Protein 4N01 (pdb70)

Secondary structure (DSSP, 8-state):
-PPEEEEEEETTEEEEEEESS--SSEE--HHHH--TTS-TT--BEE---SPPPGGGHHHHTTS-EEESSPPPTTT-----SEEE--GGGGSTTS--TT--TT--EEE------TT--HHHHHH--HHHHHTT-HHHHHHHHHHHHHHHHHHHHHHTTSPPEEEEEE-EEESEEEEE-SSHHHHHHHTTTEEE---SS---SEEE--HHHHHHH--SEEEEE---S-TT--HHHHHHHHHHHT-GGGTTSHHHHHT-EEEE-HHHHSSSS-HHHHHHHHHHHHH----/-PPEEEEEEETTEEEEEEESS--SSEE--HHHH--TTSGGG--BEE---SPPPGGGHHHHTTS-EEESSPPPTTT-----SEEE--GGGGSTTS--TT--TT--EEE------TT--HHHHHH--HHHHHTT-HHHHHHHHHHHHHHHHHHHHHHTTSPPEEEEEE-EEESEEEEE-SSHHHHHHGGGTEEE---SS---SEEE--HHHHHHH--SEEEEE---S-TT--HHHHHHHHHHHT-GGGTTSHHHHHT-EEEE-GGGSSSSS-HHHHHHHHHHHHH----

Nearest PDB structures (foldseek):
  4n01-assembly2_B  TM=1.003E+00  e=1.254E-59  Veillonella parvula DSM 2008
  4hn9-assembly1_A  TM=7.354E-01  e=1.605E-15  Lachnospira eligens ATCC 27750
  5joq-assembly1_A  TM=7.911E-01  e=5.971E-14  Listeria monocytogenes EGD-e
  5y8b-assembly1_A  TM=7.356E-01  e=2.117E-13  Roseiflexus sp. RS-1
  3tny-assembly1_A  TM=7.595E-01  e=2.694E-13  Bacillus cereus

Radius of gyration: 28.15 Å; Cα contacts (8 Å, |Δi|>4): 1055; chains: 2; bounding box: 86×62×49 Å

B-factor: mean 26.2, std 12.4, range [9.0, 85.66]

Structure (mmCIF, N/CA/C/O backbone):
data_4N01
#
_entry.id   4N01
#
_cell.length_a   107.192
_cell.length_b   46.330
_cell.length_c   108.550
_cell.angle_alpha   90.00
_cell.angle_beta   119.62
_cell.angle_gamma   90.00
#
_symmetry.space_group_name_H-M   'P 1 21 1'
#
loop_
_entity.id
_entity.type
_entity.pdbx_description
1 polymer 'Periplasmic binding protein'
2 non-polymer 'SODIUM ION'
3 non-polymer GLYCEROL
4 non-polymer 'FORMIC ACID'
5 water water
#
loop_
_atom_site.group_PDB
_atom_site.id
_atom_site.type_symbol
_atom_site.label_atom_id
_atom_site.label_alt_id
_atom_site.label_comp_id
_atom_site.label_asym_id
_atom_site.label_entity_id
_atom_site.label_seq_id
_atom_site.pdbx_PDB_ins_code
_atom_site.Cartn_x
_atom_site.Cartn_y
_atom_site.Cartn_z
_atom_site.occupancy
_atom_site.B_iso_or_equiv
_atom_site.auth_seq_id
_atom_site.auth_comp_id
_atom_site.auth_asym_id
_atom_site.auth_atom_id
_atom_site.pdbx_PDB_model_num
ATOM 1 N N . GLY A 1 41 ? 16.265 1.824 46.890 1.00 71.04 38 GLY A N 1
ATOM 2 C CA . GLY A 1 41 ? 17.237 0.747 46.948 1.00 72.04 38 GLY A CA 1
ATOM 3 C C . GLY A 1 41 ? 17.962 0.504 45.634 1.00 72.87 38 GLY A C 1
ATOM 4 O O . GLY A 1 41 ? 19.082 -0.014 45.616 1.00 75.88 38 GLY A O 1
ATOM 5 N N . THR A 1 42 ? 17.327 0.875 44.526 1.00 65.48 39 THR A N 1
ATOM 6 C CA . THR A 1 42 ? 17.928 0.668 43.216 1.00 56.15 39 THR A CA 1
ATOM 7 C C . THR A 1 42 ? 18.825 1.847 42.826 1.00 43.72 39 THR A C 1
ATOM 8 O O . THR A 1 42 ? 18.744 2.924 43.419 1.00 52.68 39 THR A O 1
ATOM 12 N N . SER A 1 43 ? 19.701 1.628 41.852 1.00 40.27 40 SER A N 1
ATOM 13 C CA . SER A 1 43 ? 20.562 2.687 41.356 1.00 32.56 40 SER A CA 1
ATOM 14 C C . SER A 1 43 ? 19.812 3.499 40.315 1.00 30.72 40 SER A C 1
ATOM 15 O O . SER A 1 43 ? 18.857 3.016 39.702 1.00 32.43 40 SER A O 1
ATOM 18 N N . VAL A 1 44 ? 20.252 4.733 40.120 1.00 19.69 41 VAL A N 1
ATOM 19 C CA . VAL A 1 44 ? 19.811 5.538 39.004 1.00 19.38 41 VAL A CA 1
ATOM 20 C C . VAL A 1 44 ? 20.940 5.427 37.989 1.00 24.98 41 VAL A C 1
ATOM 21 O O . VAL A 1 44 ? 22.096 5.709 38.304 1.00 23.21 41 VAL A O 1
ATOM 25 N N . THR A 1 45 ? 20.620 4.960 36.788 1.00 18.34 42 THR A N 1
ATOM 26 C CA . THR A 1 45 ? 21.656 4.650 35.806 1.00 20.53 42 THR A CA 1
ATOM 27 C C . THR A 1 45 ? 21.436 5.387 34.492 1.00 24.00 42 THR A C 1
ATOM 28 O O . THR A 1 45 ? 20.302 5.720 34.125 1.00 21.69 42 THR A O 1
ATOM 32 N N . TRP A 1 46 ? 22.528 5.649 33.782 1.00 18.20 43 TRP A N 1
ATOM 33 C CA . TRP A 1 46 ? 22.445 6.294 32.474 1.00 21.53 43 TRP A CA 1
ATOM 34 C C . TRP A 1 46 ? 23.752 6.081 31.725 1.00 19.21 43 TRP A C 1
ATOM 35 O O . TRP A 1 46 ? 24.706 5.554 32.295 1.00 20.78 43 TRP A O 1
ATOM 46 N N . SER A 1 47 ? 23.785 6.476 30.454 1.00 19.57 44 SER A N 1
ATOM 47 C CA . SER A 1 47 ? 24.987 6.359 29.625 1.00 19.93 44 SER A CA 1
ATOM 48 C C . SER A 1 47 ? 25.266 7.662 28.885 1.00 19.89 44 SER A C 1
ATOM 49 O O . SER A 1 47 ? 24.338 8.393 28.529 1.00 24.64 44 SER A O 1
ATOM 52 N N . GLU A 1 48 ? 26.543 7.940 28.633 1.00 21.26 45 GLU A N 1
ATOM 53 C CA . GLU A 1 48 ? 26.927 9.013 27.715 1.00 21.56 45 GLU A CA 1
ATOM 54 C C . GLU A 1 48 ? 28.015 8.508 26.767 1.00 23.47 45 GLU A C 1
ATOM 55 O O . GLU A 1 48 ? 28.721 7.549 27.080 1.00 25.90 45 GLU A O 1
ATOM 61 N N . THR A 1 49 ? 28.148 9.154 25.611 1.00 27.35 46 THR A N 1
ATOM 62 C CA . THR A 1 49 ? 29.169 8.774 24.639 1.00 30.77 46 THR A CA 1
ATOM 63 C C . THR A 1 49 ? 30.004 9.984 24.244 1.00 32.61 46 THR A C 1
ATOM 64 O O . THR A 1 49 ? 29.461 11.014 23.841 1.00 31.16 46 THR A O 1
ATOM 68 N N . PHE A 1 50 ? 31.322 9.867 24.392 1.00 30.38 47 PHE A N 1
ATOM 69 C CA . PHE A 1 50 ? 32.237 10.953 24.038 1.00 35.00 47 PHE A CA 1
ATOM 70 C C . PHE A 1 50 ? 33.349 10.403 23.156 1.00 38.99 47 PHE A C 1
ATOM 71 O O . PHE A 1 50 ? 34.064 9.490 23.574 1.00 37.15 47 PHE A O 1
ATOM 79 N N . ASP A 1 51 ? 33.501 10.966 21.957 1.00 47.17 48 ASP A N 1
ATOM 80 C CA . ASP A 1 51 ? 34.507 10.507 20.994 1.00 53.01 48 ASP A CA 1
ATOM 81 C C . ASP A 1 51 ? 34.384 9.012 20.729 1.00 52.92 48 ASP A C 1
ATOM 82 O O . ASP A 1 51 ? 35.383 8.294 20.711 1.00 58.01 48 ASP A O 1
ATOM 87 N N . GLY A 1 52 ? 33.153 8.546 20.546 1.00 48.86 49 GLY A N 1
ATOM 88 C CA . GLY A 1 52 ? 32.909 7.150 20.232 1.00 50.19 49 GLY A CA 1
ATOM 89 C C . GLY A 1 52 ? 33.047 6.197 21.405 1.00 48.39 49 GLY A C 1
ATOM 90 O O . GLY A 1 52 ? 32.789 5.000 21.268 1.00 48.16 49 GLY A O 1
ATOM 91 N N . THR A 1 53 ? 33.460 6.712 22.559 1.00 41.20 50 THR A N 1
ATOM 92 C CA . THR A 1 53 ? 33.579 5.873 23.745 1.00 39.18 50 THR A CA 1
ATOM 93 C C . THR A 1 53 ? 32.335 6.007 24.615 1.00 37.35 50 THR A C 1
ATOM 94 O O . THR A 1 53 ? 32.037 7.088 25.133 1.00 37.13 50 THR A O 1
ATOM 98 N N . LYS A 1 54 ? 31.610 4.905 24.777 1.00 31.89 51 LYS A N 1
ATOM 99 C CA . LYS A 1 54 ? 30.401 4.902 25.595 1.00 33.80 51 LYS A CA 1
ATOM 100 C C . LYS A 1 54 ? 30.703 4.480 27.030 1.00 32.21 51 LYS A C 1
ATOM 101 O O . LYS A 1 54 ? 31.306 3.434 27.258 1.00 33.32 51 LYS A O 1
ATOM 107 N N . THR A 1 55 ? 30.279 5.293 27.996 1.00 26.46 52 THR A N 1
ATOM 108 C CA . THR A 1 55 ? 30.504 4.992 29.408 1.00 25.28 52 THR A CA 1
ATOM 109 C C . THR A 1 55 ? 29.169 4.839 30.153 1.00 25.36 52 THR A C 1
ATOM 110 O O . THR A 1 55 ? 28.234 5.625 29.953 1.00 22.19 52 THR A O 1
ATOM 114 N N . ASP A 1 56 ? 29.075 3.815 30.996 1.00 22.16 53 ASP A N 1
ATOM 115 C CA . ASP A 1 56 ? 27.884 3.625 31.819 1.00 23.61 53 ASP A CA 1
ATOM 116 C C . ASP A 1 56 ? 28.099 4.271 33.177 1.00 26.97 53 ASP A C 1
ATOM 117 O O . ASP A 1 56 ? 29.166 4.131 33.773 1.00 27.63 53 ASP A O 1
ATOM 122 N N . PHE A 1 57 ? 27.084 4.982 33.656 1.00 18.75 54 PHE A N 1
ATOM 123 C CA . PHE A 1 57 ? 27.160 5.655 34.955 1.00 21.76 54 PHE A CA 1
ATOM 124 C C . PHE A 1 57 ? 26.052 5.175 35.892 1.00 22.45 54 PHE A C 1
ATOM 125 O O . PHE A 1 57 ? 24.982 4.753 35.437 1.00 19.67 54 PHE A O 1
ATOM 133 N N . ALA A 1 58 ? 26.301 5.248 37.198 1.00 21.93 55 ALA A N 1
ATOM 134 C CA . ALA A 1 58 ? 25.281 4.913 38.192 1.00 19.02 55 ALA A CA 1
ATOM 135 C C . ALA A 1 58 ? 25.508 5.680 39.483 1.00 25.57 55 ALA A C 1
ATOM 136 O O . ALA A 1 58 ? 26.649 5.929 39.855 1.00 25.80 55 ALA A O 1
ATOM 138 N N . VAL A 1 59 ? 24.421 6.050 40.163 1.00 22.17 56 VAL A N 1
ATOM 139 C CA . VAL A 1 59 ? 24.510 6.581 41.523 1.00 20.46 56 VAL A CA 1
ATOM 140 C C . VAL A 1 59 ? 23.469 5.930 42.423 1.00 26.35 56 VAL A C 1
ATOM 141 O O . VAL A 1 59 ? 22.380 5.579 41.971 1.00 24.61 56 VAL A O 1
ATOM 145 N N . LYS A 1 60 ? 23.817 5.757 43.692 1.00 20.78 57 LYS A N 1
ATOM 146 C CA . LYS A 1 60 ? 22.900 5.196 44.678 1.00 20.94 57 LYS A CA 1
ATOM 147 C C . LYS A 1 60 ? 22.512 6.254 45.706 1.00 24.09 57 LYS A C 1
ATOM 148 O O . LYS A 1 60 ? 21.717 5.994 46.609 1.00 23.86 57 LYS A O 1
ATOM 154 N N . SER A 1 61 ? 23.099 7.439 45.574 1.00 19.80 58 SER A N 1
ATOM 155 C CA . SER A 1 61 ? 22.844 8.542 46.489 1.00 19.38 58 SER A CA 1
ATOM 156 C C . SER A 1 61 ? 23.188 9.828 45.762 1.00 18.88 58 SER A C 1
ATOM 157 O O . SER A 1 61 ? 23.987 9.812 44.819 1.00 19.38 58 SER A O 1
ATOM 160 N N . ALA A 1 62 ? 22.594 10.941 46.187 1.00 18.52 59 ALA A N 1
ATOM 161 C CA . ALA A 1 62 ? 22.764 12.193 45.462 1.00 18.64 59 ALA A CA 1
ATOM 162 C C . ALA A 1 62 ? 24.221 12.645 45.473 1.00 22.70 59 ALA A C 1
ATOM 163 O O . ALA A 1 62 ? 24.886 12.571 46.507 1.00 20.08 59 ALA A O 1
ATOM 165 N N . PRO A 1 63 ? 24.723 13.115 44.319 1.00 19.83 60 PRO A N 1
ATOM 166 C CA . PRO A 1 63 ? 26.056 13.734 44.270 1.00 21.62 60 PRO A CA 1
ATOM 167 C C . PRO A 1 63 ? 26.118 14.901 45.250 1.00 22.80 60 PRO A C 1
ATOM 168 O O . PRO A 1 63 ? 25.097 15.554 45.473 1.00 19.02 60 PRO A O 1
ATOM 172 N N . THR A 1 64 ? 27.282 15.158 45.843 1.00 20.18 61 THR A N 1
ATOM 173 C CA . THR A 1 64 ? 27.384 16.200 46.855 1.00 19.18 61 THR A CA 1
ATOM 174 C C . THR A 1 64 ? 28.307 17.325 46.415 1.00 21.63 61 THR A C 1
ATOM 175 O O . THR A 1 64 ? 28.354 18.379 47.054 1.00 22.84 61 THR A O 1
ATOM 179 N N . HIS A 1 65 ? 29.060 17.080 45.346 1.00 19.56 62 HIS A N 1
ATOM 180 C CA . HIS A 1 65 ? 29.979 18.071 44.789 1.00 21.75 62 HIS A CA 1
ATOM 181 C C . HIS A 1 65 ? 29.789 18.213 43.277 1.00 23.68 62 HIS A C 1
ATOM 182 O O . HIS A 1 65 ? 30.713 17.959 42.494 1.00 20.18 62 HIS A O 1
ATOM 189 N N . ALA A 1 66 ? 28.594 18.629 42.870 1.00 19.44 63 ALA A N 1
ATOM 190 C CA . ALA A 1 66 ? 28.248 18.684 41.454 1.00 18.48 63 ALA A CA 1
ATOM 191 C C . ALA A 1 66 ? 28.748 19.977 40.816 1.00 18.69 63 ALA A C 1
ATOM 192 O O . ALA A 1 66 ? 28.709 21.039 41.447 1.00 20.48 63 ALA A O 1
ATOM 194 N N . VAL A 1 67 ? 29.232 19.878 39.581 1.00 18.82 64 VAL A N 1
ATOM 195 C CA . VAL A 1 67 ? 29.693 21.044 38.842 1.00 19.08 64 VAL A CA 1
ATOM 196 C C . VAL A 1 67 ? 28.869 21.194 37.577 1.00 21.35 64 VAL A C 1
ATOM 197 O O . VAL A 1 67 ? 28.721 20.243 36.801 1.00 19.26 64 VAL A O 1
ATOM 201 N N . SER A 1 68 ? 28.326 22.387 37.369 1.00 18.31 65 SER A N 1
ATOM 202 C CA . SER A 1 68 ? 27.606 22.659 36.139 1.00 20.84 65 SER A CA 1
ATOM 203 C C . SER A 1 68 ? 28.475 23.512 35.216 1.00 19.08 65 SER A C 1
ATOM 204 O O . SER A 1 68 ? 28.920 24.594 35.598 1.00 18.82 65 SER A O 1
ATOM 215 N N . SER A 1 70 ? 27.537 24.735 32.247 1.00 19.95 67 SER A N 1
ATOM 216 C CA . SER A 1 70 ? 26.749 25.584 31.346 1.00 17.88 67 SER A CA 1
ATOM 217 C C . SER A 1 70 ? 25.636 26.283 32.106 1.00 20.79 67 SER A C 1
ATOM 218 O O . SER A 1 70 ? 25.155 25.769 33.122 1.00 17.03 67 SER A O 1
ATOM 221 N N . GLN A 1 71 ? 25.202 27.442 31.621 1.00 20.93 68 GLN A N 1
ATOM 222 C CA . GLN A 1 71 ? 24.159 28.161 32.341 1.00 16.97 68 GLN A CA 1
ATOM 223 C C . GLN A 1 71 ? 22.833 27.404 32.372 1.00 16.38 68 GLN A C 1
ATOM 224 O O . GLN A 1 71 ? 22.114 27.443 33.383 1.00 16.18 68 GLN A O 1
ATOM 230 N N . ALA A 1 72 ? 22.510 26.728 31.269 1.00 17.38 69 ALA A N 1
ATOM 231 C CA . ALA A 1 72 ? 21.246 26.009 31.163 1.00 20.28 69 ALA A CA 1
ATOM 232 C C . ALA A 1 72 ? 21.138 24.900 32.212 1.00 19.38 69 ALA A C 1
ATOM 233 O O . ALA A 1 72 ? 20.118 24.790 32.896 1.00 17.53 69 ALA A O 1
ATOM 235 N N . THR A 1 73 ? 22.186 24.095 32.362 1.00 16.01 70 THR A N 1
ATOM 236 C CA . THR A 1 73 ? 22.161 23.061 33.391 1.00 20.61 70 THR A CA 1
ATOM 237 C C . THR A 1 73 ? 22.272 23.660 34.794 1.00 16.96 70 THR A C 1
ATOM 238 O O . THR A 1 73 ? 21.753 23.094 35.755 1.00 15.81 70 THR A O 1
ATOM 242 N N . THR A 1 74 ? 22.941 24.805 34.928 1.00 16.16 71 THR A N 1
ATOM 243 C CA . THR A 1 74 ? 22.956 25.512 36.216 1.00 18.94 71 THR A CA 1
ATOM 244 C C . THR A 1 74 ? 21.541 25.890 36.644 1.00 16.05 71 THR A C 1
ATOM 245 O O . THR A 1 74 ? 21.154 25.681 37.800 1.00 16.11 71 THR A O 1
ATOM 249 N N . GLU A 1 75 ? 20.761 26.428 35.708 1.00 15.87 72 GLU A N 1
ATOM 250 C CA . GLU A 1 75 ? 19.386 26.804 36.020 1.00 17.20 72 GLU A CA 1
ATOM 251 C C . GLU A 1 75 ? 18.517 25.589 36.327 1.00 15.54 72 GLU A C 1
ATOM 252 O O . GLU A 1 75 ? 17.712 25.631 37.258 1.00 15.63 72 GLU A O 1
ATOM 274 N N . LEU A 1 78 ? 19.379 24.565 39.869 1.00 16.09 75 LEU A N 1
ATOM 275 C CA . LEU A 1 78 ? 18.866 25.515 40.865 1.00 16.90 75 LEU A CA 1
ATOM 276 C C . LEU A 1 78 ? 17.341 25.416 40.999 1.00 16.45 75 LEU A C 1
ATOM 277 O O . LEU A 1 78 ? 16.785 25.568 42.095 1.00 17.73 75 LEU A O 1
ATOM 282 N N . GLN A 1 79 ? 16.670 25.142 39.886 1.00 16.11 76 GLN A N 1
ATOM 283 C CA . GLN A 1 79 ? 15.215 25.045 39.891 1.00 22.41 76 GLN A CA 1
ATOM 284 C C . GLN A 1 79 ? 14.778 23.888 40.790 1.00 19.95 76 GLN A C 1
ATOM 285 O O . GLN A 1 79 ? 13.749 23.971 41.463 1.00 19.69 76 GLN A O 1
ATOM 291 N N . LEU A 1 80 ? 15.581 22.824 40.815 1.00 17.61 77 LEU A N 1
ATOM 292 C CA . LEU A 1 80 ? 15.278 21.647 41.637 1.00 18.67 77 LEU A CA 1
ATOM 293 C C . LEU A 1 80 ? 15.749 21.828 43.084 1.00 22.21 77 LEU A C 1
ATOM 294 O O . LEU A 1 80 ? 15.658 20.904 43.895 1.00 21.54 77 LEU A O 1
ATOM 299 N N . GLY A 1 81 ? 16.250 23.017 43.403 1.00 18.18 78 GLY A N 1
ATOM 300 C CA . GLY A 1 81 ? 16.667 23.339 44.757 1.00 18.92 78 GLY A CA 1
ATOM 301 C C . GLY A 1 81 ? 17.983 22.710 45.176 1.00 21.77 78 GLY A C 1
ATOM 302 O O . GLY A 1 81 ? 18.191 22.411 46.351 1.00 20.81 78 GLY A O 1
ATOM 303 N N . LEU A 1 82 ? 18.890 22.532 44.218 1.00 20.53 79 LEU A N 1
ATOM 304 C CA . LEU A 1 82 ? 20.088 21.733 44.452 1.00 18.93 79 LEU A CA 1
ATOM 305 C C . LEU A 1 82 ? 21.362 22.500 44.817 1.00 21.97 79 LEU A C 1
ATOM 306 O O . LEU A 1 82 ? 22.446 21.934 44.754 1.00 21.61 79 LEU A O 1
ATOM 311 N N . ASP A 1 83 ? 21.255 23.766 45.213 1.00 19.17 80 ASP A N 1
ATOM 312 C CA . ASP A 1 83 ? 22.471 24.545 45.463 1.00 18.46 80 ASP A CA 1
ATOM 313 C C . ASP A 1 83 ? 23.379 23.936 46.539 1.00 21.93 80 ASP A C 1
ATOM 314 O O . ASP A 1 83 ? 24.600 24.054 46.454 1.00 20.71 80 ASP A O 1
ATOM 319 N N . ASP A 1 84 ? 22.799 23.267 47.530 1.00 25.64 81 ASP A N 1
ATOM 320 C CA . ASP A 1 84 ? 23.614 22.643 48.578 1.00 24.45 81 ASP A CA 1
ATOM 321 C C . ASP A 1 84 ? 24.471 21.483 48.063 1.00 27.51 81 ASP A C 1
ATOM 322 O O . ASP A 1 84 ? 25.466 21.107 48.699 1.00 30.01 81 ASP A O 1
ATOM 327 N N . LYS A 1 85 ? 24.093 20.923 46.916 1.00 18.57 82 LYS A N 1
ATOM 328 C CA . LYS A 1 85 ? 24.829 19.801 46.336 1.00 23.36 82 LYS A CA 1
ATOM 329 C C . LYS A 1 85 ? 25.833 20.246 45.268 1.00 23.51 82 LYS A C 1
ATOM 330 O O . LYS A 1 85 ? 26.474 19.406 44.623 1.00 20.63 82 LYS A O 1
ATOM 344 N N . ALA A 1 87 ? 29.149 22.149 43.775 1.00 20.97 84 ALA A N 1
ATOM 345 C CA . ALA A 1 87 ? 30.497 22.603 44.113 1.00 20.88 84 ALA A CA 1
ATOM 346 C C . ALA A 1 87 ? 30.969 23.736 43.204 1.00 21.23 84 ALA A C 1
ATOM 347 O O . ALA A 1 87 ? 31.962 24.399 43.490 1.00 22.23 84 ALA A O 1
ATOM 349 N N . GLY A 1 88 ? 30.272 23.961 42.103 1.00 20.51 85 GLY A N 1
ATOM 350 C CA . GLY A 1 88 ? 30.680 25.039 41.221 1.00 20.87 85 GLY A CA 1
ATOM 351 C C . GLY A 1 88 ? 29.808 25.192 39.993 1.00 20.05 85 GLY A C 1
ATOM 352 O O . GLY A 1 88 ? 29.157 24.242 39.567 1.00 23.43 85 GLY A O 1
ATOM 353 N N . THR A 1 89 ? 29.802 26.394 39.428 1.00 20.28 86 THR A N 1
ATOM 354 C CA . THR A 1 89 ? 29.149 26.633 38.142 1.00 19.68 86 THR A CA 1
ATOM 355 C C . THR A 1 89 ? 30.128 27.319 37.198 1.00 20.36 86 THR A C 1
ATOM 356 O O . THR A 1 89 ? 31.129 27.889 37.637 1.00 23.16 86 THR A O 1
ATOM 360 N N . ALA A 1 90 ? 29.821 27.290 35.905 1.00 19.98 87 ALA A N 1
ATOM 361 C CA . ALA A 1 90 ? 30.706 27.897 34.918 1.00 20.68 87 ALA A CA 1
ATOM 362 C C . ALA A 1 90 ? 29.937 28.440 33.733 1.00 22.64 87 ALA A C 1
ATOM 363 O O . ALA A 1 90 ? 28.771 28.090 33.509 1.00 19.34 87 ALA A O 1
ATOM 365 N N . PHE A 1 91 ? 30.612 29.304 32.984 1.00 20.92 88 PHE A N 1
ATOM 366 C CA . PHE A 1 91 ? 30.132 29.788 31.700 1.00 23.28 88 PHE A CA 1
ATOM 367 C C . PHE A 1 91 ? 28.733 30.408 31.745 1.00 22.23 88 PHE A C 1
ATOM 368 O O . PHE A 1 91 ? 27.854 30.037 30.965 1.00 19.98 88 PHE A O 1
ATOM 376 N N . LYS A 1 92 ? 28.533 31.359 32.654 1.00 20.20 89 LYS A N 1
ATOM 377 C CA . LYS A 1 92 ? 27.307 32.153 32.647 1.00 22.41 89 LYS A CA 1
ATOM 378 C C . LYS A 1 92 ? 27.258 32.951 31.336 1.00 26.20 89 LYS A C 1
ATOM 379 O O . LYS A 1 92 ? 28.253 33.573 30.958 1.00 24.32 89 LYS A O 1
ATOM 385 N N . GLU A 1 93 ? 26.121 32.924 30.641 1.00 22.14 90 GLU A N 1
ATOM 386 C CA . GLU A 1 93 ? 25.995 33.595 29.334 1.00 26.63 90 GLU A CA 1
ATOM 387 C C . GLU A 1 93 ? 25.147 34.857 29.366 1.00 25.67 90 GLU A C 1
ATOM 388 O O . GLU A 1 93 ? 25.304 35.744 28.527 1.00 25.37 90 GLU A O 1
ATOM 394 N N . GLU A 1 94 ? 24.224 34.923 30.316 1.00 19.37 91 GLU A N 1
ATOM 395 C CA . GLU A 1 94 ? 23.274 36.032 30.395 1.00 22.48 91 GLU A CA 1
ATOM 396 C C . GLU A 1 94 ? 22.759 36.102 31.819 1.00 20.49 91 GLU A C 1
ATOM 397 O O . GLU A 1 94 ? 23.108 35.244 32.633 1.00 18.96 91 GLU A O 1
ATOM 403 N N A GLU A 1 95 ? 21.940 37.114 32.126 0.50 20.92 92 GLU A N 1
ATOM 404 N N B GLU A 1 95 ? 21.954 37.120 32.124 0.50 20.88 92 GLU A N 1
ATOM 405 C CA A GLU A 1 95 ? 21.369 37.259 33.468 0.50 22.31 92 GLU A CA 1
ATOM 406 C CA B GLU A 1 95 ? 21.356 37.248 33.449 0.50 22.36 92 GLU A CA 1
ATOM 407 C C A GLU A 1 95 ? 20.679 35.970 33.899 0.50 21.83 92 GLU A C 1
ATOM 408 C C B GLU A 1 95 ? 20.714 35.937 33.880 0.50 21.81 92 GLU A C 1
ATOM 409 O O A GLU A 1 95 ? 19.926 35.371 33.127 0.50 18.09 92 GLU A O 1
ATOM 410 O O B GLU A 1 95 ? 20.033 35.285 33.087 0.50 21.16 92 GLU A O 1
ATOM 421 N N . ILE A 1 96 ? 20.950 35.544 35.128 1.00 19.56 93 ILE A N 1
ATOM 422 C CA . ILE A 1 96 ? 20.332 34.338 35.675 1.00 18.32 93 ILE A CA 1
ATOM 423 C C . ILE A 1 96 ? 18.825 34.573 35.754 1.00 19.50 93 ILE A C 1
ATOM 424 O O . ILE A 1 96 ? 18.388 35.678 36.068 1.00 20.32 93 ILE A O 1
ATOM 429 N N . TYR A 1 97 ? 18.036 33.559 35.415 1.00 22.28 94 TYR A N 1
ATOM 430 C CA . TYR A 1 97 ? 16.580 33.624 35.540 1.00 17.40 94 TYR A CA 1
ATOM 431 C C . TYR A 1 97 ? 16.243 34.143 36.944 1.00 20.06 94 TYR A C 1
ATOM 432 O O . TYR A 1 97 ? 16.655 33.549 37.944 1.00 19.71 94 TYR A O 1
ATOM 441 N N . PRO A 1 98 ? 15.530 35.276 37.025 1.00 18.67 95 PRO A N 1
ATOM 442 C CA . PRO A 1 98 ? 15.395 35.997 38.302 1.00 18.07 95 PRO A CA 1
ATOM 443 C C . PRO A 1 98 ? 14.922 35.172 39.511 1.00 19.81 95 PRO A C 1
ATOM 444 O O . PRO A 1 98 ? 15.469 35.384 40.597 1.00 22.28 95 PRO A O 1
ATOM 448 N N . PRO A 1 99 ? 13.971 34.232 39.337 1.00 18.24 96 PRO A N 1
ATOM 449 C CA . PRO A 1 99 ? 13.621 33.425 40.517 1.00 24.95 96 PRO A CA 1
ATOM 450 C C . PRO A 1 99 ? 14.784 32.595 41.075 1.00 22.82 96 PRO A C 1
ATOM 451 O O . PRO A 1 99 ? 14.702 32.123 42.210 1.00 21.24 96 PRO A O 1
ATOM 455 N N . LEU A 1 100 ? 15.853 32.427 40.302 1.00 15.40 97 LEU A N 1
ATOM 456 C CA . LEU A 1 100 ? 16.945 31.529 40.699 1.00 14.61 97 LEU A CA 1
ATOM 457 C C . LEU A 1 100 ? 18.205 32.284 41.127 1.00 15.03 97 LEU A C 1
ATOM 458 O O . LEU A 1 100 ? 19.201 31.670 41.503 1.00 18.32 97 LEU A O 1
ATOM 463 N N . GLN A 1 101 ? 18.157 33.611 41.078 1.00 16.80 98 GLN A N 1
ATOM 464 C CA . GLN A 1 101 ? 19.331 34.439 41.374 1.00 20.21 98 GLN A CA 1
ATOM 465 C C . GLN A 1 101 ? 19.853 34.242 42.791 1.00 18.53 98 GLN A C 1
ATOM 466 O O . GLN A 1 101 ? 21.064 34.098 43.005 1.00 20.68 98 GLN A O 1
ATOM 472 N N . ALA A 1 102 ? 18.946 34.237 43.764 1.00 21.38 99 ALA A N 1
ATOM 473 C CA . ALA A 1 102 ? 19.352 34.060 45.151 1.00 23.40 99 ALA A CA 1
ATOM 474 C C . ALA A 1 102 ? 19.996 32.696 45.399 1.00 23.45 99 ALA A C 1
ATOM 475 O O . ALA A 1 102 ? 20.946 32.603 46.181 1.00 20.97 99 ALA A O 1
ATOM 477 N N . ALA A 1 103 ? 19.492 31.644 44.757 1.00 17.72 100 ALA A N 1
ATOM 478 C CA . ALA A 1 103 ? 20.131 30.328 44.875 1.00 19.57 100 ALA A CA 1
ATOM 479 C C . ALA A 1 103 ? 21.482 30.310 44.143 1.00 22.56 100 ALA A C 1
ATOM 480 O O . ALA A 1 103 ? 22.456 29.741 44.639 1.00 19.77 100 ALA A O 1
ATOM 482 N N . TYR A 1 104 ? 21.534 30.940 42.967 1.00 19.23 101 TYR A N 1
ATOM 483 C CA . TYR A 1 104 ? 22.775 31.054 42.204 1.00 15.63 101 TYR A CA 1
ATOM 484 C C . TYR A 1 104 ? 23.889 31.665 43.031 1.00 20.73 101 TYR A C 1
ATOM 485 O O . TYR A 1 104 ? 25.041 31.237 42.934 1.00 18.73 101 TYR A O 1
ATOM 494 N N . ASP A 1 105 ? 23.545 32.675 43.833 1.00 17.33 102 ASP A N 1
ATOM 495 C CA . ASP A 1 105 ? 24.519 33.395 44.639 1.00 23.74 102 ASP A CA 1
ATOM 496 C C . ASP A 1 105 ? 25.149 32.534 45.728 1.00 21.51 102 ASP A C 1
ATOM 497 O O . ASP A 1 105 ? 26.091 32.961 46.386 1.00 20.92 102 ASP A O 1
ATOM 502 N N . LYS A 1 106 ? 24.631 31.330 45.930 1.00 21.92 103 LYS A N 1
ATOM 503 C CA . LYS A 1 106 ? 25.142 30.473 46.997 1.00 23.29 103 LYS A CA 1
ATOM 504 C C . LYS A 1 106 ? 26.215 29.509 46.492 1.00 24.19 103 LYS A C 1
ATOM 505 O O . LYS A 1 106 ? 26.928 28.876 47.290 1.00 22.77 103 LYS A O 1
ATOM 511 N N . VAL A 1 107 ? 26.335 29.412 45.170 1.00 21.66 104 VAL A N 1
ATOM 512 C CA . VAL A 1 107 ? 27.236 28.445 44.547 1.00 23.20 104 VAL A CA 1
ATOM 513 C C . VAL A 1 107 ? 28.499 29.106 43.993 1.00 22.32 104 VAL A C 1
ATOM 514 O O . VAL A 1 107 ? 28.429 30.141 43.331 1.00 19.49 104 VAL A O 1
ATOM 518 N N . LYS A 1 108 ? 29.648 28.501 44.276 1.00 18.99 105 LYS A N 1
ATOM 519 C CA . LYS A 1 108 ? 30.938 28.991 43.795 1.00 19.86 105 LYS A CA 1
ATOM 520 C C . LYS A 1 108 ? 30.992 29.055 42.261 1.00 21.98 105 LYS A C 1
ATOM 521 O O . LYS A 1 108 ? 30.617 28.099 41.575 1.00 20.57 105 LYS A O 1
ATOM 527 N N . VAL A 1 109 ? 31.437 30.191 41.732 1.00 21.48 106 VAL A N 1
ATOM 528 C CA . VAL A 1 109 ? 31.654 30.352 40.302 1.00 23.70 106 VAL A CA 1
ATOM 529 C C . VAL A 1 109 ? 33.097 29.989 39.954 1.00 25.95 106 VAL A C 1
ATOM 530 O O . VAL A 1 109 ? 34.028 30.626 40.439 1.00 26.00 106 VAL A O 1
ATOM 534 N N . LEU A 1 110 ? 33.284 28.959 39.130 1.00 23.02 107 LEU A N 1
ATOM 535 C CA . LEU A 1 110 ? 34.629 28.448 38.844 1.00 24.23 107 LEU A CA 1
ATOM 536 C C . LEU A 1 110 ? 35.339 29.268 37.783 1.00 24.56 107 LEU A C 1
ATOM 537 O O . LEU A 1 110 ? 36.558 29.410 37.808 1.00 28.82 107 LEU A O 1
ATOM 542 N N . SER A 1 111 ? 34.560 29.807 36.851 1.00 23.00 108 SER A N 1
ATOM 543 C CA . SER A 1 111 ? 35.098 30.549 35.721 1.00 30.40 108 SER A CA 1
ATOM 544 C C . SER A 1 111 ? 33.972 31.271 35.001 1.00 25.38 108 SER A C 1
ATOM 545 O O . SER A 1 111 ? 32.828 30.814 35.016 1.00 21.76 108 SER A O 1
ATOM 548 N N . ASP A 1 112 ? 34.298 32.394 34.367 1.00 24.52 109 ASP A N 1
ATOM 549 C CA . ASP A 1 112 ? 33.326 33.117 33.557 1.00 35.05 109 ASP A CA 1
ATOM 550 C C . ASP A 1 112 ? 33.081 32.360 32.260 1.00 34.91 109 ASP A C 1
ATOM 551 O O . ASP A 1 112 ? 32.037 32.518 31.626 1.00 30.88 109 ASP A O 1
ATOM 556 N N . LYS A 1 113 ? 34.060 31.548 31.864 1.00 24.60 110 LYS A N 1
ATOM 557 C CA . LYS A 1 113 ? 33.882 30.593 30.765 1.00 27.13 110 LYS A CA 1
ATOM 558 C C . LYS A 1 113 ? 34.007 29.176 31.314 1.00 28.42 110 LYS A C 1
ATOM 559 O O . LYS A 1 113 ? 33.362 28.844 32.311 1.00 25.83 110 LYS A O 1
ATOM 565 N N . TRP A 1 114 ? 34.822 28.335 30.683 1.00 28.27 111 TRP A N 1
ATOM 566 C CA . TRP A 1 114 ? 35.087 27.013 31.255 1.00 29.01 111 TRP A CA 1
ATOM 567 C C . TRP A 1 114 ? 36.369 27.020 32.070 1.00 29.12 111 TRP A C 1
ATOM 568 O O . TRP A 1 114 ? 37.364 27.616 31.663 1.00 27.23 111 TRP A O 1
ATOM 579 N N . PRO A 1 115 ? 36.351 26.346 33.227 1.00 24.74 112 PRO A N 1
ATOM 580 C CA . PRO A 1 115 ? 37.549 26.311 34.071 1.00 32.18 112 PRO A CA 1
ATOM 581 C C . PRO A 1 115 ? 38.598 25.340 33.521 1.00 29.47 112 PRO A C 1
ATOM 582 O O . PRO A 1 115 ? 38.250 24.410 32.789 1.00 27.86 112 PRO A O 1
ATOM 586 N N . SER A 1 116 ? 39.862 25.558 33.871 1.00 32.05 113 SER A N 1
ATOM 587 C CA . SER A 1 116 ? 40.920 24.608 33.546 1.00 31.43 113 SER A CA 1
ATOM 588 C C . SER A 1 116 ? 40.662 23.320 34.313 1.00 32.91 113 SER A C 1
ATOM 589 O O . SER A 1 116 ? 39.904 23.316 35.285 1.00 32.00 113 SER A O 1
ATOM 592 N N . TYR A 1 117 ? 41.288 22.229 33.880 1.00 34.38 114 TYR A N 1
ATOM 593 C CA . TYR A 1 117 ? 41.150 20.945 34.568 1.00 35.42 114 TYR A CA 1
ATOM 594 C C . TYR A 1 117 ? 41.543 21.087 36.041 1.00 33.60 114 TYR A C 1
ATOM 595 O O . TYR A 1 117 ? 40.893 20.525 36.920 1.00 30.34 114 TYR A O 1
ATOM 604 N N . GLU A 1 118 ? 42.589 21.867 36.301 1.00 35.26 115 GLU A N 1
ATOM 605 C CA . GLU A 1 118 ? 43.089 22.078 37.663 1.00 38.25 115 GLU A CA 1
ATOM 606 C C . GLU A 1 118 ? 42.081 22.778 38.576 1.00 35.40 115 GLU A C 1
ATOM 607 O O . GLU A 1 118 ? 41.883 22.367 39.719 1.00 31.22 115 GLU A O 1
ATOM 613 N N . VAL A 1 119 ? 41.458 23.839 38.071 1.00 32.84 116 VAL A N 1
ATOM 614 C CA . VAL A 1 119 ? 40.421 24.555 38.810 1.00 29.75 116 VAL A CA 1
ATOM 615 C C . VAL A 1 119 ? 39.194 23.666 39.017 1.00 32.23 116 VAL A C 1
ATOM 616 O O . VAL A 1 119 ? 38.585 23.655 40.093 1.00 26.34 116 VAL A O 1
ATOM 620 N N . PHE A 1 120 ? 38.840 22.918 37.980 1.00 29.12 117 PHE A N 1
ATOM 621 C CA . PHE A 1 120 ? 37.737 21.973 38.063 1.00 27.34 117 PHE A CA 1
ATOM 622 C C . PHE A 1 120 ? 38.004 20.963 39.180 1.00 26.67 117 PHE A C 1
ATOM 623 O O . PHE A 1 120 ? 37.177 20.788 40.073 1.00 24.09 117 PHE A O 1
ATOM 639 N N . SER A 1 122 ? 39.904 21.161 41.660 1.00 33.57 119 SER A N 1
ATOM 640 C CA . SER A 1 122 ? 40.167 21.782 42.961 1.00 34.61 119 SER A CA 1
ATOM 641 C C . SER A 1 122 ? 38.961 21.751 43.897 1.00 35.80 119 SER A C 1
ATOM 642 O O . SER A 1 122 ? 39.123 21.874 45.108 1.00 35.19 119 SER A O 1
ATOM 645 N N . VAL A 1 123 ? 37.756 21.588 43.349 1.00 25.61 120 VAL A N 1
ATOM 646 C CA . VAL A 1 123 ? 36.559 21.548 44.191 1.00 25.16 120 VAL A CA 1
ATOM 647 C C . VAL A 1 123 ? 36.087 20.123 44.460 1.00 23.87 120 VAL A C 1
ATOM 648 O O . VAL A 1 123 ? 34.976 19.916 44.959 1.00 28.60 120 VAL A O 1
ATOM 652 N N . LYS A 1 124 ? 36.949 19.163 44.138 1.00 27.41 121 LYS A N 1
ATOM 653 C CA . LYS A 1 124 ? 36.675 17.738 44.337 1.00 33.96 121 LYS A CA 1
ATOM 654 C C . LYS A 1 124 ? 35.326 17.308 43.766 1.00 27.10 121 LYS A C 1
ATOM 655 O O . LYS A 1 124 ? 34.499 16.761 44.503 1.00 25.39 121 LYS A O 1
ATOM 661 N N . PRO A 1 125 ? 35.103 17.535 42.458 1.00 25.36 122 PRO A N 1
ATOM 662 C CA . PRO A 1 125 ? 33.791 17.238 41.869 1.00 25.21 122 PRO A CA 1
ATOM 663 C C . PRO A 1 125 ? 33.519 15.741 41.826 1.00 27.14 122 PRO A C 1
ATOM 664 O O . PRO A 1 125 ? 34.461 14.949 41.721 1.00 21.93 122 PRO A O 1
ATOM 668 N N . ASP A 1 126 ? 32.247 15.358 41.899 1.00 22.82 123 ASP A N 1
ATOM 669 C CA . ASP A 1 126 ? 31.877 13.953 41.770 1.00 20.55 123 ASP A CA 1
ATOM 670 C C . ASP A 1 126 ? 30.836 13.771 40.671 1.00 22.62 123 ASP A C 1
ATOM 671 O O . ASP A 1 126 ? 30.504 12.646 40.291 1.00 21.76 123 ASP A O 1
ATOM 676 N N . PHE A 1 127 ? 30.358 14.893 40.139 1.00 17.84 124 PHE A N 1
ATOM 677 C CA . PHE A 1 127 ? 29.322 14.892 39.110 1.00 16.93 124 PHE A CA 1
ATOM 678 C C . PHE A 1 127 ? 29.485 16.157 38.282 1.00 21.33 124 PHE A C 1
ATOM 679 O O . PHE A 1 127 ? 29.745 17.227 38.836 1.00 17.62 124 PHE A O 1
ATOM 687 N N . ALA A 1 128 ? 29.342 16.043 36.963 1.00 16.72 125 ALA A N 1
ATOM 688 C CA . ALA A 1 128 ? 29.443 17.221 36.102 1.00 16.37 125 ALA A CA 1
ATOM 689 C C . ALA A 1 128 ? 28.358 17.153 35.056 1.00 17.54 125 ALA A C 1
ATOM 690 O O . ALA A 1 128 ? 28.030 16.065 34.588 1.00 18.14 125 ALA A O 1
ATOM 692 N N . THR A 1 129 ? 27.798 18.307 34.697 1.00 17.14 126 THR A N 1
ATOM 693 C CA . THR A 1 129 ? 26.769 18.359 33.660 1.00 14.77 126 THR A CA 1
ATOM 694 C C . THR A 1 129 ? 26.927 19.645 32.859 1.00 18.11 126 THR A C 1
ATOM 695 O O . THR A 1 129 ? 27.563 20.590 33.327 1.00 20.74 126 THR A O 1
ATOM 699 N N . GLY A 1 130 ? 26.360 19.680 31.654 1.00 18.94 127 GLY A N 1
ATOM 700 C CA . GLY A 1 130 ? 26.505 20.831 30.775 1.00 15.34 127 GLY A CA 1
ATOM 701 C C . GLY A 1 130 ? 26.191 20.469 29.336 1.00 23.39 127 GLY A C 1
ATOM 702 O O . GLY A 1 130 ? 25.844 19.323 29.049 1.00 19.45 127 GLY A O 1
ATOM 703 N N . TRP A 1 131 ? 26.293 21.440 28.430 1.00 21.67 128 TRP A N 1
ATOM 704 C CA . TRP A 1 131 ? 26.226 21.149 27.005 1.00 21.61 128 TRP A CA 1
ATOM 705 C C . TRP A 1 131 ? 27.395 20.230 26.647 1.00 19.28 128 TRP A C 1
ATOM 706 O O . TRP A 1 131 ? 28.433 20.266 27.312 1.00 25.84 128 TRP A O 1
ATOM 717 N N . PRO A 1 132 ? 27.218 19.377 25.631 1.00 22.69 129 PRO A N 1
ATOM 718 C CA . PRO A 1 132 ? 28.239 18.426 25.179 1.00 26.48 129 PRO A CA 1
ATOM 719 C C . PRO A 1 132 ? 29.615 19.041 24.939 1.00 24.16 129 PRO A C 1
ATOM 720 O O . PRO A 1 132 ? 30.612 18.401 25.273 1.00 30.90 129 PRO A O 1
ATOM 724 N N . ASP A 1 133 ? 29.682 20.248 24.385 1.00 24.39 130 ASP A N 1
ATOM 725 C CA . ASP A 1 133 ? 30.978 20.892 24.130 1.00 27.05 130 ASP A CA 1
ATOM 726 C C . ASP A 1 133 ? 31.814 21.134 25.393 1.00 28.18 130 ASP A C 1
ATOM 727 O O . ASP A 1 133 ? 33.041 21.240 25.313 1.00 30.18 130 ASP A O 1
ATOM 732 N N . SER A 1 134 ? 31.148 21.202 26.549 1.00 23.38 131 SER A N 1
ATOM 733 C CA . SER A 1 134 ? 31.815 21.355 27.844 1.00 24.15 131 SER A CA 1
ATOM 734 C C . SER A 1 134 ? 32.773 20.213 28.129 1.00 30.59 131 SER A C 1
ATOM 735 O O . SER A 1 134 ? 33.666 20.334 28.967 1.00 31.43 131 SER A O 1
ATOM 738 N N . PHE A 1 135 ? 32.569 19.089 27.451 1.00 22.34 132 PHE A N 1
ATOM 739 C CA . PHE A 1 135 ? 33.342 17.884 27.737 1.00 26.69 132 PHE A CA 1
ATOM 740 C C . PHE A 1 135 ? 34.211 17.499 26.554 1.00 25.19 132 PHE A C 1
ATOM 741 O O . PHE A 1 135 ? 34.687 16.369 26.454 1.00 29.49 132 PHE A O 1
ATOM 749 N N . SER A 1 136 ? 34.423 18.473 25.674 1.00 29.86 133 SER A N 1
ATOM 750 C CA . SER A 1 136 ? 35.260 18.304 24.490 1.00 31.49 133 SER A CA 1
ATOM 751 C C . SER A 1 136 ? 36.673 18.810 24.757 1.00 37.31 133 SER A C 1
ATOM 752 O O . SER A 1 136 ? 36.986 19.240 25.868 1.00 34.88 133 SER A O 1
ATOM 755 N N . LYS A 1 137 ? 37.519 18.779 23.733 1.00 39.94 134 LYS A N 1
ATOM 756 C CA . LYS A 1 137 ? 38.894 19.247 23.868 1.00 45.73 134 LYS A CA 1
ATOM 757 C C . LYS A 1 137 ? 38.987 20.771 23.950 1.00 46.21 134 LYS A C 1
ATOM 758 O O . LYS A 1 137 ? 40.035 21.319 24.286 1.00 54.91 134 LYS A O 1
ATOM 764 N N . ARG A 1 138 ? 37.885 21.447 23.646 1.00 45.38 135 ARG A N 1
ATOM 765 C CA . ARG A 1 138 ? 37.801 22.896 23.793 1.00 48.95 135 ARG A CA 1
ATOM 766 C C . ARG A 1 138 ? 37.688 23.294 25.261 1.00 47.20 135 ARG A C 1
ATOM 767 O O . ARG A 1 138 ? 37.881 24.460 25.616 1.00 44.82 135 ARG A O 1
ATOM 775 N N . ALA A 1 139 ? 37.356 22.322 26.106 1.00 40.56 136 ALA A N 1
ATOM 776 C CA . ALA A 1 139 ? 37.168 22.569 27.531 1.00 31.86 136 ALA A CA 1
ATOM 777 C C . ALA A 1 139 ? 37.912 21.513 28.349 1.00 30.74 136 ALA A C 1
ATOM 778 O O . ALA A 1 139 ? 39.143 21.505 28.393 1.00 40.62 136 ALA A O 1
ATOM 780 N N . ILE A 1 140 ? 37.174 20.617 28.993 1.00 32.18 137 ILE A N 1
ATOM 781 C CA . ILE A 1 140 ? 37.805 19.510 29.703 1.00 32.65 137 ILE A CA 1
ATOM 782 C C . ILE A 1 140 ? 37.286 18.185 29.166 1.00 32.16 137 ILE A C 1
ATOM 783 O O . ILE A 1 140 ? 36.127 17.834 29.405 1.00 31.15 137 ILE A O 1
ATOM 788 N N . PRO A 1 141 ? 38.143 17.449 28.434 1.00 33.41 138 PRO A N 1
ATOM 789 C CA . PRO A 1 141 ? 37.748 16.176 27.820 1.00 36.63 138 PRO A CA 1
ATOM 790 C C . PRO A 1 141 ? 37.154 15.217 28.846 1.00 35.39 138 PRO A C 1
ATOM 791 O O . PRO A 1 141 ? 37.693 15.062 29.949 1.00 31.01 138 PRO A O 1
ATOM 795 N N . ALA A 1 142 ? 36.038 14.601 2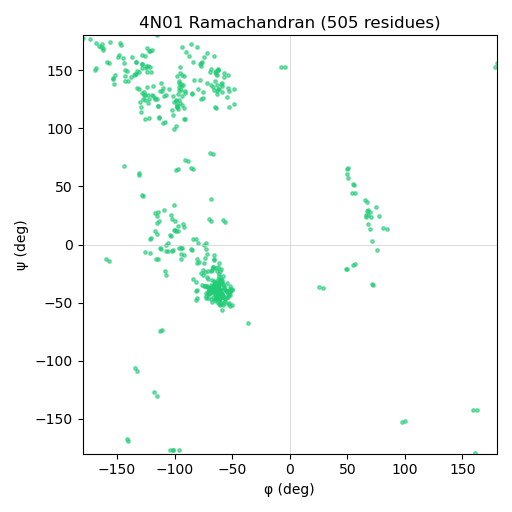8.474 1.00 28.33 139 ALA A N 1
ATOM 796 C CA . ALA A 1 142 ? 35.294 13.721 29.360 1.00 32.58 139 ALA A CA 1
ATOM 797 C C . ALA A 1 142 ? 36.151 12.602 29.930 1.00 29.12 139 ALA A C 1
ATOM 798 O O . ALA A 1 142 ? 36.017 12.260 31.100 1.00 26.76 139 ALA A O 1
ATOM 800 N N . ASP A 1 143 ? 37.026 12.034 29.105 1.00 28.22 140 ASP A N 1
ATOM 801 C CA . ASP A 1 143 ? 37.857 10.912 29.535 1.00 31.56 140 ASP A CA 1
ATOM 802 C C . ASP A 1 143 ? 38.739 11.265 30.739 1.00 37.09 140 ASP A C 1
ATOM 803 O O . ASP A 1 143 ? 39.040 10.402 31.566 1.00 35.07 140 ASP A O 1
ATOM 808 N N . LYS A 1 144 ? 39.142 12.530 30.842 1.00 37.95 141 LYS A N 1
ATOM 809 C CA . LYS A 1 144 ? 39.951 12.975 31.974 1.00 37.44 141 LYS A CA 1
ATOM 810 C C . LYS A 1 144 ? 39.123 12.986 33.254 1.00 34.30 141 LYS A C 1
ATOM 811 O O . LYS A 1 144 ? 39.585 12.544 34.298 1.00 33.63 141 LYS A O 1
ATOM 825 N N . ILE A 1 146 ? 36.340 11.229 33.724 1.00 29.48 143 ILE A N 1
ATOM 826 C CA . ILE A 1 146 ? 36.012 9.832 33.986 1.00 28.40 143 ILE A CA 1
ATOM 827 C C . ILE A 1 146 ? 37.173 9.098 34.664 1.00 32.84 143 ILE A C 1
ATOM 828 O O . ILE A 1 146 ? 36.949 8.276 35.550 1.00 36.26 143 ILE A O 1
ATOM 833 N N . SER A 1 147 ? 38.409 9.425 34.284 1.00 30.56 144 SER A N 1
ATOM 834 C CA . SER A 1 147 ? 39.593 8.900 34.977 1.00 37.30 144 SER A CA 1
ATOM 835 C C . SER A 1 147 ? 39.560 9.171 36.473 1.00 39.65 144 SER A C 1
ATOM 836 O O . SER A 1 147 ? 40.058 8.373 37.271 1.00 34.34 144 SER A O 1
ATOM 839 N N . GLN A 1 148 ? 38.975 10.305 36.847 1.00 32.88 145 GLN A N 1
ATOM 840 C CA . GLN A 1 148 ? 38.950 10.738 38.236 1.00 32.31 145 GLN A CA 1
ATOM 841 C C . GLN A 1 148 ? 37.616 10.414 38.894 1.00 36.03 145 GLN A C 1
ATOM 842 O O . GLN A 1 148 ? 37.258 11.024 39.903 1.00 37.08 145 GLN A O 1
ATOM 848 N N . LYS A 1 149 ? 36.882 9.473 38.300 1.00 36.71 146 LYS A N 1
ATOM 849 C CA . LYS A 1 149 ? 35.629 8.956 38.865 1.00 31.57 146 LYS A CA 1
ATOM 850 C C . LYS A 1 149 ? 34.473 9.959 38.893 1.00 30.54 146 LYS A C 1
ATOM 851 O O . LYS A 1 149 ? 33.485 9.758 39.601 1.00 30.59 146 LYS A O 1
ATOM 857 N N . VAL A 1 150 ? 34.579 11.028 38.113 1.00 28.00 147 VAL A N 1
ATOM 858 C CA . VAL A 1 150 ? 33.471 11.969 37.988 1.00 25.21 147 VAL A CA 1
ATOM 859 C C . VAL A 1 150 ? 32.378 11.358 37.106 1.00 26.44 147 VAL A C 1
ATOM 860 O O . VAL A 1 150 ? 32.673 10.843 36.025 1.00 27.16 147 VAL A O 1
ATOM 864 N N . ASN A 1 151 ? 31.129 11.406 37.570 1.00 20.42 148 ASN A N 1
ATOM 865 C CA . ASN A 1 151 ? 29.975 11.009 36.760 1.00 19.28 148 ASN A CA 1
ATOM 866 C C . ASN A 1 151 ? 29.512 12.170 35.889 1.00 19.73 148 ASN A C 1
ATOM 867 O O . ASN A 1 151 ? 29.307 13.278 36.391 1.00 21.75 148 ASN A O 1
ATOM 872 N N . ILE A 1 152 ? 29.336 11.928 34.590 1.00 20.39 149 ILE A N 1
ATOM 873 C CA . ILE A 1 152 ? 28.918 12.984 33.679 1.00 18.40 149 ILE A CA 1
ATOM 874 C C . ILE A 1 152 ? 27.516 12.690 33.175 1.00 18.18 149 ILE A C 1
ATOM 875 O O . ILE A 1 152 ? 27.223 11.567 32.754 1.00 22.02 149 ILE A O 1
ATOM 880 N N . TRP A 1 153 ? 26.649 13.695 33.217 1.00 15.10 150 TRP A N 1
ATOM 881 C CA . TRP A 1 153 ? 25.281 13.549 32.729 1.00 17.08 150 TRP A CA 1
ATOM 882 C C . TRP A 1 153 ? 24.941 14.725 31.847 1.00 16.87 150 TRP A C 1
ATOM 883 O O . TRP A 1 153 ? 25.209 15.871 32.209 1.00 18.42 150 TRP A O 1
ATOM 894 N N . ILE A 1 154 ? 24.333 14.453 30.699 1.00 16.10 151 ILE A N 1
ATOM 895 C CA . ILE A 1 154 ? 23.937 15.519 29.777 1.00 16.21 151 ILE A CA 1
ATOM 896 C C . ILE A 1 154 ? 22.459 15.371 29.439 1.00 14.75 151 ILE A C 1
ATOM 897 O O . ILE A 1 154 ? 22.021 14.274 29.074 1.00 16.89 151 ILE A O 1
ATOM 902 N N . PRO A 1 155 ? 21.683 16.459 29.586 1.00 15.75 152 PRO A N 1
ATOM 903 C CA . PRO A 1 155 ? 20.265 16.398 29.206 1.00 16.04 152 PRO A CA 1
ATOM 904 C C . PRO A 1 155 ? 20.099 15.875 27.778 1.00 17.10 152 PRO A C 1
ATOM 905 O O . PRO A 1 155 ? 20.802 16.317 26.854 1.00 16.28 152 PRO A O 1
ATOM 909 N N . GLU A 1 156 ? 19.192 14.922 27.600 1.00 13.38 153 GLU A N 1
ATOM 910 C CA . GLU A 1 156 ? 18.891 14.428 26.261 1.00 17.29 153 GLU A CA 1
ATOM 911 C C . GLU A 1 156 ? 18.424 15.543 25.343 1.00 14.52 153 GLU A C 1
ATOM 912 O O . GLU A 1 156 ? 18.593 15.455 24.125 1.00 13.19 153 GLU A O 1
ATOM 918 N N . SER A 1 157 ? 17.837 16.590 25.917 1.00 12.90 154 SER A N 1
ATOM 919 C CA . SER A 1 157 ? 17.284 17.675 25.098 1.00 13.38 154 SER A CA 1
ATOM 920 C C . SER A 1 157 ? 18.401 18.458 24.408 1.00 14.14 154 SER A C 1
ATOM 921 O O . SER A 1 157 ? 18.164 19.243 23.486 1.00 15.11 154 SER A O 1
ATOM 932 N N . LEU A 1 159 ? 21.118 16.790 23.132 1.00 18.67 156 LEU A N 1
ATOM 933 C CA . LEU A 1 159 ? 21.906 15.780 22.415 1.00 18.60 156 LEU A CA 1
ATOM 934 C C . LEU A 1 159 ? 21.545 15.553 20.951 1.00 24.51 156 LEU A C 1
ATOM 935 O O . LEU A 1 159 ? 22.332 14.962 20.204 1.00 24.39 156 LEU A O 1
ATOM 940 N N . SER A 1 160 ? 20.363 15.989 20.529 1.00 16.47 157 SER A N 1
ATOM 941 C CA . SER A 1 160 ? 19.953 15.709 19.153 1.00 22.20 157 SER A CA 1
ATOM 942 C C . SER A 1 160 ? 18.827 16.603 18.666 1.00 18.72 157 SER A C 1
ATOM 943 O O . SER A 1 160 ? 18.194 17.314 19.453 1.00 21.59 157 SER A O 1
ATOM 946 N N . THR A 1 161 ? 18.574 16.542 17.363 1.00 18.50 158 THR A N 1
ATOM 947 C CA . THR A 1 161 ? 17.502 17.322 16.755 1.00 15.26 158 THR A CA 1
ATOM 948 C C . THR A 1 161 ? 16.126 16.695 16.964 1.00 18.91 158 THR A C 1
ATOM 949 O O . THR A 1 161 ? 15.123 17.213 16.480 1.00 20.64 158 THR A O 1
ATOM 953 N N . LYS A 1 162 ? 16.075 15.574 17.676 1.00 18.07 159 LYS A N 1
ATOM 954 C CA . LYS A 1 162 ? 14.795 14.990 18.064 1.00 24.99 159 LYS A CA 1
ATOM 955 C C . LYS A 1 162 ? 14.186 15.715 19.269 1.00 24.97 159 LYS A C 1
ATOM 956 O O . LYS A 1 162 ? 13.000 15.541 19.564 1.00 21.80 159 LYS A O 1
ATOM 962 N N . ALA A 1 163 ? 14.995 16.513 19.966 1.00 19.02 160 ALA A N 1
ATOM 963 C CA . ALA A 1 163 ? 14.580 17.105 21.242 1.00 15.46 160 ALA A CA 1
ATOM 964 C C . ALA A 1 163 ? 13.329 17.965 21.140 1.00 13.82 160 ALA A C 1
ATOM 965 O O . ALA A 1 163 ? 13.186 18.770 20.223 1.00 15.51 160 ALA A O 1
ATOM 967 N N . ASP A 1 164 ? 12.424 17.809 22.103 1.00 15.76 161 ASP A N 1
ATOM 968 C CA . ASP A 1 164 ? 11.290 18.727 22.214 1.00 16.08 161 ASP A CA 1
ATOM 969 C C . ASP A 1 164 ? 11.006 19.046 23.682 1.00 14.15 161 ASP A C 1
ATOM 970 O O . ASP A 1 164 ? 11.817 18.716 24.561 1.00 12.77 161 ASP A O 1
ATOM 975 N N . LEU A 1 165 ? 9.875 19.684 23.961 1.00 11.86 162 LEU A N 1
ATOM 976 C CA . LEU A 1 165 ? 9.590 20.088 25.342 1.00 12.59 162 LEU A CA 1
ATOM 977 C C . LEU A 1 165 ? 9.451 18.879 26.261 1.00 12.98 162 LEU A C 1
ATOM 978 O O . LEU A 1 165 ? 9.900 18.910 27.405 1.00 14.53 162 LEU A O 1
ATOM 983 N N . GLU A 1 166 ? 8.843 17.804 25.756 1.00 13.59 163 GLU A N 1
ATOM 984 C CA . GLU A 1 166 ? 8.721 16.569 26.553 1.00 15.19 163 GLU A CA 1
ATOM 985 C C . GLU A 1 166 ? 10.090 15.982 26.908 1.00 17.61 163 GLU A C 1
ATOM 986 O O . GLU A 1 166 ? 10.266 15.426 27.989 1.00 15.05 163 GLU A O 1
ATOM 992 N N . THR A 1 167 ? 11.057 16.093 25.997 1.00 15.01 164 THR A N 1
ATOM 993 C CA . THR A 1 167 ? 12.424 15.649 26.302 1.00 16.40 164 THR A CA 1
ATOM 994 C C . THR A 1 167 ? 13.005 16.432 27.484 1.00 16.43 164 THR A C 1
ATOM 995 O O . THR A 1 167 ? 13.644 15.863 28.370 1.00 19.22 164 THR A O 1
ATOM 999 N N . ASN A 1 168 ? 12.791 17.741 27.480 1.00 10.65 165 ASN A N 1
ATOM 1000 C CA . ASN A 1 168 ? 13.222 18.627 28.568 1.00 12.59 165 ASN A CA 1
ATOM 1001 C C . ASN A 1 168 ? 12.542 18.248 29.888 1.00 17.01 165 ASN A C 1
ATOM 1002 O O . ASN A 1 168 ? 13.177 18.262 30.951 1.00 16.23 165 ASN A O 1
ATOM 1007 N N . PHE A 1 169 ? 11.257 17.898 29.828 1.00 13.30 166 PHE A N 1
ATOM 1008 C CA . PHE A 1 169 ? 10.538 17.461 31.031 1.00 11.45 166 PHE A CA 1
ATOM 1009 C C . PHE A 1 169 ? 11.162 16.176 31.574 1.00 15.56 166 PHE A C 1
ATOM 1010 O O . PHE A 1 169 ? 11.398 16.061 32.773 1.00 17.03 166 PHE A O 1
ATOM 1018 N N A SER A 1 170 ? 11.428 15.227 30.681 0.55 16.08 167 SER A N 1
ATOM 1019 N N B SER A 1 170 ? 11.438 15.205 30.707 0.45 16.01 167 SER A N 1
ATOM 1020 C CA A SER A 1 170 ? 12.024 13.957 31.078 0.55 13.16 167 SER A CA 1
ATOM 1021 C CA B SER A 1 170 ? 12.011 13.950 31.192 0.45 13.94 167 SER A CA 1
ATOM 1022 C C A SER A 1 170 ? 13.406 14.164 31.685 0.55 16.39 167 SER A C 1
ATOM 1023 C C B SER A 1 170 ? 13.456 14.111 31.667 0.45 16.94 167 SER A C 1
ATOM 1024 O O A SER A 1 170 ? 13.754 13.512 32.659 0.55 14.52 167 SER A O 1
ATOM 1025 O O B SER A 1 170 ? 13.906 13.362 32.526 0.45 15.96 167 SER A O 1
ATOM 1030 N N . ASP A 1 171 ? 14.183 15.080 31.108 1.00 15.24 168 ASP A N 1
ATOM 1031 C CA . ASP A 1 171 ? 15.519 15.413 31.625 1.00 21.89 168 ASP A CA 1
ATOM 1032 C C . ASP A 1 171 ? 15.436 15.966 33.041 1.00 16.03 168 ASP A C 1
ATOM 1033 O O . ASP A 1 171 ? 16.264 15.631 33.901 1.00 14.81 168 ASP A O 1
ATOM 1046 N N A ILE A 1 173 ? 13.102 15.327 35.194 0.54 14.39 170 ILE A N 1
ATOM 1047 N N B ILE A 1 173 ? 13.110 15.322 35.204 0.46 14.49 170 ILE A N 1
ATOM 1048 C CA A ILE A 1 173 ? 12.748 14.196 36.047 0.54 14.59 170 ILE A CA 1
ATOM 1049 C CA B ILE A 1 173 ? 12.761 14.216 36.090 0.46 14.44 170 ILE A CA 1
ATOM 1050 C C A ILE A 1 173 ? 13.973 13.337 36.356 0.54 16.30 170 ILE A C 1
ATOM 1051 C C B ILE A 1 173 ? 13.964 13.307 36.357 0.46 16.22 170 ILE A C 1
ATOM 1052 O O A ILE A 1 173 ? 14.205 12.952 37.510 0.54 16.49 170 ILE A O 1
ATOM 1053 O O B ILE A 1 173 ? 14.179 12.866 37.492 0.46 16.10 170 ILE A O 1
ATOM 1062 N N . LYS A 1 174 ? 14.759 13.050 35.320 1.00 12.30 171 LYS A N 1
ATOM 1063 C CA . LYS A 1 174 ? 15.981 12.255 35.469 1.00 18.81 171 LYS A CA 1
ATOM 1064 C C . LYS A 1 174 ? 16.982 12.940 36.396 1.00 14.78 171 LYS A C 1
ATOM 1065 O O . LYS A 1 174 ? 17.592 12.301 37.263 1.00 14.54 171 LYS A O 1
ATOM 1071 N N . LEU A 1 175 ? 17.166 14.240 36.199 1.00 12.85 172 LEU A N 1
ATOM 1072 C CA . LEU A 1 175 ? 18.060 15.013 37.068 1.00 16.10 172 LEU A CA 1
ATOM 1073 C C . LEU A 1 175 ? 17.568 14.921 38.503 1.00 17.20 172 LEU A C 1
ATOM 1074 O O . LEU A 1 175 ? 18.357 14.695 39.435 1.00 16.00 172 LEU A O 1
ATOM 1079 N N . GLY A 1 176 ? 16.255 15.070 38.671 1.00 15.25 173 GLY A N 1
ATOM 1080 C CA . GLY A 1 176 ? 15.620 14.891 39.966 1.00 17.97 173 GLY A CA 1
ATOM 1081 C C . GLY A 1 176 ? 15.913 13.526 40.566 1.00 19.55 173 GLY A C 1
ATOM 1082 O O . GLY A 1 176 ? 16.265 13.432 41.741 1.00 19.24 173 GLY A O 1
ATOM 1083 N N . GLU A 1 177 ? 15.771 12.464 39.771 1.00 19.29 174 GLU A N 1
ATOM 1084 C CA . GLU A 1 177 ? 16.050 11.119 40.270 1.00 17.86 174 GLU A CA 1
ATOM 1085 C C . GLU A 1 177 ? 17.512 10.980 40.710 1.00 15.27 174 GLU A C 1
ATOM 1086 O O . GLU A 1 177 ? 17.797 10.406 41.761 1.00 18.71 174 GLU A O 1
ATOM 1092 N N . ILE A 1 178 ? 18.435 11.503 39.907 1.00 14.64 175 ILE A N 1
ATOM 1093 C CA . ILE A 1 178 ? 19.862 11.429 40.244 1.00 17.62 175 ILE A CA 1
ATOM 1094 C C . ILE A 1 178 ? 20.137 12.070 41.604 1.00 18.82 175 ILE A C 1
ATOM 1095 O O . ILE A 1 178 ? 20.959 11.577 42.396 1.00 19.76 175 ILE A O 1
ATOM 1100 N N . PHE A 1 179 ? 19.421 13.151 41.900 1.00 16.09 176 PHE A N 1
ATOM 1101 C CA . PHE A 1 179 ? 19.688 13.901 43.122 1.00 16.02 176 PHE A CA 1
ATOM 1102 C C . PHE A 1 179 ? 18.725 13.599 44.260 1.00 16.82 176 PHE A C 1
ATOM 1103 O O . PHE A 1 179 ? 18.708 14.307 45.264 1.00 17.51 176 PHE A O 1
ATOM 1111 N N . GLY A 1 180 ? 17.946 12.531 44.116 1.00 19.08 177 GLY A N 1
ATOM 1112 C CA . GLY A 1 180 ? 17.032 12.118 45.169 1.00 19.33 177 GLY A CA 1
ATOM 1113 C C . GLY A 1 180 ? 15.906 13.104 45.439 1.00 22.51 177 GLY A C 1
ATOM 1114 O O . GLY A 1 180 ? 15.363 13.136 46.547 1.00 22.05 177 GLY A O 1
ATOM 1115 N N . VAL A 1 181 ? 15.547 13.903 44.435 1.00 20.81 178 VAL A N 1
ATOM 1116 C CA . VAL A 1 181 ? 14.438 14.845 44.569 1.00 17.23 178 VAL A CA 1
ATOM 1117 C C . VAL A 1 181 ? 13.418 14.701 43.436 1.00 18.00 178 VAL A C 1
ATOM 1118 O O . VAL A 1 181 ? 12.920 15.694 42.893 1.00 18.04 178 VAL A O 1
ATOM 1122 N N . LYS A 1 182 ? 13.109 13.460 43.072 1.00 19.61 179 LYS A N 1
ATOM 1123 C CA . LYS A 1 182 ? 12.130 13.212 42.005 1.00 17.45 179 LYS A CA 1
ATOM 1124 C C . LYS A 1 182 ? 10.775 13.928 42.198 1.00 18.28 179 LYS A C 1
ATOM 1125 O O . LYS A 1 182 ? 10.243 14.490 41.231 1.00 18.37 179 LYS A O 1
ATOM 1131 N N . PRO A 1 183 ? 10.223 13.937 43.434 1.00 20.40 180 PRO A N 1
ATOM 1132 C CA . PRO A 1 183 ? 8.932 14.630 43.590 1.00 20.95 180 PRO A CA 1
ATOM 1133 C C . PRO A 1 183 ? 8.995 16.123 43.273 1.00 20.41 180 PRO A C 1
ATOM 1134 O O . PRO A 1 183 ? 8.047 16.679 42.709 1.00 18.40 180 PRO A O 1
ATOM 1138 N N . LYS A 1 184 ? 10.097 16.766 43.636 1.00 20.66 181 LYS A N 1
ATOM 1139 C CA . LYS A 1 184 ? 10.314 18.168 43.297 1.00 24.37 181 LYS A CA 1
ATOM 1140 C C . LYS A 1 184 ? 10.292 18.376 41.778 1.00 20.07 181 LYS A C 1
ATOM 1141 O O . LYS A 1 184 ? 9.693 19.334 41.278 1.00 18.99 181 LYS A O 1
ATOM 1147 N N . ALA A 1 185 ? 10.950 17.486 41.042 1.00 15.35 182 ALA A N 1
ATOM 1148 C CA . ALA A 1 185 ? 10.971 17.596 39.587 1.00 18.50 182 ALA A CA 1
ATOM 1149 C C . ALA A 1 185 ? 9.583 17.339 39.009 1.00 20.29 182 ALA A C 1
ATOM 1150 O O . ALA A 1 185 ? 9.166 18.010 38.063 1.00 16.18 182 ALA A O 1
ATOM 1152 N N . GLU A 1 186 ? 8.863 16.378 39.583 1.00 15.47 183 GLU A N 1
ATOM 1153 C CA . GLU A 1 186 ? 7.532 16.050 39.082 1.00 18.65 183 GLU A CA 1
ATOM 1154 C C . GLU A 1 186 ? 6.581 17.217 39.345 1.00 16.13 183 GLU A C 1
ATOM 1155 O O . GLU A 1 186 ? 5.697 17.519 38.539 1.00 18.41 183 GLU A O 1
ATOM 1161 N N A GLU A 1 187 ? 6.786 17.874 40.474 0.45 16.90 184 GLU A N 1
ATOM 1162 N N B GLU A 1 187 ? 6.766 17.879 40.481 0.55 17.09 184 GLU A N 1
ATOM 1163 C CA A GLU A 1 187 ? 6.006 19.043 40.839 0.45 17.06 184 GLU A CA 1
ATOM 1164 C CA B GLU A 1 187 ? 5.957 19.050 40.803 0.55 16.70 184 GLU A CA 1
ATOM 1165 C C A GLU A 1 187 ? 6.217 20.171 39.830 0.45 17.68 184 GLU A C 1
ATOM 1166 C C B GLU A 1 187 ? 6.202 20.162 39.786 0.55 17.75 184 GLU A C 1
ATOM 1167 O O A GLU A 1 187 ? 5.270 20.869 39.459 0.45 18.83 184 GLU A O 1
ATOM 1168 O O B GLU A 1 187 ? 5.263 20.844 39.369 0.55 18.55 184 GLU A O 1
ATOM 1179 N N . TRP A 1 188 ? 7.457 20.336 39.376 1.00 13.45 185 TRP A N 1
ATOM 1180 C CA . TRP A 1 188 ? 7.789 21.365 38.385 1.00 15.72 185 TRP A CA 1
ATOM 1181 C C . TRP A 1 188 ? 7.191 21.030 37.025 1.00 14.59 185 TRP A C 1
ATOM 1182 O O . TRP A 1 188 ? 6.568 21.885 36.391 1.00 13.69 185 TRP A O 1
ATOM 1193 N N . VAL A 1 189 ? 7.384 19.798 36.570 1.00 14.50 186 VAL A N 1
ATOM 1194 C CA . VAL A 1 189 ? 6.792 19.378 35.304 1.00 17.73 186 VAL A CA 1
ATOM 1195 C C . VAL A 1 189 ? 5.273 19.546 35.335 1.00 15.64 186 VAL A C 1
ATOM 1196 O O . VAL A 1 189 ? 4.678 20.041 34.369 1.00 13.90 186 VAL A O 1
ATOM 1200 N N . ALA A 1 190 ? 4.642 19.141 36.436 1.00 13.50 187 ALA A N 1
ATOM 1201 C CA . ALA A 1 190 ? 3.184 19.253 36.536 1.00 13.20 187 ALA A CA 1
ATOM 1202 C C . ALA A 1 190 ? 2.727 20.698 36.355 1.00 16.35 187 ALA A C 1
ATOM 1203 O O . ALA A 1 190 ? 1.749 20.974 35.643 1.00 13.50 187 ALA A O 1
ATOM 1205 N N . ASP A 1 191 ? 3.431 21.622 37.000 1.00 11.25 188 ASP A N 1
ATOM 1206 C CA . ASP A 1 191 ? 3.089 23.034 36.890 1.00 15.07 188 ASP A CA 1
ATOM 1207 C C . ASP A 1 191 ? 3.296 23.543 35.463 1.00 18.95 188 ASP A C 1
ATOM 1208 O O . ASP A 1 191 ? 2.482 24.312 34.950 1.00 15.40 188 ASP A O 1
ATOM 1213 N N . GLN A 1 192 ? 4.370 23.098 34.811 1.00 13.73 189 GLN A N 1
ATOM 1214 C CA . GLN A 1 192 ? 4.641 23.524 33.443 1.00 14.39 189 GLN A CA 1
ATOM 1215 C C . GLN A 1 192 ? 3.521 23.049 32.531 1.00 18.42 189 GLN A C 1
ATOM 1216 O O . GLN A 1 192 ? 3.094 23.783 31.642 1.00 15.84 189 GLN A O 1
ATOM 1222 N N . ARG A 1 193 ? 3.034 21.832 32.754 1.00 15.13 190 ARG A N 1
ATOM 1223 C CA . ARG A 1 193 ? 1.984 21.279 31.897 1.00 15.41 190 ARG A CA 1
ATOM 1224 C C . ARG A 1 193 ? 0.686 22.053 32.047 1.00 16.63 190 ARG A C 1
ATOM 1225 O O . ARG A 1 193 ? -0.042 22.261 31.068 1.00 17.99 190 ARG A O 1
ATOM 1233 N N . LYS A 1 194 ? 0.384 22.443 33.284 1.00 16.83 191 LYS A N 1
ATOM 1234 C CA . LYS A 1 194 ? -0.844 23.157 33.590 1.00 17.91 191 LYS A CA 1
ATOM 1235 C C . LYS A 1 194 ? -0.832 24.511 32.901 1.00 15.94 191 LYS A C 1
ATOM 1236 O O . LYS A 1 194 ? -1.818 24.908 32.269 1.00 17.17 191 LYS A O 1
ATOM 1242 N N . THR A 1 195 ? 0.289 25.216 33.018 1.00 14.64 192 THR A N 1
ATOM 1243 C CA . THR A 1 195 ? 0.449 26.506 32.345 1.00 15.74 192 THR A CA 1
ATOM 1244 C C . THR A 1 195 ? 0.397 26.367 30.819 1.00 18.56 192 THR A C 1
ATOM 1245 O O . THR A 1 195 ? -0.253 27.173 30.141 1.00 17.68 192 THR A O 1
ATOM 1249 N N . LEU A 1 196 ? 1.064 25.347 30.278 1.00 16.00 193 LEU A N 1
ATOM 1250 C CA . LEU A 1 196 ? 1.076 25.141 28.830 1.00 17.24 193 LEU A CA 1
ATOM 1251 C C . LEU A 1 196 ? -0.333 24.885 28.313 1.00 19.40 193 LEU A C 1
ATOM 1252 O O . LEU A 1 196 ? -0.720 25.395 27.259 1.00 16.35 193 LEU A O 1
ATOM 1257 N N . ALA A 1 197 ? -1.112 24.118 29.069 1.00 17.12 194 ALA A N 1
ATOM 1258 C CA . ALA A 1 197 ? -2.487 23.836 28.678 1.00 17.78 194 ALA A CA 1
ATOM 1259 C C . ALA A 1 197 ? -3.322 25.118 28.670 1.00 18.61 194 ALA A C 1
ATOM 1260 O O . ALA A 1 197 ? -4.212 25.288 27.826 1.00 16.24 194 ALA A O 1
ATOM 1262 N N . ALA A 1 198 ? -3.048 26.018 29.609 1.00 15.83 195 ALA A N 1
ATOM 1263 C CA . ALA A 1 198 ? -3.781 27.280 29.661 1.00 19.43 195 ALA A CA 1
ATOM 1264 C C . ALA A 1 198 ? -3.471 28.133 28.435 1.00 18.46 195 ALA A C 1
ATOM 1265 O O . ALA A 1 198 ? -4.370 28.757 27.854 1.00 19.33 195 ALA A O 1
ATOM 1267 N N . ILE A 1 199 ? -2.207 28.153 28.023 1.00 19.11 196 ILE A N 1
ATOM 1268 C CA . ILE A 1 199 ? -1.840 28.869 26.803 1.00 17.22 196 ILE A CA 1
ATOM 1269 C C . ILE A 1 199 ? -2.523 28.262 25.581 1.00 18.17 196 ILE A C 1
ATOM 1270 O O . ILE A 1 199 ? -3.132 28.969 24.773 1.00 17.48 196 ILE A O 1
ATOM 1275 N N . GLN A 1 200 ? -2.426 26.946 25.443 1.00 13.50 197 GLN A N 1
ATOM 1276 C CA . GLN A 1 200 ? -2.954 26.279 24.261 1.00 13.58 197 GLN A CA 1
ATOM 1277 C C . GLN A 1 200 ? -4.476 26.395 24.151 1.00 21.51 197 GLN A C 1
ATOM 1278 O O . GLN A 1 200 ? -5.017 26.487 23.048 1.00 21.75 197 GLN A O 1
ATOM 1284 N N . ASN A 1 201 ? -5.168 26.409 25.289 1.00 22.41 198 ASN A N 1
ATOM 1285 C CA . ASN A 1 201 ? -6.618 26.606 25.280 1.00 24.32 198 ASN A CA 1
ATOM 1286 C C . ASN A 1 201 ? -7.031 27.962 24.717 1.00 23.00 198 ASN A C 1
ATOM 1287 O O . ASN A 1 201 ? -8.032 28.062 24.013 1.00 22.28 198 ASN A O 1
ATOM 1292 N N . LYS A 1 202 ? -6.255 29.000 25.021 1.00 20.33 199 LYS A N 1
ATOM 1293 C CA . LYS A 1 202 ? -6.482 30.325 24.437 1.00 20.75 199 LYS A CA 1
ATOM 1294 C C . LYS A 1 202 ? -6.187 30.373 22.935 1.00 24.16 199 LYS A C 1
ATOM 1295 O O . LYS A 1 202 ? -6.684 31.247 22.236 1.00 24.04 199 LYS A O 1
ATOM 1301 N N . LEU A 1 203 ? -5.365 29.449 22.446 1.00 16.10 200 LEU A N 1
ATOM 1302 C CA . LEU A 1 203 ? -4.933 29.475 21.050 1.00 17.03 200 LEU A CA 1
ATOM 1303 C C . LEU A 1 203 ? -5.787 28.603 20.147 1.00 20.69 200 LEU A C 1
ATOM 1304 O O . LEU A 1 203 ? -5.624 28.631 18.927 1.00 20.32 200 LEU A O 1
ATOM 1309 N N . LYS A 1 204 ? -6.684 27.827 20.746 1.00 24.78 201 LYS A N 1
ATOM 1310 C CA . LYS A 1 204 ? -7.552 26.946 19.976 1.00 32.82 201 LYS A CA 1
ATOM 1311 C C . LYS A 1 204 ? -8.292 27.755 18.908 1.00 32.34 201 LYS A C 1
ATOM 1312 O O . LYS A 1 204 ? -8.883 28.794 19.210 1.00 31.83 201 LYS A O 1
ATOM 1318 N N . ASP A 1 205 ? -8.201 27.304 17.660 1.00 33.93 202 ASP A N 1
ATOM 1319 C CA . ASP A 1 205 ? -8.951 27.906 16.551 1.00 41.10 202 ASP A CA 1
ATOM 1320 C C . ASP A 1 205 ? -8.484 29.310 16.142 1.00 33.37 202 ASP A C 1
ATOM 1321 O O . ASP A 1 205 ? -9.184 30.006 15.404 1.00 33.56 202 ASP A O 1
ATOM 1326 N N . LEU A 1 206 ? -7.312 29.720 16.620 1.00 25.18 203 LEU A N 1
ATOM 1327 C CA . LEU A 1 206 ? -6.617 30.878 16.048 1.00 26.28 203 LEU A CA 1
ATOM 1328 C C . LEU A 1 206 ? -5.663 30.377 14.965 1.00 22.97 203 LEU A C 1
ATOM 1329 O O . LEU A 1 206 ? -5.083 29.300 15.100 1.00 20.78 203 LEU A O 1
ATOM 1334 N N . PRO A 1 207 ? -5.489 31.156 13.886 1.00 20.39 204 PRO A N 1
ATOM 1335 C CA . PRO A 1 207 ? -4.604 30.738 12.785 1.00 19.27 204 PRO A CA 1
ATOM 1336 C C . PRO A 1 207 ? -3.147 30.595 13.205 1.00 24.02 204 PRO A C 1
ATOM 1337 O O . PRO A 1 207 ? -2.670 31.364 14.044 1.00 20.41 204 PRO A O 1
ATOM 1341 N N . ARG A 1 208 ? -2.436 29.632 12.621 1.00 16.31 205 ARG A N 1
ATOM 1342 C CA . ARG A 1 208 ? -1.025 29.461 12.931 1.00 18.12 205 ARG A CA 1
ATOM 1343 C C . ARG A 1 208 ? -0.237 30.547 12.203 1.00 17.33 205 ARG A C 1
ATOM 1344 O O . ARG A 1 208 ? -0.701 31.095 11.203 1.00 17.36 205 ARG A O 1
ATOM 1352 N N . LYS A 1 209 ? 0.951 30.854 12.700 1.00 15.57 206 LYS A N 1
ATOM 1353 C CA . LYS A 1 209 ? 1.773 31.901 12.095 1.00 15.53 206 LYS A CA 1
ATOM 1354 C C . LYS A 1 209 ? 3.138 31.358 11.706 1.00 17.15 206 LYS A C 1
ATOM 1355 O O . LYS A 1 209 ? 3.658 30.454 12.360 1.00 21.63 206 LYS A O 1
ATOM 1361 N N . ARG A 1 210 ? 3.722 31.911 10.647 1.00 15.63 207 ARG A N 1
ATOM 1362 C CA . ARG A 1 210 ? 5.050 31.482 10.218 1.00 12.97 207 ARG A CA 1
ATOM 1363 C C . ARG A 1 210 ? 6.110 32.412 10.784 1.00 10.79 207 ARG A C 1
ATOM 1364 O O . ARG A 1 210 ? 5.950 33.635 10.747 1.00 17.24 207 ARG A O 1
ATOM 1372 N N . VAL A 1 211 ? 7.172 31.838 11.342 1.00 10.98 208 VAL A N 1
ATOM 1373 C CA . VAL A 1 211 ? 8.188 32.645 12.030 1.00 12.27 208 VAL A CA 1
ATOM 1374 C C . VAL A 1 211 ? 9.609 32.339 11.540 1.00 16.84 208 VAL A C 1
ATOM 1375 O O . VAL A 1 211 ? 9.887 31.266 11.021 1.00 12.17 208 VAL A O 1
ATOM 1379 N N . PHE A 1 212 ? 10.503 33.300 11.697 1.00 15.33 209 PHE A N 1
ATOM 1380 C CA . PHE A 1 212 ? 11.904 33.110 11.362 1.00 9.33 209 PHE A CA 1
ATOM 1381 C C . PHE A 1 212 ? 12.712 33.525 12.578 1.00 12.66 209 PHE A C 1
ATOM 1382 O O . PHE A 1 212 ? 12.479 34.587 13.159 1.00 14.28 209 PHE A O 1
ATOM 1390 N N . ILE A 1 213 ? 13.639 32.673 12.997 1.00 13.18 210 ILE A N 1
ATOM 1391 C CA . ILE A 1 213 ? 14.489 33.007 14.133 1.00 13.04 210 ILE A CA 1
ATOM 1392 C C . ILE A 1 213 ? 15.810 33.610 13.645 1.00 17.48 210 ILE A C 1
ATOM 1393 O O . ILE A 1 213 ? 16.561 32.978 12.894 1.00 18.35 210 ILE A O 1
ATOM 1398 N N . TYR A 1 214 ? 16.094 34.831 14.083 1.00 15.62 211 TYR A N 1
ATOM 1399 C CA . TYR A 1 214 ? 17.288 35.547 13.656 1.00 18.37 211 TYR A CA 1
ATOM 1400 C C . TYR A 1 214 ? 18.235 35.624 14.850 1.00 21.47 211 TYR A C 1
ATOM 1401 O O . TYR A 1 214 ? 18.003 36.384 15.798 1.00 17.53 211 TYR A O 1
ATOM 1410 N N . ASP A 1 215 ? 19.285 34.810 14.830 1.00 17.46 212 ASP A N 1
ATOM 1411 C CA . ASP A 1 215 ? 20.253 34.841 15.920 1.00 17.28 212 ASP A CA 1
ATOM 1412 C C . ASP A 1 215 ? 21.239 35.972 15.721 1.00 19.76 212 ASP A C 1
ATOM 1413 O O . ASP A 1 215 ? 21.537 36.740 16.649 1.00 26.49 212 ASP A O 1
ATOM 1418 N N . SER A 1 216 ? 21.759 36.056 14.502 1.00 22.23 213 SER A N 1
ATOM 1419 C CA . SER A 1 216 ? 22.782 37.023 14.152 1.00 20.89 213 SER A CA 1
ATOM 1420 C C . SER A 1 216 ? 23.005 36.918 12.652 1.00 27.51 213 SER A C 1
ATOM 1421 O O . SER A 1 216 ? 22.401 36.074 11.987 1.00 24.63 213 SER A O 1
ATOM 1424 N N . GLU A 1 217 ? 23.865 37.767 12.108 1.00 27.28 214 GLU A N 1
ATOM 1425 C CA . GLU A 1 217 ? 24.225 37.630 10.705 1.00 29.91 214 GLU A CA 1
ATOM 1426 C C . GLU A 1 217 ? 25.685 37.964 10.487 1.00 28.45 214 GLU A C 1
ATOM 1427 O O . GLU A 1 217 ? 26.273 38.750 11.228 1.00 32.39 214 GLU A O 1
ATOM 1433 N N . ASP A 1 218 ? 26.274 37.335 9.478 1.00 33.00 215 ASP A N 1
ATOM 1434 C CA . ASP A 1 218 ? 27.632 37.646 9.049 1.00 43.43 215 ASP A CA 1
ATOM 1435 C C . ASP A 1 218 ? 27.590 37.445 7.548 1.00 45.68 215 ASP A C 1
ATOM 1436 O O . ASP A 1 218 ? 28.083 36.439 7.030 1.00 53.57 215 ASP A O 1
ATOM 1441 N N A GLY A 1 219 ? 26.970 38.396 6.853 0.51 39.68 216 GLY A N 1
ATOM 1442 N N B GLY A 1 219 ? 26.993 38.406 6.849 0.49 39.73 216 GLY A N 1
ATOM 1443 C CA A GLY A 1 219 ? 26.642 38.227 5.450 0.51 38.21 216 GLY A CA 1
ATOM 1444 C CA B GLY A 1 219 ? 26.703 38.249 5.438 0.49 37.92 216 GLY A CA 1
ATOM 1445 C C A GLY A 1 219 ? 25.327 37.477 5.314 0.51 37.39 216 GLY A C 1
ATOM 1446 C C B GLY A 1 219 ? 25.355 37.572 5.274 0.49 37.20 216 GLY A C 1
ATOM 1447 O O A GLY A 1 219 ? 24.327 38.030 4.848 0.51 39.21 216 GLY A O 1
ATOM 1448 O O B GLY A 1 219 ? 24.396 38.179 4.793 0.49 39.59 216 GLY A O 1
ATOM 1449 N N A GLN A 1 220 ? 25.335 36.210 5.722 0.51 34.71 217 GLN A N 1
ATOM 1450 N N B GLN A 1 220 ? 25.282 36.309 5.682 0.49 34.67 217 GLN A N 1
ATOM 1451 C CA A GLN A 1 220 ? 24.130 35.385 5.754 0.51 29.97 217 GLN A CA 1
ATOM 1452 C CA B GLN A 1 220 ? 24.026 35.566 5.668 0.49 30.65 217 GLN A CA 1
ATOM 1453 C C A GLN A 1 220 ? 23.554 35.362 7.165 0.51 24.28 217 GLN A C 1
ATOM 1454 C C B GLN A 1 220 ? 23.556 35.303 7.100 0.49 25.44 217 GLN A C 1
ATOM 1455 O O A GLN A 1 220 ? 24.286 35.549 8.136 0.51 25.87 217 GLN A O 1
ATOM 1456 O O B GLN A 1 220 ? 24.369 35.266 8.022 0.49 25.55 217 GLN A O 1
ATOM 1467 N N . PRO A 1 221 ? 22.240 35.125 7.291 1.00 19.15 218 PRO A N 1
ATOM 1468 C CA . PRO A 1 221 ? 21.705 34.999 8.654 1.00 24.94 218 PRO A CA 1
ATOM 1469 C C . PRO A 1 221 ? 22.035 33.637 9.271 1.00 26.34 218 PRO A C 1
ATOM 1470 O O . PRO A 1 221 ? 22.126 32.635 8.553 1.00 27.14 218 PRO A O 1
ATOM 1474 N N . PHE A 1 222 ? 22.236 33.619 10.586 1.00 18.12 219 PHE A N 1
ATOM 1475 C CA . PHE A 1 222 ? 22.419 32.389 11.347 1.00 17.98 219 PHE A CA 1
ATOM 1476 C C . PHE A 1 222 ? 21.089 32.129 12.022 1.00 22.47 219 PHE A C 1
ATOM 1477 O O . PHE A 1 222 ? 20.542 33.014 12.696 1.00 22.53 219 PHE A O 1
ATOM 1485 N N . THR A 1 223 ? 20.558 30.923 11.850 1.00 17.91 220 THR A N 1
ATOM 1486 C CA . THR A 1 223 ? 19.174 30.665 12.225 1.00 16.47 220 THR A CA 1
ATOM 1487 C C . THR A 1 223 ? 18.939 29.238 12.729 1.00 16.46 220 THR A C 1
ATOM 1488 O O . THR A 1 223 ? 19.831 28.392 12.671 1.00 14.85 220 THR A O 1
ATOM 1492 N N . ALA A 1 224 ? 17.741 28.976 13.250 1.00 14.68 221 ALA A N 1
ATOM 1493 C CA . ALA A 1 224 ? 17.423 27.642 13.752 1.00 13.66 221 ALA A CA 1
ATOM 1494 C C . ALA A 1 224 ? 16.680 26.837 12.687 1.00 17.29 221 ALA A C 1
ATOM 1495 O O . ALA A 1 224 ? 15.822 27.370 11.966 1.00 15.34 221 ALA A O 1
ATOM 1497 N N . PHE A 1 225 ? 17.007 25.553 12.580 1.00 18.63 222 PHE A N 1
ATOM 1498 C CA . PHE A 1 225 ? 16.373 24.694 11.575 1.00 16.57 222 PHE A CA 1
ATOM 1499 C C . PHE A 1 225 ? 15.492 23.631 12.216 1.00 19.37 222 PHE A C 1
ATOM 1500 O O . PHE A 1 225 ? 14.264 23.730 12.183 1.00 22.58 222 PHE A O 1
ATOM 1508 N N . GLU A 1 226 ? 16.116 22.616 12.797 1.00 14.81 223 GLU A N 1
ATOM 1509 C CA . GLU A 1 226 ? 15.354 21.513 13.378 1.00 18.20 223 GLU A CA 1
ATOM 1510 C C . GLU A 1 226 ? 15.645 21.387 14.864 1.00 17.17 223 GLU A C 1
ATOM 1511 O O . GLU A 1 226 ? 16.581 21.997 15.373 1.00 21.79 223 GLU A O 1
ATOM 1517 N N . GLY A 1 227 ? 14.833 20.607 15.570 1.00 16.98 224 GLY A N 1
ATOM 1518 C CA . GLY A 1 227 ? 15.121 20.335 16.963 1.00 15.35 224 GLY A CA 1
ATOM 1519 C C . GLY A 1 227 ? 14.359 21.207 17.938 1.00 18.13 224 GLY A C 1
ATOM 1520 O O . GLY A 1 227 ? 13.275 21.712 17.641 1.00 12.54 224 GLY A O 1
ATOM 1521 N N . TYR A 1 228 ? 14.950 21.402 19.107 1.00 12.62 225 TYR A N 1
ATOM 1522 C CA . TYR A 1 228 ? 14.234 21.962 20.243 1.00 15.37 225 TYR A CA 1
ATOM 1523 C C . TYR A 1 228 ? 13.487 23.267 19.953 1.00 15.32 225 TYR A C 1
ATOM 1524 O O . TYR A 1 228 ? 12.285 23.381 20.236 1.00 15.59 225 TYR A O 1
ATOM 1533 N N . THR A 1 229 ? 14.180 24.257 19.394 1.00 11.83 226 THR A N 1
ATOM 1534 C CA . THR A 1 229 ? 13.572 25.570 19.195 1.00 14.44 226 THR A CA 1
ATOM 1535 C C . THR A 1 229 ? 12.355 25.459 18.276 1.00 13.60 226 THR A C 1
ATOM 1536 O O . THR A 1 229 ? 11.299 26.047 18.536 1.00 12.78 226 THR A O 1
ATOM 1540 N N . THR A 1 230 ? 12.498 24.690 17.207 1.00 12.91 227 THR A N 1
ATOM 1541 C CA . THR A 1 230 ? 11.397 24.483 16.277 1.00 11.22 227 THR A CA 1
ATOM 1542 C C . THR A 1 230 ? 10.233 23.781 16.960 1.00 19.83 227 THR A C 1
ATOM 1543 O O . THR A 1 230 ? 9.074 24.180 16.815 1.00 11.26 227 THR A O 1
ATOM 1547 N N . ASN A 1 231 ? 10.539 22.733 17.716 1.00 13.42 228 ASN A N 1
ATOM 1548 C CA . ASN A 1 231 ? 9.490 21.938 18.343 1.00 11.61 228 ASN A CA 1
ATOM 1549 C C . ASN A 1 231 ? 8.698 22.654 19.432 1.00 15.88 228 ASN A C 1
ATOM 1550 O O . ASN A 1 231 ? 7.494 22.451 19.547 1.00 17.84 228 ASN A O 1
ATOM 1555 N N . ILE A 1 232 ? 9.353 23.500 20.222 1.00 12.36 229 ILE A N 1
ATOM 1556 C CA . ILE A 1 232 ? 8.627 24.214 21.274 1.00 13.97 229 ILE A CA 1
ATOM 1557 C C . ILE A 1 232 ? 7.762 25.336 20.681 1.00 12.93 229 ILE A C 1
ATOM 1558 O O . ILE A 1 232 ? 6.655 25.593 21.152 1.00 16.83 229 ILE A O 1
ATOM 1563 N N . LEU A 1 233 ? 8.250 25.985 19.627 1.00 12.45 230 LEU A N 1
ATOM 1564 C CA . LEU A 1 233 ? 7.468 27.030 18.965 1.00 9.00 230 LEU A CA 1
ATOM 1565 C C . LEU A 1 233 ? 6.212 26.473 18.298 1.00 12.13 230 LEU A C 1
ATOM 1566 O O . LEU A 1 233 ? 5.177 27.144 18.248 1.00 12.19 230 LEU A O 1
ATOM 1571 N N . LYS A 1 234 ? 6.277 25.235 17.823 1.00 12.71 231 LYS A N 1
ATOM 1572 C CA . LYS A 1 234 ? 5.089 24.598 17.254 1.00 16.63 231 LYS A CA 1
ATOM 1573 C C . LYS A 1 234 ? 3.962 24.465 18.287 1.00 20.96 231 LYS A C 1
ATOM 1574 O O . LYS A 1 234 ? 2.781 24.442 17.933 1.00 12.04 231 LYS A O 1
ATOM 1580 N N . LEU A 1 235 ? 4.321 24.396 19.563 1.00 14.35 232 LEU A N 1
ATOM 1581 C CA . LEU A 1 235 ? 3.309 24.273 20.622 1.00 16.33 232 LEU A CA 1
ATOM 1582 C C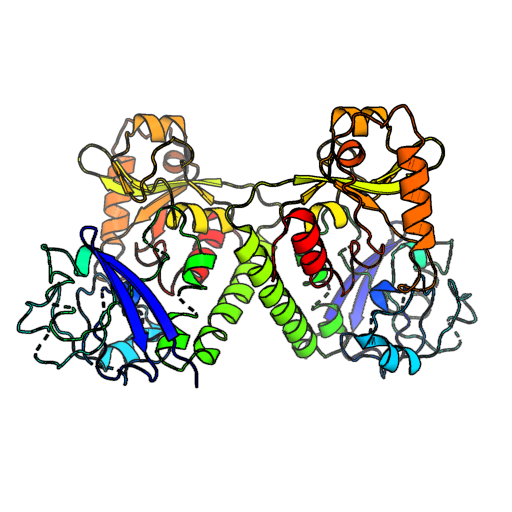 . LEU A 1 235 ? 2.362 25.481 20.717 1.00 12.63 232 LEU A C 1
ATOM 1583 O O . LEU A 1 235 ? 1.258 25.360 21.262 1.00 17.00 232 LEU A O 1
ATOM 1588 N N . ILE A 1 236 ? 2.792 26.638 20.218 1.00 12.97 233 ILE A N 1
ATOM 1589 C CA . ILE A 1 236 ? 1.958 27.839 20.275 1.00 13.57 233 ILE A CA 1
ATOM 1590 C C . ILE A 1 236 ? 1.606 28.344 18.885 1.00 17.14 233 ILE A C 1
ATOM 1591 O O . ILE A 1 236 ? 1.389 29.539 18.688 1.00 16.74 233 ILE A O 1
ATOM 1596 N N . GLY A 1 237 ? 1.573 27.433 17.922 1.00 16.86 234 GLY A N 1
ATOM 1597 C CA . GLY A 1 237 ? 1.159 27.783 16.580 1.00 17.62 234 GLY A CA 1
ATOM 1598 C C . GLY A 1 237 ? 2.142 28.693 15.874 1.00 17.52 234 GLY A C 1
ATOM 1599 O O . GLY A 1 237 ? 1.748 29.500 15.038 1.00 20.04 234 GLY A O 1
ATOM 1600 N N . ALA A 1 238 ? 3.420 28.580 16.220 1.00 17.74 235 ALA A N 1
ATOM 1601 C CA . ALA A 1 238 ? 4.452 29.370 15.552 1.00 13.70 235 ALA A CA 1
ATOM 1602 C C . ALA A 1 238 ? 5.336 28.395 14.786 1.00 21.45 235 ALA A C 1
ATOM 1603 O O . ALA A 1 238 ? 6.058 27.606 15.389 1.00 18.98 235 ALA A O 1
ATOM 1605 N N . ASP A 1 239 ? 5.255 28.420 13.460 1.00 17.01 236 ASP A N 1
ATOM 1606 C CA . ASP A 1 239 ? 5.945 27.426 12.639 1.00 14.22 236 ASP A CA 1
ATOM 1607 C C . ASP A 1 239 ? 7.222 27.980 12.011 1.00 16.68 236 ASP A C 1
ATOM 1608 O O . ASP A 1 239 ? 7.163 28.889 11.195 1.00 14.17 236 ASP A O 1
ATOM 1613 N N . ASN A 1 240 ? 8.367 27.426 12.397 1.00 13.68 237 ASN A N 1
ATOM 1614 C CA . ASN A 1 240 ? 9.676 27.873 11.911 1.00 11.76 237 ASN A CA 1
ATOM 1615 C C . ASN A 1 240 ? 9.823 27.657 10.407 1.00 17.96 237 ASN A C 1
ATOM 1616 O O . ASN A 1 240 ? 9.758 26.513 9.937 1.00 16.11 237 ASN A O 1
ATOM 1621 N N . VAL A 1 241 ? 9.998 28.741 9.644 1.00 15.16 238 VAL A N 1
ATOM 1622 C CA . VAL A 1 241 ? 10.039 28.608 8.181 1.00 14.53 238 VAL A CA 1
ATOM 1623 C C . VAL A 1 241 ? 11.292 27.915 7.673 1.00 15.86 238 VAL A C 1
ATOM 1624 O O . VAL A 1 241 ? 11.356 27.515 6.498 1.00 15.59 238 VAL A O 1
ATOM 1636 N N A SER A 1 243 ? 12.387 25.141 9.103 0.53 14.44 240 SER A N 1
ATOM 1637 N N B SER A 1 243 ? 12.389 25.138 9.098 0.47 14.65 240 SER A N 1
ATOM 1638 C CA A SER A 1 243 ? 12.184 23.714 9.365 0.53 15.91 240 SER A CA 1
ATOM 1639 C CA B SER A 1 243 ? 12.209 23.710 9.361 0.47 15.88 240 SER A CA 1
ATOM 1640 C C A SER A 1 243 ? 11.491 23.040 8.179 0.53 20.09 240 SER A C 1
ATOM 1641 C C B SER A 1 243 ? 11.497 23.039 8.184 0.47 19.86 240 SER A C 1
ATOM 1642 O O A SER A 1 243 ? 10.800 23.701 7.401 0.53 18.74 240 SER A O 1
ATOM 1643 O O B SER A 1 243 ? 10.800 23.703 7.415 0.47 18.91 240 SER A O 1
ATOM 1648 N N . GLY A 1 244 ? 11.689 21.732 8.030 1.00 14.51 241 GLY A N 1
ATOM 1649 C CA . GLY A 1 244 ? 11.106 20.996 6.915 1.00 19.92 241 GLY A CA 1
ATOM 1650 C C . GLY A 1 244 ? 11.827 21.245 5.598 1.00 21.81 241 GLY A C 1
ATOM 1651 O O . GLY A 1 244 ? 11.292 20.946 4.525 1.00 23.85 241 GLY A O 1
ATOM 1652 N N . LEU A 1 245 ? 13.039 21.798 5.665 1.00 18.35 242 LEU A N 1
ATOM 1653 C CA . LEU A 1 245 ? 13.829 22.047 4.446 1.00 15.80 242 LEU A CA 1
ATOM 1654 C C . LEU A 1 245 ? 14.970 21.043 4.248 1.00 23.98 242 LEU A C 1
ATOM 1655 O O . LEU A 1 245 ? 15.817 21.219 3.372 1.00 21.47 242 LEU A O 1
ATOM 1660 N N . GLY A 1 246 ? 14.997 19.998 5.071 1.00 23.31 243 GLY A N 1
ATOM 1661 C CA . GLY A 1 246 ? 15.986 18.947 4.922 1.00 27.92 243 GLY A CA 1
ATOM 1662 C C . GLY A 1 246 ? 17.318 19.241 5.586 1.00 29.50 243 GLY A C 1
ATOM 1663 O O . GLY A 1 246 ? 18.304 18.551 5.337 1.00 25.71 243 GLY A O 1
ATOM 1664 N N . VAL A 1 247 ? 17.359 20.265 6.434 1.00 19.97 244 VAL A N 1
ATOM 1665 C CA . VAL A 1 247 ? 18.595 20.606 7.127 1.00 22.64 244 VAL A CA 1
ATOM 1666 C C . VAL A 1 247 ? 18.551 20.068 8.552 1.00 24.63 244 VAL A C 1
ATOM 1667 O O . VAL A 1 247 ? 17.939 20.675 9.431 1.00 22.73 244 VAL A O 1
ATOM 1671 N N . ASP A 1 248 ? 19.198 18.931 8.784 1.00 23.29 245 ASP A N 1
ATOM 1672 C CA . ASP A 1 248 ? 19.108 18.267 10.092 1.00 21.99 245 ASP A CA 1
ATOM 1673 C C . ASP A 1 248 ? 20.102 18.855 11.094 1.00 21.72 245 ASP A C 1
ATOM 1674 O O . ASP A 1 248 ? 21.023 18.176 11.546 1.00 23.98 245 ASP A O 1
ATOM 1679 N N . LYS A 1 249 ? 19.909 20.125 11.437 1.00 20.32 246 LYS A N 1
ATOM 1680 C CA . LYS A 1 249 ? 20.795 20.813 12.378 1.00 21.13 246 LYS A CA 1
ATOM 1681 C C . LYS A 1 249 ? 19.980 21.718 13.275 1.00 19.09 246 LYS A C 1
ATOM 1682 O O . LYS A 1 249 ? 18.948 22.237 12.854 1.00 18.92 246 LYS A O 1
ATOM 1688 N N . THR A 1 250 ? 20.438 21.921 14.507 1.00 16.53 247 THR A N 1
ATOM 1689 C CA . THR A 1 250 ? 19.757 22.866 15.376 1.00 17.04 247 THR A CA 1
ATOM 1690 C C . THR A 1 250 ? 19.954 24.290 14.855 1.00 19.84 247 THR A C 1
ATOM 1691 O O . THR A 1 250 ? 18.998 25.053 14.770 1.00 19.82 247 THR A O 1
ATOM 1695 N N . TRP A 1 251 ? 21.202 24.634 14.521 1.00 18.10 248 TRP A N 1
ATOM 1696 C CA . TRP A 1 251 ? 21.573 25.993 14.096 1.00 19.02 248 TRP A CA 1
ATOM 1697 C C . TRP A 1 251 ? 22.587 25.952 12.959 1.00 17.95 248 TRP A C 1
ATOM 1698 O O . TRP A 1 251 ? 23.504 25.141 12.982 1.00 21.10 248 TRP A O 1
ATOM 1709 N N . ALA A 1 252 ? 22.440 26.848 11.988 1.00 17.62 249 ALA A N 1
ATOM 1710 C CA . ALA A 1 252 ? 23.397 26.940 10.889 1.00 19.06 249 ALA A CA 1
ATOM 1711 C C . ALA A 1 252 ? 23.125 28.204 10.118 1.00 18.63 249 ALA A C 1
ATOM 1712 O O . ALA A 1 252 ? 22.134 28.884 10.357 1.00 17.19 249 ALA A O 1
ATOM 1714 N N . LYS A 1 253 ? 23.997 28.500 9.169 1.00 20.07 250 LYS A N 1
ATOM 1715 C CA . LYS A 1 253 ? 23.778 29.634 8.291 1.00 23.80 250 LYS A CA 1
ATOM 1716 C C . LYS A 1 253 ? 22.649 29.336 7.315 1.00 22.09 250 LYS A C 1
ATOM 1717 O O . LYS A 1 253 ? 22.550 28.228 6.798 1.00 27.82 250 LYS A O 1
ATOM 1723 N N . GLY A 1 254 ? 21.796 30.326 7.076 1.00 21.33 251 GLY A N 1
ATOM 1724 C CA . GLY A 1 254 ? 20.751 30.217 6.068 1.00 20.33 251 GLY A CA 1
ATOM 1725 C C . GLY A 1 254 ? 21.046 31.212 4.953 1.00 26.49 251 GLY A C 1
ATOM 1726 O O . GLY A 1 254 ? 22.055 31.919 4.998 1.00 31.02 251 GLY A O 1
ATOM 1727 N N A SER A 1 255 ? 20.191 31.263 3.936 0.47 24.26 252 SER A N 1
ATOM 1728 N N B SER A 1 255 ? 20.167 31.252 3.954 0.53 24.26 252 SER A N 1
ATOM 1729 C CA A SER A 1 255 ? 20.314 32.307 2.926 0.47 22.86 252 SER A CA 1
ATOM 1730 C CA B SER A 1 255 ? 20.237 32.251 2.896 0.53 23.60 252 SER A CA 1
ATOM 1731 C C A SER A 1 255 ? 19.061 33.162 2.930 0.47 20.65 252 SER A C 1
ATOM 1732 C C B SER A 1 255 ? 19.037 33.176 3.018 0.53 20.96 252 SER A C 1
ATOM 1733 O O A SER A 1 255 ? 17.948 32.645 3.052 0.47 16.84 252 SER A O 1
ATOM 1734 O O B SER A 1 255 ? 17.931 32.720 3.321 0.53 16.28 252 SER A O 1
ATOM 1739 N N . TRP A 1 256 ? 19.248 34.472 2.802 1.00 19.57 253 TRP A N 1
ATOM 1740 C CA . TRP A 1 256 ? 18.137 35.414 2.798 1.00 16.82 253 TRP A CA 1
ATOM 1741 C C . TRP A 1 256 ? 17.120 35.059 1.706 1.00 16.42 253 TRP A C 1
ATOM 1742 O O . TRP A 1 256 ? 15.937 35.301 1.877 1.00 18.66 253 TRP A O 1
ATOM 1753 N N . GLU A 1 257 ? 17.589 34.502 0.590 1.00 16.95 254 GLU A N 1
ATOM 1754 C CA . GLU A 1 257 ? 16.688 34.070 -0.492 1.00 23.40 254 GLU A CA 1
ATOM 1755 C C . GLU A 1 257 ? 15.620 33.131 0.042 1.00 23.91 254 GLU A C 1
ATOM 1756 O O . GLU A 1 257 ? 14.446 33.240 -0.316 1.00 18.51 254 GLU A O 1
ATOM 1762 N N . THR A 1 258 ? 16.032 32.231 0.928 1.00 15.72 255 THR A N 1
ATOM 1763 C CA . THR A 1 258 ? 15.126 31.240 1.473 1.00 15.82 255 THR A CA 1
ATOM 1764 C C . THR A 1 258 ? 14.115 31.909 2.402 1.00 17.62 255 THR A C 1
ATOM 1765 O O . THR A 1 258 ? 12.919 31.604 2.364 1.00 16.69 255 THR A O 1
ATOM 1769 N N . VAL A 1 259 ? 14.595 32.833 3.227 1.00 17.32 256 VAL A N 1
ATOM 1770 C CA . VAL A 1 259 ? 13.716 33.559 4.137 1.00 17.69 256 VAL A CA 1
ATOM 1771 C C . VAL A 1 259 ? 12.697 34.379 3.351 1.00 16.29 256 VAL A C 1
ATOM 1772 O O . VAL A 1 259 ? 11.508 34.407 3.681 1.00 17.26 256 VAL A O 1
ATOM 1776 N N . ILE A 1 260 ? 13.170 35.060 2.313 1.00 13.50 257 ILE A N 1
ATOM 1777 C CA . ILE A 1 260 ? 12.287 35.850 1.469 1.00 14.96 257 ILE A CA 1
ATOM 1778 C C . ILE A 1 260 ? 11.205 34.975 0.822 1.00 16.44 257 ILE A C 1
ATOM 1779 O O . ILE A 1 260 ? 10.031 35.362 0.786 1.00 19.72 257 ILE A O 1
ATOM 1784 N N . ALA A 1 261 ? 11.599 33.807 0.315 1.00 18.18 258 ALA A N 1
ATOM 1785 C CA . ALA A 1 261 ? 10.654 32.875 -0.308 1.00 17.45 258 ALA A CA 1
ATOM 1786 C C . ALA A 1 261 ? 9.596 32.417 0.702 1.00 22.38 258 ALA A C 1
ATOM 1787 O O . ALA A 1 261 ? 8.419 32.276 0.373 1.00 18.79 258 ALA A O 1
ATOM 1789 N N . GLN A 1 262 ? 10.032 32.178 1.930 1.00 18.07 259 GLN A N 1
ATOM 1790 C CA . GLN A 1 262 ? 9.146 31.672 2.978 1.00 14.43 259 GLN A CA 1
ATOM 1791 C C . GLN A 1 262 ? 8.245 32.759 3.554 1.00 16.88 259 GLN A C 1
ATOM 1792 O O . GLN A 1 262 ? 7.188 32.459 4.111 1.00 21.83 259 GLN A O 1
ATOM 1798 N N . ASN A 1 263 ? 8.682 34.010 3.439 1.00 14.79 260 ASN A N 1
ATOM 1799 C CA . ASN A 1 263 ? 7.869 35.160 3.846 1.00 14.93 260 ASN A CA 1
ATOM 1800 C C . ASN A 1 263 ? 7.276 35.031 5.249 1.00 13.09 260 ASN A C 1
ATOM 1801 O O . ASN A 1 263 ? 6.061 34.943 5.400 1.00 15.78 260 ASN A O 1
ATOM 1806 N N . PRO A 1 264 ? 8.125 35.010 6.284 1.00 12.16 261 PRO A N 1
ATOM 1807 C CA . PRO A 1 264 ? 7.579 34.834 7.634 1.00 14.28 261 PRO A CA 1
ATOM 1808 C C . PRO A 1 264 ? 6.674 35.977 8.100 1.00 13.62 261 PRO A C 1
ATOM 1809 O O . PRO A 1 264 ? 6.866 37.136 7.699 1.00 15.13 261 PRO A O 1
ATOM 1813 N N . ASP A 1 265 ? 5.692 35.639 8.940 1.00 11.93 262 ASP A N 1
ATOM 1814 C CA . ASP A 1 265 ? 4.817 36.623 9.594 1.00 15.82 262 ASP A CA 1
ATOM 1815 C C . ASP A 1 265 ? 5.539 37.382 10.710 1.00 18.09 262 ASP A C 1
ATOM 1816 O O . ASP A 1 265 ? 5.279 38.568 10.932 1.00 13.49 262 ASP A O 1
ATOM 1821 N N . TYR A 1 266 ? 6.424 36.688 11.425 1.00 11.22 263 TYR A N 1
ATOM 1822 C CA . TYR A 1 266 ? 7.156 37.289 12.551 1.00 14.21 263 TYR A CA 1
ATOM 1823 C C . TYR A 1 266 ? 8.625 36.943 12.453 1.00 15.61 263 TYR A C 1
ATOM 1824 O O . TYR A 1 266 ? 8.984 35.867 11.981 1.00 13.58 263 TYR A O 1
ATOM 1833 N N . ILE A 1 267 ? 9.476 37.860 12.890 1.00 12.44 264 ILE A N 1
ATOM 1834 C CA . ILE A 1 267 ? 10.894 37.571 13.023 1.00 13.68 264 ILE A CA 1
ATOM 1835 C C . ILE A 1 267 ? 11.278 37.631 14.500 1.00 12.67 264 ILE A C 1
ATOM 1836 O O . ILE A 1 267 ? 11.123 38.662 15.163 1.00 11.63 264 ILE A O 1
ATOM 1841 N N . ILE A 1 268 ? 11.756 36.509 15.027 1.00 11.41 265 ILE A N 1
ATOM 1842 C CA . ILE A 1 268 ? 12.112 36.426 16.429 1.00 12.02 265 ILE A CA 1
ATOM 1843 C C . ILE A 1 268 ? 13.613 36.618 16.526 1.00 13.65 265 ILE A C 1
ATOM 1844 O O . ILE A 1 268 ? 14.383 35.886 15.908 1.00 14.52 265 ILE A O 1
ATOM 1849 N N . ILE A 1 269 ? 14.029 37.597 17.317 1.00 14.08 266 ILE A N 1
ATOM 1850 C CA . ILE A 1 269 ? 15.411 38.041 17.324 1.00 15.91 266 ILE A CA 1
ATOM 1851 C C . ILE A 1 269 ? 16.046 37.760 18.678 1.00 16.68 266 ILE A C 1
ATOM 1852 O O . ILE A 1 269 ? 15.535 38.199 19.714 1.00 15.74 266 ILE A O 1
ATOM 1857 N N . ALA A 1 270 ? 17.165 37.044 18.675 1.00 18.80 267 ALA A N 1
ATOM 1858 C CA . ALA A 1 270 ? 17.885 36.778 19.918 1.00 19.29 267 ALA A CA 1
ATOM 1859 C C . ALA A 1 270 ? 18.672 38.013 20.360 1.00 20.74 267 ALA A C 1
ATOM 1860 O O . ALA A 1 270 ? 19.486 38.555 19.609 1.00 19.90 267 ALA A O 1
ATOM 1862 N N . ASP A 1 271 ? 18.431 38.452 21.587 1.00 18.73 268 ASP A N 1
ATOM 1863 C CA . ASP A 1 271 ? 19.114 39.620 22.144 1.00 19.69 268 ASP A CA 1
ATOM 1864 C C . ASP A 1 271 ? 20.295 39.168 23.018 1.00 23.20 268 ASP A C 1
ATOM 1865 O O . ASP A 1 271 ? 20.105 38.482 24.028 1.00 21.04 268 ASP A O 1
ATOM 1870 N N . TYR A 1 272 ? 21.510 39.557 22.632 1.00 19.20 269 TYR A N 1
ATOM 1871 C CA . TYR A 1 272 ? 22.722 39.144 23.356 1.00 27.16 269 TYR A CA 1
ATOM 1872 C C . TYR A 1 272 ? 23.278 40.222 24.295 1.00 33.27 269 TYR A C 1
ATOM 1873 O O . TYR A 1 272 ? 24.489 40.310 24.492 1.00 40.19 269 TYR A O 1
ATOM 1882 N N . GLY A 1 273 ? 22.395 41.022 24.889 1.00 40.98 270 GLY A N 1
ATOM 1883 C CA . GLY A 1 273 ? 22.814 42.088 25.788 1.00 39.17 270 GLY A CA 1
ATOM 1884 C C . GLY A 1 273 ? 23.017 41.653 27.228 1.00 42.64 270 GLY A C 1
ATOM 1885 O O . GLY A 1 273 ? 22.686 40.523 27.592 1.00 47.62 270 GLY A O 1
ATOM 1886 N N . ASN A 1 274 ? 23.548 42.557 28.052 1.00 48.04 271 ASN A N 1
ATOM 1887 C CA . ASN A 1 274 ? 23.886 42.256 29.447 1.00 61.53 271 ASN A CA 1
ATOM 1888 C C . ASN A 1 274 ? 22.706 42.331 30.417 1.00 63.84 271 ASN A C 1
ATOM 1889 O O . ASN A 1 274 ? 22.585 41.510 31.327 1.00 69.92 271 ASN A O 1
ATOM 1894 N N A SER A 1 275 ? 21.852 43.331 30.225 0.38 59.58 272 SER A N 1
ATOM 1895 N N B SER A 1 275 ? 21.844 43.321 30.214 0.62 59.83 272 SER A N 1
ATOM 1896 C CA A SER A 1 275 ? 20.681 43.520 31.072 0.38 56.69 272 SER A CA 1
ATOM 1897 C CA B SER A 1 275 ? 20.685 43.526 31.075 0.62 56.95 272 SER A CA 1
ATOM 1898 C C A SER A 1 275 ? 19.406 43.317 30.261 0.38 58.70 272 SER A C 1
ATOM 1899 C C B SER A 1 275 ? 19.388 43.391 30.279 0.62 59.06 272 SER A C 1
ATOM 1900 O O A SER A 1 275 ? 19.395 43.538 29.048 0.38 57.04 272 SER A O 1
ATOM 1901 O O B SER A 1 275 ? 19.346 43.727 29.092 0.62 57.21 272 SER A O 1
ATOM 1906 N N . ILE A 1 276 ? 18.334 42.897 30.927 1.00 65.18 273 ILE A N 1
ATOM 1907 C CA . ILE A 1 276 ? 17.030 42.788 30.271 1.00 72.99 273 ILE A CA 1
ATOM 1908 C C . ILE A 1 276 ? 16.429 44.188 30.128 1.00 75.15 273 ILE A C 1
ATOM 1909 O O . ILE A 1 276 ? 15.594 44.437 29.251 1.00 73.80 273 ILE A O 1
ATOM 1914 N N . ARG A 1 277 ? 16.893 45.104 30.979 1.00 69.27 274 ARG A N 1
ATOM 1915 C CA . ARG A 1 277 ? 16.483 46.505 30.921 1.00 63.46 274 ARG A CA 1
ATOM 1916 C C . ARG A 1 277 ? 17.108 47.210 29.723 1.00 55.83 274 ARG A C 1
ATOM 1917 O O . ARG A 1 277 ? 16.902 48.408 29.517 1.00 58.34 274 ARG A O 1
ATOM 1925 N N . ASN A 1 278 ? 17.879 46.461 28.943 1.00 43.99 275 ASN A N 1
ATOM 1926 C CA . ASN A 1 278 ? 18.550 47.012 27.781 1.00 43.20 275 ASN A CA 1
ATOM 1927 C C . ASN A 1 278 ? 18.266 46.148 26.557 1.00 34.79 275 ASN A C 1
ATOM 1928 O O . ASN A 1 278 ? 18.663 44.982 26.495 1.00 32.77 275 ASN A O 1
ATOM 1933 N N . ASP A 1 279 ? 17.552 46.706 25.588 1.00 30.67 276 ASP A N 1
ATOM 1934 C CA . ASP A 1 279 ? 17.280 45.961 24.370 1.00 28.58 276 ASP A CA 1
ATOM 1935 C C . ASP A 1 279 ? 18.064 46.549 23.196 1.00 27.54 276 ASP A C 1
ATOM 1936 O O . ASP A 1 279 ? 17.625 46.477 22.055 1.00 24.57 276 ASP A O 1
ATOM 1941 N N . ASP A 1 280 ? 19.228 47.130 23.484 1.00 23.78 277 ASP A N 1
ATOM 1942 C CA . ASP A 1 280 ? 20.037 47.753 22.436 1.00 24.36 277 ASP A CA 1
ATOM 1943 C C . ASP A 1 280 ? 20.427 46.780 21.332 1.00 22.87 277 ASP A C 1
ATOM 1944 O O . ASP A 1 280 ? 20.374 47.129 20.154 1.00 25.50 277 ASP A O 1
ATOM 1949 N N . ASP A 1 281 ? 20.820 45.562 21.703 1.00 20.27 278 ASP A N 1
ATOM 1950 C CA . ASP A 1 281 ? 21.176 44.553 20.701 1.00 21.48 278 ASP A CA 1
ATOM 1951 C C . ASP A 1 281 ? 19.969 44.211 19.823 1.00 19.72 278 ASP A C 1
ATOM 1952 O O . ASP A 1 281 ? 20.094 44.034 18.610 1.00 23.84 278 ASP A O 1
ATOM 1957 N N . PHE A 1 282 ? 18.804 44.107 20.453 1.00 22.76 279 PHE A N 1
ATOM 1958 C CA . PHE A 1 282 ? 17.557 43.798 19.755 1.00 17.07 279 PHE A CA 1
ATOM 1959 C C . PHE A 1 282 ? 17.281 44.906 18.746 1.00 18.56 279 PHE A C 1
ATOM 1960 O O . PHE A 1 282 ? 17.023 44.645 17.567 1.00 19.62 279 PHE A O 1
ATOM 1968 N N . GLN A 1 283 ? 17.376 46.152 19.203 1.00 17.61 280 GLN A N 1
ATOM 1969 C CA . GLN A 1 283 ? 17.060 47.287 18.341 1.00 17.32 280 GLN A CA 1
ATOM 1970 C C . GLN A 1 283 ? 18.046 47.445 17.196 1.00 22.57 280 GLN A C 1
ATOM 1971 O O . GLN A 1 283 ? 17.648 47.791 16.090 1.00 23.79 280 GLN A O 1
ATOM 1977 N N . GLN A 1 284 ? 19.329 47.217 17.460 1.00 21.39 281 GLN A N 1
ATOM 1978 C CA . GLN A 1 284 ? 20.332 47.277 16.399 1.00 19.81 281 GLN A CA 1
ATOM 1979 C C . GLN A 1 284 ? 20.063 46.218 15.334 1.00 17.50 281 GLN A C 1
ATOM 1980 O O . GLN A 1 284 ? 20.258 46.466 14.139 1.00 20.98 281 GLN A O 1
ATOM 1986 N N . LYS A 1 285 ? 19.635 45.030 15.757 1.00 16.78 282 LYS A N 1
ATOM 1987 C CA . LYS A 1 285 ? 19.352 43.969 14.793 1.00 17.92 282 LYS A CA 1
ATOM 1988 C C . LYS A 1 285 ? 18.097 44.292 13.994 1.00 20.95 282 LYS A C 1
ATOM 1989 O O . LYS A 1 285 ? 18.034 44.001 12.803 1.00 21.03 282 LYS A O 1
ATOM 1995 N N . ILE A 1 286 ? 17.107 44.907 14.636 1.00 18.02 283 ILE A N 1
ATOM 1996 C CA . ILE A 1 286 ? 15.936 45.383 13.898 1.00 17.54 283 ILE A CA 1
ATOM 1997 C C . ILE A 1 286 ? 16.356 46.385 12.822 1.00 17.10 283 ILE A C 1
ATOM 1998 O O . ILE A 1 286 ? 15.894 46.323 11.670 1.00 18.93 283 ILE A O 1
ATOM 2003 N N . GLU A 1 287 ? 17.225 47.321 13.196 1.00 18.38 284 GLU A N 1
ATOM 2004 C CA . GLU A 1 287 ? 17.648 48.354 12.256 1.00 21.79 284 GLU A CA 1
ATOM 2005 C C . GLU A 1 287 ? 18.479 47.762 11.114 1.00 24.49 284 GLU A C 1
ATOM 2006 O O . GLU A 1 287 ? 18.438 48.265 9.989 1.00 22.99 284 GLU A O 1
ATOM 2012 N N . LYS A 1 288 ? 19.210 46.686 11.408 1.00 18.52 285 LYS A N 1
ATOM 2013 C CA . LYS A 1 288 ? 20.036 46.005 10.410 1.00 18.82 285 LYS A CA 1
ATOM 2014 C C . LYS A 1 288 ? 19.130 45.331 9.382 1.00 19.35 285 LYS A C 1
ATOM 2015 O O . LYS A 1 288 ? 19.426 45.322 8.181 1.00 21.26 285 LYS A O 1
ATOM 2021 N N . ILE A 1 289 ? 18.013 44.784 9.860 1.00 15.75 286 ILE A N 1
ATOM 2022 C CA . ILE A 1 289 ? 17.061 44.108 8.985 1.00 16.79 286 ILE A CA 1
ATOM 2023 C C . ILE A 1 289 ? 16.311 45.139 8.134 1.00 18.99 286 ILE A C 1
ATOM 2024 O O . ILE A 1 289 ? 16.181 44.983 6.911 1.00 20.87 286 ILE A O 1
ATOM 2029 N N . LYS A 1 290 ? 15.848 46.210 8.771 1.00 14.63 287 LYS A N 1
ATOM 2030 C CA . LYS A 1 290 ? 15.125 47.268 8.072 1.00 18.28 287 LYS A CA 1
ATOM 2031 C C . LYS A 1 290 ? 15.963 47.923 6.989 1.00 23.79 287 LYS A C 1
ATOM 2032 O O . LYS A 1 290 ? 15.423 48.396 5.996 1.00 25.05 287 LYS A O 1
ATOM 2038 N N . ALA A 1 291 ? 17.277 47.959 7.185 1.00 22.75 288 ALA A N 1
ATOM 2039 C CA . ALA A 1 291 ? 18.163 48.682 6.272 1.00 23.72 288 ALA A CA 1
ATOM 2040 C C . ALA A 1 291 ? 18.574 47.834 5.070 1.00 29.59 288 ALA A C 1
ATOM 2041 O O . ALA A 1 291 ? 19.245 48.323 4.158 1.00 27.65 288 ALA A O 1
ATOM 2043 N N . ASN A 1 292 ? 18.155 46.571 5.070 1.00 21.12 289 ASN A N 1
ATOM 2044 C CA . ASN A 1 292 ? 18.488 45.636 3.995 1.00 16.52 289 ASN A CA 1
ATOM 2045 C C . ASN A 1 292 ? 17.402 45.666 2.915 1.00 20.02 289 ASN A C 1
ATOM 2046 O O . ASN A 1 292 ? 16.287 45.176 3.128 1.00 20.29 289 ASN A O 1
ATOM 2051 N N . PRO A 1 293 ? 17.724 46.242 1.749 1.00 21.55 290 PRO A N 1
ATOM 2052 C CA . PRO A 1 293 ? 16.720 46.433 0.698 1.00 19.51 290 PRO A CA 1
ATOM 2053 C C . PRO A 1 293 ? 16.143 45.106 0.208 1.00 21.41 290 PRO A C 1
ATOM 2054 O O . PRO A 1 293 ? 15.011 45.075 -0.267 1.00 26.43 290 PRO A O 1
ATOM 2058 N N . GLN A 1 294 ? 16.896 44.020 0.339 1.00 23.35 291 GLN A N 1
ATOM 2059 C CA . GLN A 1 294 ? 16.423 42.721 -0.138 1.00 19.36 291 GLN A CA 1
ATOM 2060 C C . GLN A 1 294 ? 15.237 42.198 0.674 1.00 22.84 291 GLN A C 1
ATOM 2061 O O . GLN A 1 294 ? 14.470 41.373 0.184 1.00 18.07 291 GLN A O 1
ATOM 2067 N N . LEU A 1 295 ? 15.076 42.689 1.899 1.00 17.85 292 LEU A N 1
ATOM 2068 C CA . LEU A 1 295 ? 14.113 42.104 2.841 1.00 17.77 292 LEU A CA 1
ATOM 2069 C C . LEU A 1 295 ? 12.838 42.928 2.987 1.00 23.17 292 LEU A C 1
ATOM 2070 O O . LEU A 1 295 ? 11.965 42.595 3.800 1.00 21.72 292 LEU A O 1
ATOM 2075 N N A GLN A 1 296 ? 12.724 43.987 2.201 0.50 23.03 293 GLN A N 1
ATOM 2076 N N B GLN A 1 296 ? 12.718 43.985 2.195 0.50 22.98 293 GLN A N 1
ATOM 2077 C CA A GLN A 1 296 ? 11.700 44.988 2.469 0.50 25.47 293 GLN A CA 1
ATOM 2078 C CA B GLN A 1 296 ? 11.704 45.006 2.457 0.50 25.27 293 GLN A CA 1
ATOM 2079 C C A GLN A 1 296 ? 10.263 44.564 2.192 0.50 29.43 293 GLN A C 1
ATOM 2080 C C B GLN A 1 296 ? 10.264 44.571 2.188 0.50 29.43 293 GLN A C 1
ATOM 2081 O O A GLN A 1 296 ? 9.329 45.177 2.706 0.50 32.37 293 GLN A O 1
ATOM 2082 O O B GLN A 1 296 ? 9.329 45.182 2.703 0.50 32.39 293 GLN A O 1
ATOM 2093 N N . ASP A 1 297 ? 10.081 43.515 1.404 1.00 26.87 294 ASP A N 1
ATOM 2094 C CA . ASP A 1 297 ? 8.731 43.032 1.123 1.00 34.02 294 ASP A CA 1
ATOM 2095 C C . ASP A 1 297 ? 8.328 41.801 1.943 1.00 26.25 294 ASP A C 1
ATOM 2096 O O . ASP A 1 297 ? 7.231 41.279 1.782 1.00 22.18 294 ASP A O 1
ATOM 2101 N N . ILE A 1 298 ? 9.201 41.355 2.840 1.00 16.95 295 ILE A N 1
ATOM 2102 C CA . ILE A 1 298 ? 8.831 40.287 3.766 1.00 15.23 295 ILE A CA 1
ATOM 2103 C C . ILE A 1 298 ? 7.728 40.802 4.700 1.00 20.38 295 ILE A C 1
ATOM 2104 O O . ILE A 1 298 ? 7.825 41.915 5.228 1.00 17.58 295 ILE A O 1
ATOM 2109 N N . THR A 1 299 ? 6.671 40.010 4.876 1.00 16.23 296 THR A N 1
ATOM 2110 C CA . THR A 1 299 ? 5.531 40.408 5.709 1.00 20.47 296 THR A CA 1
ATOM 2111 C C . THR A 1 299 ? 5.932 40.918 7.100 1.00 18.38 296 THR A C 1
ATOM 2112 O O . THR A 1 299 ? 5.518 42.003 7.502 1.00 16.49 296 THR A O 1
ATOM 2116 N N . ALA A 1 300 ? 6.735 40.140 7.821 1.00 15.54 297 ALA A N 1
ATOM 2117 C CA . ALA A 1 300 ? 7.230 40.563 9.129 1.00 17.09 297 ALA A CA 1
ATOM 2118 C C . ALA A 1 300 ? 7.898 41.942 9.091 1.00 17.81 297 ALA A C 1
ATOM 2119 O O . ALA A 1 300 ? 7.722 42.759 10.001 1.00 16.95 297 ALA A O 1
ATOM 2121 N N . VAL A 1 301 ? 8.666 42.208 8.043 1.00 13.09 298 VAL A N 1
ATOM 2122 C CA . VAL A 1 301 ? 9.352 43.486 7.945 1.00 15.23 298 VAL A CA 1
ATOM 2123 C C . VAL A 1 301 ? 8.370 44.621 7.677 1.00 19.60 298 VAL A C 1
ATOM 2124 O O . VAL A 1 301 ? 8.429 45.667 8.333 1.00 18.05 298 VAL A O 1
ATOM 2128 N N . LYS A 1 302 ? 7.458 44.414 6.730 1.00 17.12 299 LYS A N 1
ATOM 2129 C CA . LYS A 1 302 ? 6.488 45.446 6.376 1.00 19.15 299 LYS A CA 1
ATOM 2130 C C . LYS A 1 302 ? 5.592 45.780 7.554 1.00 21.37 299 LYS A C 1
ATOM 2131 O O . LYS A 1 302 ? 5.215 46.930 7.737 1.00 21.54 299 LYS A O 1
ATOM 2137 N N . GLU A 1 303 ? 5.236 44.768 8.341 1.00 18.85 300 GLU A N 1
ATOM 2138 C CA . GLU A 1 303 ? 4.296 44.962 9.452 1.00 18.48 300 GLU A CA 1
ATOM 2139 C C . GLU A 1 303 ? 4.988 45.248 10.786 1.00 18.75 300 GLU A C 1
ATOM 2140 O O . GLU A 1 303 ? 4.325 45.482 11.793 1.00 18.34 300 GLU A O 1
ATOM 2146 N N . GLY A 1 304 ? 6.316 45.224 10.789 1.00 15.54 301 GLY A N 1
ATOM 2147 C CA . GLY A 1 304 ? 7.078 45.511 11.998 1.00 21.50 301 GLY A CA 1
ATOM 2148 C C . GLY A 1 304 ? 6.897 44.451 13.067 1.00 21.04 301 GLY A C 1
ATOM 2149 O O . GLY A 1 304 ? 6.866 44.740 14.261 1.00 18.83 301 GLY A O 1
ATOM 2150 N N . HIS A 1 305 ? 6.784 43.206 12.632 1.00 13.13 302 HIS A N 1
ATOM 2151 C CA . HIS A 1 305 ? 6.589 42.080 13.547 1.00 12.50 302 HIS A CA 1
ATOM 2152 C C . HIS A 1 305 ? 7.925 41.520 14.035 1.00 16.12 302 HIS A C 1
ATOM 2153 O O . HIS A 1 305 ? 8.341 40.428 13.628 1.00 19.64 302 HIS A O 1
ATOM 2160 N N . PHE A 1 306 ? 8.596 42.272 14.902 1.00 11.98 303 PHE A N 1
ATOM 2161 C CA . PHE A 1 306 ? 9.863 41.846 15.495 1.00 12.20 303 PHE A CA 1
ATOM 2162 C C . PHE A 1 306 ? 9.655 41.474 16.954 1.00 13.47 303 PHE A C 1
ATOM 2163 O O . PHE A 1 306 ? 9.113 42.265 17.730 1.00 18.25 303 PHE A O 1
ATOM 2171 N N . ILE A 1 307 ? 10.113 40.284 17.332 1.00 11.93 304 ILE A N 1
ATOM 2172 C CA . ILE A 1 307 ? 9.885 39.751 18.671 1.00 12.11 304 ILE A CA 1
ATOM 2173 C C . ILE A 1 307 ? 11.206 39.407 19.353 1.00 16.96 304 ILE A C 1
ATOM 2174 O O . ILE A 1 307 ? 12.055 38.720 18.788 1.00 17.07 304 ILE A O 1
ATOM 2179 N N . ARG A 1 308 ? 11.377 39.904 20.568 1.00 11.88 305 ARG A N 1
ATOM 2180 C CA . ARG A 1 308 ? 12.642 39.765 21.295 1.00 15.76 305 ARG A CA 1
ATOM 2181 C C . ARG A 1 308 ? 12.649 38.515 22.155 1.00 18.69 305 ARG A C 1
ATOM 2182 O O . ARG A 1 308 ? 11.689 38.266 22.886 1.00 17.21 305 ARG A O 1
ATOM 2190 N N . VAL A 1 309 ? 13.718 37.725 22.084 1.00 16.25 306 VAL A N 1
ATOM 2191 C CA . VAL A 1 309 ? 13.896 36.628 23.043 1.00 14.15 306 VAL A CA 1
ATOM 2192 C C . VAL A 1 309 ? 15.330 36.580 23.520 1.00 19.06 306 VAL A C 1
ATOM 2193 O O . VAL A 1 309 ? 16.222 37.141 22.883 1.00 17.36 306 VAL A O 1
ATOM 2197 N N . LYS A 1 310 ? 15.547 35.908 24.645 1.00 17.89 307 LYS A N 1
ATOM 2198 C CA . LYS A 1 310 ? 16.884 35.486 25.030 1.00 20.10 307 LYS A CA 1
ATOM 2199 C C . LYS A 1 310 ? 17.051 34.061 24.542 1.00 20.21 307 LYS A C 1
ATOM 2200 O O . LYS A 1 310 ? 16.083 33.297 24.505 1.00 18.78 307 LYS A O 1
ATOM 2206 N N . LEU A 1 311 ? 18.275 33.698 24.178 1.00 14.34 308 LEU A N 1
ATOM 2207 C CA . LEU A 1 311 ? 18.552 32.344 23.696 1.00 18.66 308 LEU A CA 1
ATOM 2208 C C . LEU A 1 311 ? 18.171 31.299 24.753 1.00 16.85 308 LEU A C 1
ATOM 2209 O O . LEU A 1 311 ? 17.729 30.202 24.411 1.00 16.80 308 LEU A O 1
ATOM 2214 N N A SER A 1 312 ? 18.330 31.649 26.026 0.72 15.83 309 SER A N 1
ATOM 2215 N N B SER A 1 312 ? 18.332 31.664 26.025 0.28 16.67 309 SER A N 1
ATOM 2216 C CA A SER A 1 312 ? 17.987 30.753 27.134 0.72 18.00 309 SER A CA 1
ATOM 2217 C CA B SER A 1 312 ? 17.968 30.807 27.156 0.28 18.62 309 SER A CA 1
ATOM 2218 C C A SER A 1 312 ? 16.504 30.379 27.158 0.72 21.30 309 SER A C 1
ATOM 2219 C C B SER A 1 312 ? 16.513 30.366 27.113 0.28 20.31 309 SER A C 1
ATOM 2220 O O A SER A 1 312 ? 16.126 29.355 27.736 0.72 22.03 309 SER A O 1
ATOM 2221 O O B SER A 1 312 ? 16.164 29.284 27.589 0.28 22.02 309 SER A O 1
ATOM 2226 N N . GLU A 1 313 ? 15.673 31.217 26.538 1.00 15.84 310 GLU A N 1
ATOM 2227 C CA . GLU A 1 313 ? 14.227 31.025 26.529 1.00 17.30 310 GLU A CA 1
ATOM 2228 C C . GLU A 1 313 ? 13.767 30.032 25.486 1.00 17.60 310 GLU A C 1
ATOM 2229 O O . GLU A 1 313 ? 12.703 29.426 25.630 1.00 19.05 310 GLU A O 1
ATOM 2235 N N . ILE A 1 314 ? 14.558 29.872 24.430 1.00 12.83 311 ILE A N 1
ATOM 2236 C CA . ILE A 1 314 ? 14.169 28.997 23.314 1.00 15.01 311 ILE A CA 1
ATOM 2237 C C . ILE A 1 314 ? 15.078 27.787 23.149 1.00 16.54 311 ILE A C 1
ATOM 2238 O O . ILE A 1 314 ? 14.993 27.064 22.154 1.00 15.94 311 ILE A O 1
ATOM 2243 N N . THR A 1 315 ? 15.956 27.579 24.128 1.00 15.19 312 THR A N 1
ATOM 2244 C CA . THR A 1 315 ? 16.806 26.399 24.176 1.00 12.79 312 THR A CA 1
ATOM 2245 C C . THR A 1 315 ? 16.530 25.680 25.510 1.00 13.43 312 THR A C 1
ATOM 2246 O O . THR A 1 315 ? 15.890 26.258 26.399 1.00 15.84 312 THR A O 1
ATOM 2250 N N . PRO A 1 316 ? 16.986 24.423 25.651 1.00 14.76 313 PRO A N 1
ATOM 2251 C CA . PRO A 1 316 ? 16.595 23.637 26.829 1.00 17.55 313 PRO A CA 1
ATOM 2252 C C . PRO A 1 316 ? 16.957 24.317 28.149 1.00 18.05 313 PRO A C 1
ATOM 2253 O O . PRO A 1 316 ? 17.994 24.975 28.232 1.00 16.53 313 PRO A O 1
ATOM 2257 N N . GLY A 1 317 ? 16.107 24.160 29.161 1.00 17.89 314 GLY A N 1
ATOM 2258 C CA . GLY A 1 317 ? 16.324 24.800 30.450 1.00 17.33 314 GLY A CA 1
ATOM 2259 C C . GLY A 1 317 ? 15.037 24.804 31.248 1.00 19.06 314 GLY A C 1
ATOM 2260 O O . GLY A 1 317 ? 14.273 23.840 31.193 1.00 19.17 314 GLY A O 1
ATOM 2261 N N . VAL A 1 318 ? 14.786 25.883 31.983 1.00 15.35 315 VAL A N 1
ATOM 2262 C CA . VAL A 1 318 ? 13.617 25.942 32.854 1.00 15.52 315 VAL A CA 1
ATOM 2263 C C . VAL A 1 318 ? 12.712 27.098 32.469 1.00 14.87 315 VAL A C 1
ATOM 2264 O O . VAL A 1 318 ? 11.719 27.355 33.135 1.00 18.36 315 VAL A O 1
ATOM 2268 N N . ARG A 1 319 ? 13.045 27.784 31.373 1.00 15.53 316 ARG A N 1
ATOM 2269 C CA . ARG A 1 319 ? 12.320 29.002 31.022 1.00 14.68 316 ARG A CA 1
ATOM 2270 C C . ARG A 1 319 ? 11.285 28.815 29.928 1.00 16.00 316 ARG A C 1
ATOM 2271 O O . ARG A 1 319 ? 10.581 29.771 29.587 1.00 14.33 316 ARG A O 1
ATOM 2279 N N . THR A 1 320 ? 11.208 27.617 29.353 1.00 14.69 317 THR A N 1
ATOM 2280 C CA . THR A 1 320 ? 10.469 27.457 28.101 1.00 13.11 317 THR A CA 1
ATOM 2281 C C . THR A 1 320 ? 8.999 27.842 28.146 1.00 15.11 317 THR A C 1
ATOM 2282 O O . THR A 1 320 ? 8.545 28.664 27.345 1.00 14.36 317 THR A O 1
ATOM 2286 N N . VAL A 1 321 ? 8.246 27.228 29.051 1.00 15.58 318 VAL A N 1
ATOM 2287 C CA . VAL A 1 321 ? 6.807 27.472 29.074 1.00 15.96 318 VAL A CA 1
ATOM 2288 C C . VAL A 1 321 ? 6.504 28.926 29.461 1.00 20.69 318 VAL A C 1
ATOM 2289 O O . VAL A 1 321 ? 5.586 29.540 28.915 1.00 15.52 318 VAL A O 1
ATOM 2293 N N . ASP A 1 322 ? 7.307 29.485 30.364 1.00 15.93 319 ASP A N 1
ATOM 2294 C CA . ASP A 1 322 ? 7.173 30.898 30.724 1.00 16.82 319 ASP A CA 1
ATOM 2295 C C . ASP A 1 322 ? 7.356 31.804 29.507 1.00 19.99 319 ASP A C 1
ATOM 2296 O O . ASP A 1 322 ? 6.576 32.736 29.289 1.00 18.37 319 ASP A O 1
ATOM 2301 N N . ALA A 1 323 ? 8.373 31.512 28.704 1.00 17.60 320 ALA A N 1
ATOM 2302 C CA . ALA A 1 323 ? 8.643 32.280 27.494 1.00 16.61 320 ALA A CA 1
ATOM 2303 C C . ALA A 1 323 ? 7.550 32.059 26.442 1.00 18.67 320 ALA A C 1
ATOM 2304 O O . ALA A 1 323 ? 7.136 32.998 25.750 1.00 14.77 320 ALA A O 1
ATOM 2306 N N . LEU A 1 324 ? 7.080 30.822 26.322 1.00 14.96 321 LEU A N 1
ATOM 2307 C CA . LEU A 1 324 ? 6.016 30.512 25.370 1.00 11.84 321 LEU A CA 1
ATOM 2308 C C . LEU A 1 324 ? 4.730 31.271 25.682 1.00 17.22 321 LEU A C 1
ATOM 2309 O O . LEU A 1 324 ? 3.976 31.633 24.778 1.00 18.63 321 LEU A O 1
ATOM 2314 N N . LYS A 1 325 ? 4.478 31.514 26.961 1.00 14.69 322 LYS A N 1
ATOM 2315 C CA . LYS A 1 325 ? 3.324 32.311 27.369 1.00 16.34 322 LYS A CA 1
ATOM 2316 C C . LYS A 1 325 ? 3.411 33.715 26.762 1.00 21.71 322 LYS A C 1
ATOM 2317 O O . LYS A 1 325 ? 2.460 34.202 26.134 1.00 16.81 322 LYS A O 1
ATOM 2323 N N . ARG A 1 326 ? 4.561 34.358 26.941 1.00 16.49 323 ARG A N 1
ATOM 2324 C CA . ARG A 1 326 ? 4.778 35.709 26.418 1.00 17.54 323 ARG A CA 1
ATOM 2325 C C . ARG A 1 326 ? 4.728 35.732 24.895 1.00 16.35 323 ARG A C 1
ATOM 2326 O O . ARG A 1 326 ? 4.127 36.635 24.301 1.00 18.75 323 ARG A O 1
ATOM 2334 N N . LEU A 1 327 ? 5.356 34.742 24.265 1.00 12.57 324 LEU A N 1
ATOM 2335 C CA . LEU A 1 327 ? 5.436 34.695 22.813 1.00 15.86 324 LEU A CA 1
ATOM 2336 C C . LEU A 1 327 ? 4.050 34.480 22.228 1.00 11.72 324 LEU A C 1
ATOM 2337 O O . LEU A 1 327 ? 3.706 35.091 21.221 1.00 17.81 324 LEU A O 1
ATOM 2342 N N . ALA A 1 328 ? 3.246 33.639 22.885 1.00 11.57 325 ALA A N 1
ATOM 2343 C CA . ALA A 1 328 ? 1.881 33.391 22.436 1.00 13.80 325 ALA A CA 1
ATOM 2344 C C . ALA A 1 328 ? 1.064 34.675 22.472 1.00 19.58 325 ALA A C 1
ATOM 2345 O O . ALA A 1 328 ? 0.210 34.916 21.611 1.00 14.27 325 ALA A O 1
ATOM 2347 N N . GLU A 1 329 ? 1.322 35.512 23.467 1.00 15.95 326 GLU A N 1
ATOM 2348 C CA . GLU A 1 329 ? 0.544 36.729 23.604 1.00 20.88 326 GLU A CA 1
ATOM 2349 C C . GLU A 1 329 ? 0.963 37.700 22.513 1.00 22.49 326 GLU A C 1
ATOM 2350 O O . GLU A 1 329 ? 0.122 38.340 21.875 1.00 20.40 326 GLU A O 1
ATOM 2356 N N . GLU A 1 330 ? 2.263 37.775 22.272 1.00 19.06 327 GLU A N 1
ATOM 2357 C CA . GLU A 1 330 ? 2.789 38.709 21.285 1.00 25.49 327 GLU A CA 1
ATOM 2358 C C . GLU A 1 330 ? 2.468 38.317 19.841 1.00 25.78 327 GLU A C 1
ATOM 2359 O O . GLU A 1 330 ? 2.185 39.184 19.014 1.00 28.58 327 GLU A O 1
ATOM 2365 N N . ILE A 1 331 ? 2.492 37.022 19.541 1.00 16.77 328 ILE A N 1
ATOM 2366 C CA . ILE A 1 331 ? 2.262 36.542 18.169 1.00 17.15 328 ILE A CA 1
ATOM 2367 C C . ILE A 1 331 ? 0.778 36.485 17.821 1.00 20.51 328 ILE A C 1
ATOM 2368 O O . ILE A 1 331 ? 0.365 36.854 16.718 1.00 23.56 328 ILE A O 1
ATOM 2373 N N . HIS A 1 332 ? -0.032 36.068 18.786 1.00 14.87 329 HIS A N 1
ATOM 2374 C CA . HIS A 1 332 ? -1.448 35.814 18.532 1.00 15.65 329 HIS A CA 1
ATOM 2375 C C . HIS A 1 332 ? -2.383 36.854 19.136 1.00 23.32 329 HIS A C 1
ATOM 2376 O O . HIS A 1 332 ? -3.591 36.802 18.912 1.00 26.75 329 HIS A O 1
ATOM 2383 N N . GLY A 1 333 ? -1.835 37.785 19.911 1.00 20.90 330 GLY A N 1
ATOM 2384 C CA . GLY A 1 333 ? -2.632 38.867 20.476 1.00 25.89 330 GLY A CA 1
ATOM 2385 C C . GLY A 1 333 ? -3.603 38.434 21.562 1.00 29.33 330 GLY A C 1
ATOM 2386 O O . GLY A 1 333 ? -4.603 39.106 21.803 1.00 42.78 330 GLY A O 1
ATOM 2387 N N . ILE A 1 334 ? -3.319 37.311 22.214 1.00 33.19 331 ILE A N 1
ATOM 2388 C CA . ILE A 1 334 ? -4.143 36.848 23.325 1.00 36.63 331 ILE A CA 1
ATOM 2389 C C . ILE A 1 334 ? -3.627 37.407 24.644 1.00 34.29 331 ILE A C 1
ATOM 2390 O O . ILE A 1 334 ? -2.502 37.908 24.731 1.00 32.76 331 ILE A O 1
ATOM 2395 N N . LYS A 1 335 ? -4.457 37.308 25.674 1.00 38.13 332 LYS A N 1
ATOM 2396 C CA . LYS A 1 335 ? -3.991 37.435 27.047 1.00 44.60 332 LYS A CA 1
ATOM 2397 C C . LYS A 1 335 ? -4.244 36.098 27.737 1.00 41.68 332 LYS A C 1
ATOM 2398 O O . LYS A 1 335 ? -5.367 35.598 27.713 1.00 44.10 332 LYS A O 1
ATOM 2404 N N . VAL A 1 336 ? -3.210 35.509 28.330 1.00 41.32 333 VAL A N 1
ATOM 2405 C CA . VAL A 1 336 ? -3.387 34.281 29.109 1.00 46.19 333 VAL A CA 1
ATOM 2406 C C . VAL A 1 336 ? -2.988 34.476 30.572 1.00 44.36 333 VAL A C 1
ATOM 2407 O O . VAL A 1 336 ? -3.843 34.672 31.437 1.00 52.21 333 VAL A O 1
ATOM 2411 N N . GLY B 1 41 ? -16.578 33.824 47.240 1.00 57.94 38 GLY B N 1
ATOM 2412 C CA . GLY B 1 41 ? -17.040 35.167 46.938 1.00 61.65 38 GLY B CA 1
ATOM 2413 C C . GLY B 1 41 ? -17.830 35.295 45.643 1.00 65.16 38 GLY B C 1
ATOM 2414 O O . GLY B 1 41 ? -18.960 35.789 45.639 1.00 65.05 38 GLY B O 1
ATOM 2415 N N . THR B 1 42 ? -17.240 34.849 44.538 1.00 63.98 39 THR B N 1
ATOM 2416 C CA . THR B 1 42 ? -17.840 35.059 43.221 1.00 56.12 39 THR B CA 1
ATOM 2417 C C . THR B 1 42 ? -18.681 33.865 42.760 1.00 40.60 39 THR B C 1
ATOM 2418 O O . THR B 1 42 ? -18.443 32.725 43.169 1.00 52.69 39 THR B O 1
ATOM 2422 N N . SER B 1 43 ? -19.669 34.140 41.913 1.00 37.42 40 SER B N 1
ATOM 2423 C CA . SER B 1 43 ? -20.528 33.094 41.383 1.00 30.02 40 SER B CA 1
ATOM 2424 C C . SER B 1 43 ? -19.816 32.340 40.275 1.00 27.04 40 SER B C 1
ATOM 2425 O O . SER B 1 43 ? -18.896 32.857 39.631 1.00 30.69 40 SER B O 1
ATOM 2428 N N . VAL B 1 44 ? -20.246 31.107 40.074 1.00 20.12 41 VAL B N 1
ATOM 2429 C CA . VAL B 1 44 ? -19.829 30.316 38.947 1.00 21.41 41 VAL B CA 1
ATOM 2430 C C . VAL B 1 44 ? -20.971 30.447 37.954 1.00 25.86 41 VAL B C 1
ATOM 2431 O O . VAL B 1 44 ? -22.119 30.179 38.295 1.00 20.01 41 VAL B O 1
ATOM 2435 N N . THR B 1 45 ? -20.663 30.910 36.745 1.00 19.55 42 THR B N 1
ATOM 2436 C CA . THR B 1 45 ? -21.699 31.205 35.757 1.00 22.29 42 THR B CA 1
ATOM 2437 C C . THR B 1 45 ? -21.463 30.467 34.444 1.00 20.38 42 THR B C 1
ATOM 2438 O O . THR B 1 45 ? -20.325 30.107 34.105 1.00 21.83 42 THR B O 1
ATOM 2442 N N . TRP B 1 46 ? -22.546 30.221 33.713 1.00 20.12 43 TRP B N 1
ATOM 2443 C CA . TRP B 1 46 ? -22.453 29.578 32.399 1.00 22.42 43 TRP B CA 1
ATOM 2444 C C . TRP B 1 46 ? -23.758 29.772 31.639 1.00 28.14 43 TRP B C 1
ATOM 2445 O O . TRP B 1 46 ? -24.744 30.260 32.207 1.00 25.76 43 TRP B O 1
ATOM 2456 N N . SER B 1 47 ? -23.758 29.417 30.356 1.00 19.74 44 SER B N 1
ATOM 2457 C CA . SER B 1 47 ? -24.973 29.492 29.549 1.00 20.58 44 SER B CA 1
ATOM 2458 C C . SER B 1 47 ? -25.242 28.171 28.848 1.00 19.29 44 SER B C 1
ATOM 2459 O O . SER B 1 47 ? -24.310 27.425 28.536 1.00 24.61 44 SER B O 1
ATOM 2462 N N . GLU B 1 48 ? -26.515 27.890 28.577 1.00 19.81 45 GLU B N 1
ATOM 2463 C CA . GLU B 1 48 ? -26.863 26.823 27.639 1.00 24.79 45 GLU B CA 1
ATOM 2464 C C . GLU B 1 48 ? -27.933 27.326 26.685 1.00 28.08 45 GLU B C 1
ATOM 2465 O O . GLU B 1 48 ? -28.657 28.274 26.997 1.00 29.76 45 GLU B O 1
ATOM 2471 N N . THR B 1 49 ? -28.030 26.689 25.521 1.00 23.71 46 THR B N 1
ATOM 2472 C CA . THR B 1 49 ? -29.039 27.067 24.533 1.00 30.38 46 THR B CA 1
ATOM 2473 C C . THR B 1 49 ? -29.865 25.855 24.135 1.00 36.40 46 THR B C 1
ATOM 2474 O O . THR B 1 49 ? -29.321 24.828 23.726 1.00 35.97 46 THR B O 1
ATOM 2478 N N . PHE B 1 50 ? -31.180 25.968 24.288 1.00 32.81 47 PHE B N 1
ATOM 2479 C CA . PHE B 1 50 ? -32.082 24.888 23.918 1.00 38.32 47 PHE B CA 1
ATOM 2480 C C . PHE B 1 50 ? -33.187 25.439 23.025 1.00 44.38 47 PHE B C 1
ATOM 2481 O O . PHE B 1 50 ? -33.957 26.301 23.453 1.00 45.73 47 PHE B O 1
ATOM 2489 N N . ASP B 1 51 ? -33.260 24.940 21.792 1.00 50.32 48 ASP B N 1
ATOM 2490 C CA . ASP B 1 51 ? -34.250 25.400 20.815 1.00 55.56 48 ASP B CA 1
ATOM 2491 C C . ASP B 1 51 ? -34.166 26.899 20.571 1.00 55.13 48 ASP B C 1
ATOM 2492 O O . ASP B 1 51 ? -35.188 27.584 20.540 1.00 60.57 48 ASP B O 1
ATOM 2497 N N . GLY B 1 52 ? -32.950 27.409 20.413 1.00 53.49 49 GLY B N 1
ATOM 2498 C CA . GLY B 1 52 ? -32.757 28.817 20.114 1.00 53.47 49 GLY B CA 1
ATOM 2499 C C . GLY B 1 52 ? -33.050 29.737 21.286 1.00 48.63 49 GLY B C 1
ATOM 2500 O O . GLY B 1 52 ? -32.999 30.960 21.150 1.00 51.24 49 GLY B O 1
ATOM 2501 N N . THR B 1 53 ? -33.371 29.156 22.436 1.00 39.98 50 THR B N 1
ATOM 2502 C CA . THR B 1 53 ? -33.525 29.945 23.648 1.00 40.33 50 THR B CA 1
ATOM 2503 C C . THR B 1 53 ? -32.276 29.810 24.521 1.00 36.58 50 THR B C 1
ATOM 2504 O O . THR B 1 53 ? -31.995 28.739 25.071 1.00 33.91 50 THR B O 1
ATOM 2508 N N . LYS B 1 54 ? -31.530 30.904 24.644 1.00 34.28 51 LYS B N 1
ATOM 2509 C CA . LYS B 1 54 ? -30.323 30.922 25.464 1.00 33.35 51 LYS B CA 1
ATOM 2510 C C . LYS B 1 54 ? -30.642 31.362 26.891 1.00 35.46 51 LYS B C 1
ATOM 2511 O O . LYS B 1 54 ? -31.309 32.375 27.097 1.00 38.20 51 LYS B O 1
ATOM 2517 N N . THR B 1 55 ? -30.174 30.596 27.872 1.00 25.28 52 THR B N 1
ATOM 2518 C CA . THR B 1 55 ? -30.434 30.902 29.280 1.00 28.17 52 THR B CA 1
ATOM 2519 C C . THR B 1 55 ? -29.115 31.017 30.051 1.00 29.34 52 THR B C 1
ATOM 2520 O O . THR B 1 55 ? -28.208 30.195 29.878 1.00 24.32 52 THR B O 1
ATOM 2524 N N . ASP B 1 56 ? -29.007 32.045 30.890 1.00 26.19 53 ASP B N 1
ATOM 2525 C CA . ASP B 1 56 ? -27.828 32.226 31.730 1.00 23.09 53 ASP B CA 1
ATOM 2526 C C . ASP B 1 56 ? -28.081 31.571 33.075 1.00 29.47 53 ASP B C 1
ATOM 2527 O O . ASP B 1 56 ? -29.171 31.691 33.622 1.00 25.01 53 ASP B O 1
ATOM 2532 N N . PHE B 1 57 ? -27.077 30.865 33.590 1.00 19.85 54 PHE B N 1
ATOM 2533 C CA . PHE B 1 57 ? -27.191 30.190 34.880 1.00 25.78 54 PHE B CA 1
ATOM 2534 C C . PHE B 1 57 ? -26.088 30.656 35.827 1.00 24.21 54 PHE B C 1
ATOM 2535 O O . PHE B 1 57 ? -25.015 31.071 35.383 1.00 20.60 54 PHE B O 1
ATOM 2543 N N . ALA B 1 58 ? -26.347 30.572 37.131 1.00 24.26 55 ALA B N 1
ATOM 2544 C CA . ALA B 1 58 ? -25.342 30.916 38.132 1.00 22.97 55 ALA B CA 1
ATOM 2545 C C . ALA B 1 58 ? -25.578 30.173 39.441 1.00 27.61 55 ALA B C 1
ATOM 2546 O O . ALA B 1 58 ? -26.724 29.961 39.827 1.00 24.00 55 ALA B O 1
ATOM 2548 N N . VAL B 1 59 ? -24.500 29.769 40.115 1.00 22.39 56 VAL B N 1
ATOM 2549 C CA . VAL B 1 59 ? -24.608 29.273 41.491 1.00 23.54 56 VAL B CA 1
ATOM 2550 C C . VAL B 1 59 ? -23.578 29.939 42.407 1.00 28.94 56 VAL B C 1
ATOM 2551 O O . VAL B 1 59 ? -22.490 30.306 41.965 1.00 25.44 56 VAL B O 1
ATOM 2555 N N . LYS B 1 60 ? -23.937 30.101 43.678 1.00 23.66 57 LYS B N 1
ATOM 2556 C CA . LYS B 1 60 ? -23.046 30.681 44.682 1.00 23.48 57 LYS B CA 1
ATOM 2557 C C . LYS B 1 60 ? -22.628 29.618 45.696 1.00 25.33 57 LYS B C 1
ATOM 2558 O O . LYS B 1 60 ? -21.840 29.887 46.600 1.00 23.33 57 LYS B O 1
ATOM 2564 N N . SER B 1 61 ? -23.181 28.419 45.551 1.00 22.36 58 SER B N 1
ATOM 2565 C CA . SER B 1 61 ? -22.922 27.320 46.470 1.00 22.00 58 SER B CA 1
ATOM 2566 C C . SER B 1 61 ? -23.260 26.034 45.745 1.00 21.29 58 SER B C 1
ATOM 2567 O O . SER B 1 61 ? -24.036 26.055 44.785 1.00 23.99 58 SER B O 1
ATOM 2570 N N . ALA B 1 62 ? -22.677 24.920 46.182 1.00 20.89 59 ALA B N 1
ATOM 2571 C CA . ALA B 1 62 ? -22.855 23.654 45.483 1.00 20.30 59 ALA B CA 1
ATOM 2572 C C . ALA B 1 62 ? -24.314 23.211 45.471 1.00 25.51 59 ALA B C 1
ATOM 2573 O O . ALA B 1 62 ? -24.974 23.239 46.509 1.00 21.66 59 ALA B O 1
ATOM 2575 N N . PRO B 1 63 ? -24.817 22.786 44.300 1.00 22.64 60 PRO B N 1
ATOM 2576 C CA . PRO B 1 63 ? -26.142 22.148 44.238 1.00 20.47 60 PRO B CA 1
ATOM 2577 C C . PRO B 1 63 ? -26.193 20.984 45.220 1.00 21.57 60 PRO B C 1
ATOM 2578 O O . PRO B 1 63 ? -25.166 20.324 45.426 1.00 21.14 60 PRO B O 1
ATOM 2582 N N . THR B 1 64 ? -27.349 20.737 45.831 1.00 21.10 61 THR B N 1
ATOM 2583 C CA . THR B 1 64 ? -27.461 19.683 46.832 1.00 21.28 61 THR B CA 1
ATOM 2584 C C . THR B 1 64 ? -28.373 18.552 46.385 1.00 25.70 61 THR B C 1
ATOM 2585 O O . THR B 1 64 ? -28.432 17.502 47.033 1.00 23.20 61 THR B O 1
ATOM 2589 N N . HIS B 1 65 ? -29.113 18.789 45.307 1.00 21.57 62 HIS B N 1
ATOM 2590 C CA . HIS B 1 65 ? -30.022 17.785 44.754 1.00 27.30 62 HIS B CA 1
ATOM 2591 C C . HIS B 1 65 ? -29.811 17.628 43.247 1.00 22.85 62 HIS B C 1
ATOM 2592 O O . HIS B 1 65 ? -30.733 17.836 42.455 1.00 22.34 62 HIS B O 1
ATOM 2599 N N . ALA B 1 66 ? -28.598 17.259 42.858 1.00 20.80 63 ALA B N 1
ATOM 2600 C CA . ALA B 1 66 ? -28.238 17.174 41.441 1.00 20.36 63 ALA B CA 1
ATOM 2601 C C . ALA B 1 66 ? -28.779 15.903 40.792 1.00 20.62 63 ALA B C 1
ATOM 2602 O O . ALA B 1 66 ? -28.793 14.839 41.422 1.00 22.47 63 ALA B O 1
ATOM 2604 N N . VAL B 1 67 ? -29.230 16.013 39.544 1.00 20.68 64 VAL B N 1
ATOM 2605 C CA . VAL B 1 67 ? -29.700 14.843 38.806 1.00 21.00 64 VAL B CA 1
ATOM 2606 C C . VAL B 1 67 ? -28.901 14.693 37.528 1.00 24.59 64 VAL B C 1
ATOM 2607 O O . VAL B 1 67 ? -28.817 15.628 36.730 1.00 20.19 64 VAL B O 1
ATOM 2611 N N . SER B 1 68 ? -28.304 13.520 37.337 1.00 20.22 65 SER B N 1
ATOM 2612 C CA . SER B 1 68 ? -27.557 13.252 36.114 1.00 19.72 65 SER B CA 1
ATOM 2613 C C . SER B 1 68 ? -28.421 12.412 35.191 1.00 24.38 65 SER B C 1
ATOM 2614 O O . SER B 1 68 ? -28.908 11.358 35.589 1.00 20.93 65 SER B O 1
ATO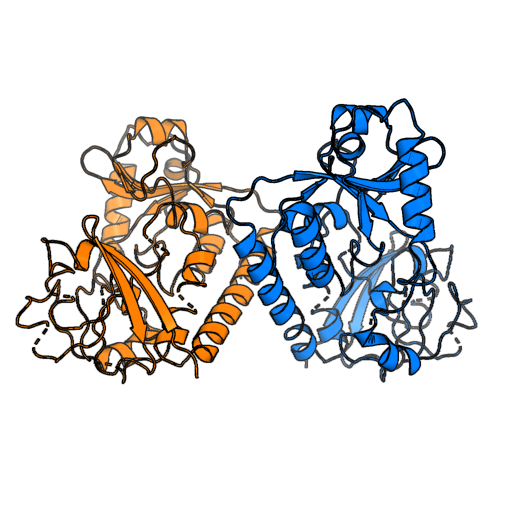M 2625 N N . SER B 1 70 ? -27.538 11.151 32.205 1.00 21.02 67 SER B N 1
ATOM 2626 C CA . SER B 1 70 ? -26.753 10.322 31.293 1.00 19.70 67 SER B CA 1
ATOM 2627 C C . SER B 1 70 ? -25.634 9.613 32.051 1.00 19.28 67 SER B C 1
ATOM 2628 O O . SER B 1 70 ? -25.165 10.115 33.073 1.00 18.93 67 SER B O 1
ATOM 2631 N N . GLN B 1 71 ? -25.193 8.456 31.560 1.00 20.46 68 GLN B N 1
ATOM 2632 C CA . GLN B 1 71 ? -24.162 7.718 32.282 1.00 19.19 68 GLN B CA 1
ATOM 2633 C C . GLN B 1 71 ? -22.851 8.491 32.325 1.00 18.28 68 GLN B C 1
ATOM 2634 O O . GLN B 1 71 ? -22.151 8.468 33.339 1.00 19.93 68 GLN B O 1
ATOM 2640 N N . ALA B 1 72 ? -22.515 9.162 31.221 1.00 17.82 69 ALA B N 1
ATOM 2641 C CA . ALA B 1 72 ? -21.244 9.874 31.133 1.00 24.17 69 ALA B CA 1
ATOM 2642 C C . ALA B 1 72 ? -21.146 10.973 32.192 1.00 23.29 69 ALA B C 1
ATOM 2643 O O . ALA B 1 72 ? -20.126 11.089 32.880 1.00 18.03 69 ALA B O 1
ATOM 2645 N N . THR B 1 73 ? -22.204 11.763 32.348 1.00 17.13 70 THR B N 1
ATOM 2646 C CA . THR B 1 73 ? -22.184 12.805 33.369 1.00 17.03 70 THR B CA 1
ATOM 2647 C C . THR B 1 73 ? -22.290 12.197 34.764 1.00 19.23 70 THR B C 1
ATOM 2648 O O . THR B 1 73 ? -21.792 12.766 35.741 1.00 17.18 70 THR B O 1
ATOM 2652 N N . THR B 1 74 ? -22.934 11.040 34.877 1.00 17.83 71 THR B N 1
ATOM 2653 C CA . THR B 1 74 ? -22.982 10.356 36.178 1.00 20.44 71 THR B CA 1
ATOM 2654 C C . THR B 1 74 ? -21.569 9.980 36.612 1.00 21.12 71 THR B C 1
ATOM 2655 O O . THR B 1 74 ? -21.187 10.197 37.762 1.00 17.93 71 THR B O 1
ATOM 2659 N N . GLU B 1 75 ? -20.777 9.457 35.680 1.00 17.00 72 GLU B N 1
ATOM 2660 C CA . GLU B 1 75 ? -19.417 9.071 36.021 1.00 15.68 72 GLU B CA 1
ATOM 2661 C C . GLU B 1 75 ? -18.525 10.274 36.307 1.00 15.62 72 GLU B C 1
ATOM 2662 O O . GLU B 1 75 ? -17.685 10.215 37.201 1.00 15.73 72 GLU B O 1
ATOM 2684 N N . LEU B 1 78 ? -19.417 11.318 39.849 1.00 16.18 75 LEU B N 1
ATOM 2685 C CA . LEU B 1 78 ? -18.944 10.366 40.857 1.00 17.76 75 LEU B CA 1
ATOM 2686 C C . LEU B 1 78 ? -17.423 10.436 40.988 1.00 17.12 75 LEU B C 1
ATOM 2687 O O . LEU B 1 78 ? -16.868 10.278 42.074 1.00 19.14 75 LEU B O 1
ATOM 2692 N N . GLN B 1 79 ? -16.751 10.691 39.875 1.00 16.35 76 GLN B N 1
ATOM 2693 C CA . GLN B 1 79 ? -15.297 10.799 39.886 1.00 21.65 76 GLN B CA 1
ATOM 2694 C C . GLN B 1 79 ? -14.867 11.979 40.773 1.00 22.39 76 GLN B C 1
ATOM 2695 O O . GLN B 1 79 ? -13.848 11.907 41.464 1.00 21.38 76 GLN B O 1
ATOM 2701 N N . LEU B 1 80 ? -15.666 13.046 40.771 1.00 20.70 77 LEU B N 1
ATOM 2702 C CA . LEU B 1 80 ? -15.393 14.228 41.613 1.00 18.26 77 LEU B CA 1
ATOM 2703 C C . LEU B 1 80 ? -15.869 14.062 43.075 1.00 19.71 77 LEU B C 1
ATOM 2704 O O . LEU B 1 80 ? -15.787 14.995 43.881 1.00 20.13 77 LEU B O 1
ATOM 2709 N N . GLY B 1 81 ? -16.354 12.876 43.416 1.00 19.07 78 GLY B N 1
ATOM 2710 C CA . GLY B 1 81 ? -16.752 12.576 44.786 1.00 20.18 78 GLY B CA 1
ATOM 2711 C C . GLY B 1 81 ? -18.092 13.164 45.196 1.00 21.17 78 GLY B C 1
ATOM 2712 O O . GLY B 1 81 ? -18.363 13.369 46.381 1.00 22.92 78 GLY B O 1
ATOM 2713 N N . LEU B 1 82 ? -18.951 13.412 44.215 1.00 19.28 79 LEU B N 1
ATOM 2714 C CA . LEU B 1 82 ? -20.170 14.175 44.447 1.00 20.44 79 LEU B CA 1
ATOM 2715 C C . LEU B 1 82 ? -21.431 13.370 44.796 1.00 24.21 79 LEU B C 1
ATOM 2716 O O . LEU B 1 82 ? -22.539 13.904 44.719 1.00 20.42 79 LEU B O 1
ATOM 2721 N N . ASP B 1 83 ? -21.288 12.113 45.214 1.00 21.71 80 ASP B N 1
ATOM 2722 C CA . ASP B 1 83 ? -22.486 11.301 45.477 1.00 20.29 80 ASP B CA 1
ATOM 2723 C C . ASP B 1 83 ? -23.404 11.898 46.552 1.00 21.92 80 ASP B C 1
ATOM 2724 O O . ASP B 1 83 ? -24.629 11.769 46.473 1.00 22.20 80 ASP B O 1
ATOM 2729 N N . ASP B 1 84 ? -22.825 12.578 47.535 1.00 23.25 81 ASP B N 1
ATOM 2730 C CA . ASP B 1 84 ? -23.636 13.206 48.578 1.00 25.26 81 ASP B CA 1
ATOM 2731 C C . ASP B 1 84 ? -24.499 14.358 48.050 1.00 28.31 81 ASP B C 1
ATOM 2732 O O . ASP B 1 84 ? -25.475 14.745 48.696 1.00 28.13 81 ASP B O 1
ATOM 2737 N N . LYS B 1 85 ? -24.139 14.906 46.887 1.00 24.06 82 LYS B N 1
ATOM 2738 C CA . LYS B 1 85 ? -24.886 16.027 46.311 1.00 26.21 82 LYS B CA 1
ATOM 2739 C C . LYS B 1 85 ? -25.879 15.594 45.228 1.00 26.44 82 LYS B C 1
ATOM 2740 O O . LYS B 1 85 ? -26.555 16.434 44.625 1.00 23.91 82 LYS B O 1
ATOM 2754 N N . ALA B 1 87 ? -29.195 13.642 43.742 1.00 22.54 84 ALA B N 1
ATOM 2755 C CA . ALA B 1 87 ? -30.536 13.190 44.103 1.00 23.63 84 ALA B CA 1
ATOM 2756 C C . ALA B 1 87 ? -31.049 12.086 43.174 1.00 22.63 84 ALA B C 1
ATOM 2757 O O . ALA B 1 87 ? -32.066 11.460 43.458 1.00 23.71 84 ALA B O 1
ATOM 2759 N N . GLY B 1 88 ? -30.368 11.859 42.060 1.00 21.12 85 GLY B N 1
ATOM 2760 C CA . GLY B 1 88 ? -30.793 10.805 41.155 1.00 20.51 85 GLY B CA 1
ATOM 2761 C C . GLY B 1 88 ? -29.951 10.676 39.905 1.00 21.05 85 GLY B C 1
ATOM 2762 O O . GLY B 1 88 ? -29.354 11.653 39.443 1.00 23.32 85 GLY B O 1
ATOM 2763 N N . THR B 1 89 ? -29.902 9.464 39.358 1.00 18.82 86 THR B N 1
ATOM 2764 C CA . THR B 1 89 ? -29.225 9.221 38.079 1.00 18.03 86 THR B CA 1
ATOM 2765 C C . THR B 1 89 ? -30.185 8.548 37.111 1.00 22.25 86 THR B C 1
ATOM 2766 O O . THR B 1 89 ? -31.203 8.002 37.532 1.00 22.87 86 THR B O 1
ATOM 2770 N N . ALA B 1 90 ? -29.869 8.580 35.817 1.00 19.85 87 ALA B N 1
ATOM 2771 C CA . ALA B 1 90 ? -30.766 7.978 34.825 1.00 23.31 87 ALA B CA 1
ATOM 2772 C C . ALA B 1 90 ? -29.998 7.449 33.639 1.00 21.23 87 ALA B C 1
ATOM 2773 O O . ALA B 1 90 ? -28.844 7.822 33.427 1.00 18.47 87 ALA B O 1
ATOM 2775 N N . PHE B 1 91 ? -30.645 6.565 32.883 1.00 20.85 88 PHE B N 1
ATOM 2776 C CA . PHE B 1 91 ? -30.125 6.074 31.607 1.00 20.67 88 PHE B CA 1
ATOM 2777 C C . PHE B 1 91 ? -28.729 5.440 31.662 1.00 21.76 88 PHE B C 1
ATOM 2778 O O . PHE B 1 91 ? -27.847 5.792 30.874 1.00 21.54 88 PHE B O 1
ATOM 2786 N N . LYS B 1 92 ? -28.532 4.499 32.580 1.00 20.24 89 LYS B N 1
ATOM 2787 C CA . LYS B 1 92 ? -27.315 3.685 32.571 1.00 20.43 89 LYS B CA 1
ATOM 2788 C C . LYS B 1 92 ? -27.283 2.877 31.268 1.00 21.94 89 LYS B C 1
ATOM 2789 O O . LYS B 1 92 ? -28.272 2.233 30.923 1.00 28.11 89 LYS B O 1
ATOM 2795 N N . GLU B 1 93 ? -26.168 2.920 30.533 1.00 22.17 90 GLU B N 1
ATOM 2796 C CA . GLU B 1 93 ? -26.076 2.243 29.230 1.00 24.35 90 GLU B CA 1
ATOM 2797 C C . GLU B 1 93 ? -25.177 1.021 29.265 1.00 25.95 90 GLU B C 1
ATOM 2798 O O . GLU B 1 93 ? -25.272 0.139 28.417 1.00 28.46 90 GLU B O 1
ATOM 2804 N N . GLU B 1 94 ? -24.267 0.994 30.225 1.00 24.35 91 GLU B N 1
ATOM 2805 C CA . GLU B 1 94 ? -23.320 -0.104 30.335 1.00 25.77 91 GLU B CA 1
ATOM 2806 C C . GLU B 1 94 ? -22.815 -0.212 31.768 1.00 24.88 91 GLU B C 1
ATOM 2807 O O . GLU B 1 94 ? -23.141 0.631 32.605 1.00 23.16 91 GLU B O 1
ATOM 2813 N N . GLU B 1 95 ? -22.037 -1.254 32.044 1.00 26.41 92 GLU B N 1
ATOM 2814 C CA . GLU B 1 95 ? -21.436 -1.443 33.357 1.00 26.11 92 GLU B CA 1
ATOM 2815 C C . GLU B 1 95 ? -20.758 -0.152 33.829 1.00 23.97 92 GLU B C 1
ATOM 2816 O O . GLU B 1 95 ? -20.056 0.502 33.054 1.00 23.52 92 GLU B O 1
ATOM 2822 N N . ILE B 1 96 ? -21.004 0.233 35.080 1.00 22.95 93 ILE B N 1
ATOM 2823 C CA . ILE B 1 96 ? -20.393 1.440 35.649 1.00 21.28 93 ILE B CA 1
ATOM 2824 C C . ILE B 1 96 ? -18.878 1.251 35.748 1.00 21.87 93 ILE B C 1
ATOM 2825 O O . ILE B 1 96 ? -18.408 0.153 36.045 1.00 23.54 93 ILE B O 1
ATOM 2830 N N . TYR B 1 97 ? -18.117 2.306 35.459 1.00 20.83 94 TYR B N 1
ATOM 2831 C CA . TYR B 1 97 ? -16.652 2.264 35.546 1.00 21.42 94 TYR B CA 1
ATOM 2832 C C . TYR B 1 97 ? -16.308 1.745 36.940 1.00 22.06 94 TYR B C 1
ATOM 2833 O O . TYR B 1 97 ? -16.696 2.353 37.944 1.00 21.14 94 TYR B O 1
ATOM 2842 N N . PRO B 1 98 ? -15.620 0.598 37.013 1.00 19.98 95 PRO B N 1
ATOM 2843 C CA . PRO B 1 98 ? -15.495 -0.116 38.292 1.00 18.75 95 PRO B CA 1
ATOM 2844 C C . PRO B 1 98 ? -15.031 0.713 39.505 1.00 17.87 95 PRO B C 1
ATOM 2845 O O . PRO B 1 98 ? -15.564 0.485 40.595 1.00 21.52 95 PRO B O 1
ATOM 2849 N N . PRO B 1 99 ? -14.091 1.665 39.330 1.00 18.83 96 PRO B N 1
ATOM 2850 C CA . PRO B 1 99 ? -13.721 2.422 40.540 1.00 21.39 96 PRO B CA 1
ATOM 2851 C C . PRO B 1 99 ? -14.861 3.289 41.088 1.00 23.71 96 PRO B C 1
ATOM 2852 O O . PRO B 1 99 ? -14.766 3.787 42.207 1.00 22.58 96 PRO B O 1
ATOM 2856 N N . LEU B 1 100 ? -15.918 3.472 40.303 1.00 16.26 97 LEU B N 1
ATOM 2857 C CA . LEU B 1 100 ? -17.006 4.368 40.681 1.00 17.90 97 LEU B CA 1
ATOM 2858 C C . LEU B 1 100 ? -18.251 3.600 41.108 1.00 17.85 97 LEU B C 1
ATOM 2859 O O . LEU B 1 100 ? -19.269 4.205 41.445 1.00 17.61 97 LEU B O 1
ATOM 2864 N N . GLN B 1 101 ? -18.172 2.273 41.112 1.00 20.27 98 GLN B N 1
ATOM 2865 C CA . GLN B 1 101 ? -19.357 1.457 41.372 1.00 18.92 98 GLN B CA 1
ATOM 2866 C C . GLN B 1 101 ? -19.913 1.659 42.780 1.00 19.17 98 GLN B C 1
ATOM 2867 O O . GLN B 1 101 ? -21.133 1.786 42.968 1.00 19.86 98 GLN B O 1
ATOM 2873 N N . ALA B 1 102 ? -19.029 1.684 43.773 1.00 19.17 99 ALA B N 1
ATOM 2874 C CA . ALA B 1 102 ? -19.484 1.802 45.154 1.00 21.70 99 ALA B CA 1
ATOM 2875 C C . ALA B 1 102 ? -20.139 3.154 45.412 1.00 22.44 99 ALA B C 1
ATOM 2876 O O . ALA B 1 102 ? -21.101 3.243 46.182 1.00 21.87 99 ALA B O 1
ATOM 2878 N N . ALA B 1 103 ? -19.628 4.204 44.773 1.00 20.32 100 ALA B N 1
ATOM 2879 C CA . ALA B 1 103 ? -20.246 5.523 44.889 1.00 23.79 100 ALA B CA 1
ATOM 2880 C C . ALA B 1 103 ? -21.585 5.566 44.150 1.00 24.35 100 ALA B C 1
ATOM 2881 O O . ALA B 1 103 ? -22.556 6.127 44.651 1.00 22.64 100 ALA B O 1
ATOM 2883 N N . TYR B 1 104 ? -21.628 4.987 42.952 1.00 18.35 101 TYR B N 1
ATOM 2884 C CA . TYR B 1 104 ? -22.877 4.868 42.202 1.00 16.61 101 TYR B CA 1
ATOM 2885 C C . TYR B 1 104 ? -23.993 4.229 43.035 1.00 19.44 101 TYR B C 1
ATOM 2886 O O . TYR B 1 104 ? -25.158 4.625 42.929 1.00 19.74 101 TYR B O 1
ATOM 2895 N N . ASP B 1 105 ? -23.634 3.236 43.846 1.00 18.88 102 ASP B N 1
ATOM 2896 C CA . ASP B 1 105 ? -24.607 2.495 44.646 1.00 21.38 102 ASP B CA 1
ATOM 2897 C C . ASP B 1 105 ? -25.262 3.361 45.713 1.00 25.86 102 ASP B C 1
ATOM 2898 O O . ASP B 1 105 ? -26.254 2.960 46.313 1.00 25.46 102 ASP B O 1
ATOM 2903 N N . LYS B 1 106 ? -24.708 4.544 45.960 1.00 20.96 103 LYS B N 1
ATOM 2904 C CA . LYS B 1 106 ? -25.222 5.392 47.036 1.00 27.71 103 LYS B CA 1
ATOM 2905 C C . LYS B 1 106 ? -26.284 6.377 46.545 1.00 22.04 103 LYS B C 1
ATOM 2906 O O . LYS B 1 106 ? -26.950 7.048 47.349 1.00 23.44 103 LYS B O 1
ATOM 2912 N N . VAL B 1 107 ? -26.445 6.442 45.231 1.00 22.90 104 VAL B N 1
ATOM 2913 C CA . VAL B 1 107 ? -27.293 7.442 44.602 1.00 24.46 104 VAL B CA 1
ATOM 2914 C C . VAL B 1 107 ? -28.533 6.785 44.029 1.00 20.62 104 VAL B C 1
ATOM 2915 O O . VAL B 1 107 ? -28.437 5.743 43.375 1.00 21.98 104 VAL B O 1
ATOM 2919 N N . LYS B 1 108 ? -29.691 7.390 44.274 1.00 21.46 105 LYS B N 1
ATOM 2920 C CA . LYS B 1 108 ? -30.962 6.856 43.797 1.00 24.01 105 LYS B CA 1
ATOM 2921 C C . LYS B 1 108 ? -30.995 6.795 42.266 1.00 26.79 105 LYS B C 1
ATOM 2922 O O . LYS B 1 108 ? -30.615 7.748 41.594 1.00 21.89 105 LYS B O 1
ATOM 2928 N N . VAL B 1 109 ? -31.437 5.669 41.717 1.00 23.59 106 VAL B N 1
ATOM 2929 C CA . VAL B 1 109 ? -31.619 5.540 40.276 1.00 25.45 106 VAL B CA 1
ATOM 2930 C C . VAL B 1 109 ? -33.071 5.874 39.919 1.00 25.40 106 VAL B C 1
ATOM 2931 O O . VAL B 1 109 ? -33.983 5.217 40.397 1.00 23.40 106 VAL B O 1
ATOM 2935 N N . LEU B 1 110 ? -33.283 6.887 39.082 1.00 21.69 107 LEU B N 1
ATOM 2936 C CA . LEU B 1 110 ? -34.635 7.385 38.808 1.00 24.85 107 LEU B CA 1
ATOM 2937 C C . LEU B 1 110 ? -35.341 6.582 37.732 1.00 28.66 107 LEU B C 1
ATOM 2938 O O . LEU B 1 110 ? -36.563 6.482 37.723 1.00 30.94 107 LEU B O 1
ATOM 2943 N N . SER B 1 111 ? -34.558 6.024 36.817 1.00 30.43 108 SER B N 1
ATOM 2944 C CA . SER B 1 111 ? -35.096 5.342 35.652 1.00 30.49 108 SER B CA 1
ATOM 2945 C C . SER B 1 111 ? -33.991 4.584 34.954 1.00 28.37 108 SER B C 1
ATOM 2946 O O . SER B 1 111 ? -32.832 4.996 35.002 1.00 22.38 108 SER B O 1
ATOM 2949 N N . ASP B 1 112 ? -34.349 3.482 34.296 1.00 25.76 109 ASP B N 1
ATOM 2950 C CA . ASP B 1 112 ? -33.394 2.749 33.466 1.00 30.63 109 ASP B CA 1
ATOM 2951 C C . ASP B 1 112 ? -33.133 3.486 32.149 1.00 31.59 109 ASP B C 1
ATOM 2952 O O . ASP B 1 112 ? -32.107 3.266 31.495 1.00 31.50 109 ASP B O 1
ATOM 2957 N N . LYS B 1 113 ? -34.069 4.351 31.762 1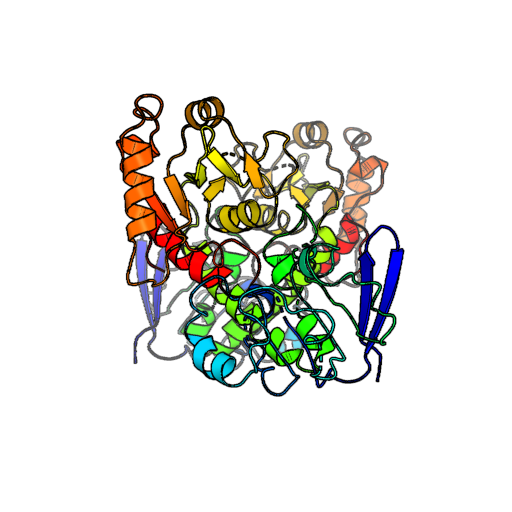.00 27.39 110 LYS B N 1
ATOM 2958 C CA . LYS B 1 113 ? -33.846 5.282 30.652 1.00 29.81 110 LYS B CA 1
ATOM 2959 C C . LYS B 1 113 ? -33.930 6.711 31.171 1.00 27.71 110 LYS B C 1
ATOM 2960 O O . LYS B 1 113 ? -33.236 7.053 32.127 1.00 30.43 110 LYS B O 1
ATOM 2966 N N . TRP B 1 114 ? -34.766 7.546 30.554 1.00 26.92 111 TRP B N 1
ATOM 2967 C CA . TRP B 1 114 ? -35.035 8.879 31.104 1.00 30.37 111 TRP B CA 1
ATOM 2968 C C . TRP B 1 114 ? -36.311 8.889 31.940 1.00 28.38 111 TRP B C 1
ATOM 2969 O O . TRP B 1 114 ? -37.332 8.342 31.531 1.00 31.23 111 TRP B O 1
ATOM 2980 N N . PRO B 1 115 ? -36.265 9.535 33.108 1.00 28.04 112 PRO B N 1
ATOM 2981 C CA . PRO B 1 115 ? -37.457 9.533 33.960 1.00 32.32 112 PRO B CA 1
ATOM 2982 C C . PRO B 1 115 ? -38.526 10.465 33.395 1.00 31.76 112 PRO B C 1
ATOM 2983 O O . PRO B 1 115 ? -38.218 11.336 32.574 1.00 33.53 112 PRO B O 1
ATOM 2987 N N . SER B 1 116 ? -39.769 10.294 33.827 1.00 30.66 113 SER B N 1
ATOM 2988 C CA . SER B 1 116 ? -40.804 11.244 33.448 1.00 31.27 113 SER B CA 1
ATOM 2989 C C . SER B 1 116 ? -40.554 12.546 34.197 1.00 33.85 113 SER B C 1
ATOM 2990 O O . SER B 1 116 ? -39.775 12.577 35.157 1.00 32.16 113 SER B O 1
ATOM 2993 N N . TYR B 1 117 ? -41.206 13.617 33.757 1.00 37.27 114 TYR B N 1
ATOM 2994 C CA . TYR B 1 117 ? -41.148 14.896 34.459 1.00 38.98 114 TYR B CA 1
ATOM 2995 C C . TYR B 1 117 ? -41.529 14.733 35.938 1.00 36.92 114 TYR B C 1
ATOM 2996 O O . TYR B 1 117 ? -40.844 15.254 36.823 1.00 31.78 114 TYR B O 1
ATOM 3005 N N . GLU B 1 118 ? -42.607 13.994 36.198 1.00 35.14 115 GLU B N 1
ATOM 3006 C CA . GLU B 1 118 ? -43.086 13.764 37.566 1.00 42.12 115 GLU B CA 1
ATOM 3007 C C . GLU B 1 118 ? -42.039 13.103 38.463 1.00 37.70 115 GLU B C 1
ATOM 3008 O O . GLU B 1 118 ? -41.760 13.579 39.565 1.00 38.26 115 GLU B O 1
ATOM 3014 N N . VAL B 1 119 ? -41.479 11.994 37.996 1.00 37.69 116 VAL B N 1
ATOM 3015 C CA . VAL B 1 119 ? -40.431 11.296 38.732 1.00 36.90 116 VAL B CA 1
ATOM 3016 C C . VAL B 1 119 ? -39.216 12.198 38.960 1.00 30.01 116 VAL B C 1
ATOM 3017 O O . VAL B 1 119 ? -38.654 12.226 40.053 1.00 32.22 116 VAL B O 1
ATOM 3021 N N . PHE B 1 120 ? -38.830 12.941 37.926 1.00 30.25 117 PHE B N 1
ATOM 3022 C CA . PHE B 1 120 ? -37.731 13.898 38.008 1.00 28.29 117 PHE B CA 1
ATOM 3023 C C . PHE B 1 120 ? -37.975 14.909 39.119 1.00 31.78 117 PHE B C 1
ATOM 3024 O O . PHE B 1 120 ? -37.140 15.089 40.009 1.00 26.25 117 PHE B O 1
ATOM 3040 N N . SER B 1 122 ? -39.918 14.674 41.582 1.00 30.20 119 SER B N 1
ATOM 3041 C CA . SER B 1 122 ? -40.185 14.045 42.882 1.00 36.58 119 SER B CA 1
ATOM 3042 C C . SER B 1 122 ? -38.989 14.080 43.834 1.00 32.23 119 SER B C 1
ATOM 3043 O O . SER B 1 122 ? -39.158 13.962 45.040 1.00 33.57 119 SER B O 1
ATOM 3046 N N . VAL B 1 123 ? -37.782 14.242 43.302 1.00 28.52 120 VAL B N 1
ATOM 3047 C CA . VAL B 1 123 ? -36.600 14.288 44.161 1.00 27.73 120 VAL B CA 1
ATOM 3048 C C . VAL B 1 123 ? -36.145 15.723 44.435 1.00 30.67 120 VAL B C 1
ATOM 3049 O O . VAL B 1 123 ? -35.053 15.942 44.967 1.00 27.50 120 VAL B O 1
ATOM 3053 N N . LYS B 1 124 ? -36.994 16.684 44.074 1.00 27.95 121 LYS B N 1
ATOM 3054 C CA . LYS B 1 124 ? -36.722 18.119 44.255 1.00 30.17 121 LYS B CA 1
ATOM 3055 C C . LYS B 1 124 ? -35.357 18.565 43.731 1.00 29.92 121 LYS B C 1
ATOM 3056 O O . LYS B 1 124 ? -34.535 19.087 44.497 1.00 27.07 121 LYS B O 1
ATOM 3062 N N . PRO B 1 125 ? -35.120 18.383 42.422 1.00 25.56 122 PRO B N 1
ATOM 3063 C CA . PRO B 1 125 ? -33.809 18.679 41.831 1.00 25.82 122 PRO B CA 1
ATOM 3064 C C . PRO B 1 125 ? -33.514 20.177 41.799 1.00 28.30 122 PRO B C 1
ATOM 3065 O O . PRO B 1 125 ? -34.446 20.976 41.691 1.00 24.53 122 PRO B O 1
ATOM 3069 N N . ASP B 1 126 ? -32.242 20.553 41.911 1.00 22.36 123 ASP B N 1
ATOM 3070 C CA . ASP B 1 126 ? -31.862 21.955 41.761 1.00 25.14 123 ASP B CA 1
ATOM 3071 C C . ASP B 1 126 ? -30.852 22.120 40.629 1.00 22.68 123 ASP B C 1
ATOM 3072 O O . ASP B 1 126 ? -30.544 23.244 40.219 1.00 21.59 123 ASP B O 1
ATOM 3077 N N . PHE B 1 127 ? -30.382 20.993 40.098 1.00 19.38 124 PHE B N 1
ATOM 3078 C CA . PHE B 1 127 ? -29.345 20.996 39.061 1.00 18.45 124 PHE B CA 1
ATOM 3079 C C . PHE B 1 127 ? -29.502 19.730 38.240 1.00 20.90 124 PHE B C 1
ATOM 3080 O O . PHE B 1 127 ? -29.837 18.674 38.785 1.00 21.45 124 PHE B O 1
ATOM 3088 N N . ALA B 1 128 ? -29.281 19.826 36.931 1.00 17.22 125 ALA B N 1
ATOM 3089 C CA . ALA B 1 128 ? -29.378 18.644 36.083 1.00 16.81 125 ALA B CA 1
ATOM 3090 C C . ALA B 1 128 ? -28.333 18.708 35.006 1.00 19.20 125 ALA B C 1
ATOM 3091 O O . ALA B 1 128 ? -28.026 19.787 34.501 1.00 19.42 125 ALA B O 1
ATOM 3093 N N A THR B 1 129 ? -27.778 17.551 34.653 0.71 17.01 126 THR B N 1
ATOM 3094 N N B THR B 1 129 ? -27.778 17.547 34.658 0.29 17.36 126 THR B N 1
ATOM 3095 C CA A THR B 1 129 ? -26.796 17.485 33.577 0.71 15.64 126 THR B CA 1
ATOM 3096 C CA B THR B 1 129 ? -26.825 17.437 33.560 0.29 15.65 126 THR B CA 1
ATOM 3097 C C A THR B 1 129 ? -26.987 16.206 32.763 0.71 19.45 126 THR B C 1
ATOM 3098 C C B THR B 1 129 ? -27.086 16.213 32.713 0.29 19.19 126 THR B C 1
ATOM 3099 O O A THR B 1 129 ? -27.582 15.251 33.244 0.71 19.73 126 THR B O 1
ATOM 3100 O O B THR B 1 129 ? -27.788 15.295 33.126 0.29 20.50 126 THR B O 1
ATOM 3107 N N . GLY B 1 130 ? -26.478 16.189 31.534 1.00 19.82 127 GLY B N 1
ATOM 3108 C CA . GLY B 1 130 ? -26.574 15.024 30.667 1.00 18.34 127 GLY B CA 1
ATOM 3109 C C . GLY B 1 130 ? -26.231 15.415 29.245 1.00 22.78 127 GLY B C 1
ATOM 3110 O O . GLY B 1 130 ? -25.881 16.566 28.990 1.00 20.02 127 GLY B O 1
ATOM 3111 N N . TRP B 1 131 ? -26.310 14.460 28.320 1.00 21.97 128 TRP B N 1
ATOM 3112 C CA . TRP B 1 131 ? -26.231 14.770 26.898 1.00 18.69 128 TRP B CA 1
ATOM 3113 C C . TRP B 1 131 ? -27.412 15.673 26.552 1.00 21.35 128 TRP B C 1
ATOM 3114 O O . TRP B 1 131 ? -28.457 15.584 27.202 1.00 23.59 128 TRP B O 1
ATOM 3125 N N . PRO B 1 132 ? -27.252 16.555 25.551 1.00 21.17 129 PRO B N 1
ATOM 3126 C CA . PRO B 1 132 ? -28.289 17.515 25.152 1.00 28.79 129 PRO B CA 1
ATOM 3127 C C . PRO B 1 132 ? -29.653 16.877 24.882 1.00 25.72 129 PRO B C 1
ATOM 3128 O O . PRO B 1 132 ? -30.666 17.494 25.189 1.00 28.87 129 PRO B O 1
ATOM 3132 N N . ASP B 1 133 ? -29.686 15.671 24.318 1.00 23.86 130 ASP B N 1
ATOM 3133 C CA . ASP B 1 133 ? -30.963 14.996 24.050 1.00 28.27 130 ASP B CA 1
ATOM 3134 C C . ASP B 1 133 ? -31.794 14.685 25.300 1.00 28.44 130 ASP B C 1
ATOM 3135 O O . ASP B 1 133 ? -32.998 14.459 25.202 1.00 31.51 130 ASP B O 1
ATOM 3140 N N . SER B 1 134 ? -31.149 14.682 26.466 1.00 27.69 131 SER B N 1
ATOM 3141 C CA . SER B 1 134 ? -31.847 14.521 27.744 1.00 26.71 131 SER B CA 1
ATOM 3142 C C . SER B 1 134 ? -32.791 15.680 27.994 1.00 30.48 131 SER B C 1
ATOM 3143 O O . SER B 1 134 ? -33.712 15.578 28.804 1.00 31.34 131 SER B O 1
ATOM 3146 N N . PHE B 1 135 ? -32.548 16.793 27.309 1.00 23.57 132 PHE B N 1
ATOM 3147 C CA . PHE B 1 135 ? -33.299 18.013 27.563 1.00 23.68 132 PHE B CA 1
ATOM 3148 C C . PHE B 1 135 ? -34.160 18.401 26.376 1.00 27.84 132 PHE B C 1
ATOM 3149 O O . PHE B 1 135 ? -34.585 19.542 26.256 1.00 29.89 132 PHE B O 1
ATOM 3157 N N . SER B 1 136 ? -34.432 17.419 25.522 1.00 33.60 133 SER B N 1
ATOM 3158 C CA . SER B 1 136 ? -35.278 17.610 24.350 1.00 34.59 133 SER B CA 1
ATOM 3159 C C . SER B 1 136 ? -36.680 17.072 24.611 1.00 36.51 133 SER B C 1
ATOM 3160 O O . SER B 1 136 ? -36.976 16.602 25.712 1.00 31.47 133 SER B O 1
ATOM 3163 N N . LYS B 1 137 ? -37.537 17.128 23.597 1.00 41.50 134 LYS B N 1
ATOM 3164 C CA . LYS B 1 137 ? -38.915 16.666 23.740 1.00 50.41 134 LYS B CA 1
ATOM 3165 C C . LYS B 1 137 ? -39.002 15.140 23.824 1.00 50.06 134 LYS B C 1
ATOM 3166 O O . LYS B 1 137 ? -40.062 14.582 24.104 1.00 55.50 134 LYS B O 1
ATOM 3172 N N . ARG B 1 138 ? -37.879 14.472 23.583 1.00 47.06 135 ARG B N 1
ATOM 3173 C CA . ARG B 1 138 ? -37.816 13.022 23.687 1.00 52.68 135 ARG B CA 1
ATOM 3174 C C . ARG B 1 138 ? -37.668 12.592 25.145 1.00 50.19 135 ARG B C 1
ATOM 3175 O O . ARG B 1 138 ? -37.818 11.414 25.476 1.00 48.95 135 ARG B O 1
ATOM 3183 N N . ALA B 1 139 ? -37.373 13.559 26.011 1.00 41.77 136 ALA B N 1
ATOM 3184 C CA . ALA B 1 139 ? -37.191 13.297 27.436 1.00 37.18 136 ALA B CA 1
ATOM 3185 C C . ALA B 1 139 ? -37.930 14.338 28.278 1.00 36.52 136 ALA B C 1
ATOM 3186 O O . ALA B 1 139 ? -39.156 14.299 28.381 1.00 43.53 136 ALA B O 1
ATOM 3188 N N . ILE B 1 140 ? -37.183 15.257 28.888 1.00 32.58 137 ILE B N 1
ATOM 3189 C CA . ILE B 1 140 ? -37.786 16.376 29.618 1.00 29.44 137 ILE B CA 1
ATOM 3190 C C . ILE B 1 140 ? -37.232 17.697 29.103 1.00 29.72 137 ILE B C 1
ATOM 3191 O O . ILE B 1 140 ? -36.076 18.037 29.374 1.00 29.72 137 ILE B O 1
ATOM 3196 N N . PRO B 1 141 ? -38.061 18.456 28.372 1.00 34.04 138 PRO B N 1
ATOM 3197 C CA . PRO B 1 141 ? -37.594 19.678 27.705 1.00 34.35 138 PRO B CA 1
ATOM 3198 C C . PRO B 1 141 ? -37.029 20.694 28.697 1.00 28.57 138 PRO B C 1
ATOM 3199 O O . PRO B 1 141 ? -37.586 20.888 29.782 1.00 29.88 138 PRO B O 1
ATOM 3203 N N . ALA B 1 142 ? -35.917 21.316 28.317 1.00 30.77 139 ALA B N 1
ATOM 3204 C CA . ALA B 1 142 ? -35.212 22.259 29.174 1.00 30.27 139 ALA B CA 1
ATOM 3205 C C . ALA B 1 142 ? -36.118 23.349 29.733 1.00 28.73 139 ALA B C 1
ATOM 3206 O O . ALA B 1 142 ? -36.010 23.707 30.912 1.00 31.57 139 ALA B O 1
ATOM 3208 N N . ASP B 1 143 ? -37.014 23.870 28.899 1.00 32.98 140 ASP B N 1
ATOM 3209 C CA . ASP B 1 143 ? -37.902 24.948 29.329 1.00 33.85 140 ASP B CA 1
ATOM 3210 C C . ASP B 1 143 ? -38.730 24.563 30.558 1.00 33.80 140 ASP B C 1
ATOM 3211 O O . ASP B 1 143 ? -38.978 25.394 31.427 1.00 31.04 140 ASP B O 1
ATOM 3216 N N . LYS B 1 144 ? -39.125 23.295 30.639 1.00 34.83 141 LYS B N 1
ATOM 3217 C CA . LYS B 1 144 ? -39.914 22.820 31.773 1.00 33.82 141 LYS B CA 1
ATOM 3218 C C . LYS B 1 144 ? -39.099 22.813 33.060 1.00 34.72 141 LYS B C 1
ATOM 3219 O O . LYS B 1 144 ? -39.588 23.218 34.111 1.00 37.84 141 LYS B O 1
ATOM 3233 N N . ILE B 1 146 ? -36.301 24.578 33.587 1.00 28.97 143 ILE B N 1
ATOM 3234 C CA . ILE B 1 146 ? -35.995 25.981 33.832 1.00 31.89 143 ILE B CA 1
ATOM 3235 C C . ILE B 1 146 ? -37.140 26.721 34.526 1.00 32.83 143 ILE B C 1
ATOM 3236 O O . ILE B 1 146 ? -36.900 27.546 35.408 1.00 35.54 143 ILE B O 1
ATOM 3241 N N . SER B 1 147 ? -38.382 26.394 34.173 1.00 35.55 144 SER B N 1
ATOM 3242 C CA . SER B 1 147 ? -39.537 26.966 34.867 1.00 36.78 144 SER B CA 1
ATOM 3243 C C . SER B 1 147 ? -39.549 26.601 36.341 1.00 39.30 144 SER B C 1
ATOM 3244 O O . SER B 1 147 ? -40.057 27.364 37.165 1.00 40.54 144 SER B O 1
ATOM 3247 N N . GLN B 1 148 ? -39.001 25.434 36.673 1.00 34.07 145 GLN B N 1
ATOM 3248 C CA . GLN B 1 148 ? -38.962 24.973 38.063 1.00 38.01 145 GLN B CA 1
ATOM 3249 C C . GLN B 1 148 ? -37.671 25.386 38.761 1.00 34.64 145 GLN B C 1
ATOM 3250 O O . GLN B 1 148 ? -37.339 24.856 39.822 1.00 38.51 145 GLN B O 1
ATOM 3256 N N . LYS B 1 149 ? -36.952 26.326 38.153 1.00 35.63 146 LYS B N 1
ATOM 3257 C CA . LYS B 1 149 ? -35.715 26.877 38.713 1.00 34.69 146 LYS B CA 1
ATOM 3258 C C . LYS B 1 149 ? -34.552 25.885 38.809 1.00 33.27 146 LYS B C 1
ATOM 3259 O O . LYS B 1 149 ? -33.632 26.079 39.605 1.00 31.16 146 LYS B O 1
ATOM 3265 N N . VAL B 1 150 ? -34.577 24.841 37.985 1.00 26.34 147 VAL B N 1
ATOM 3266 C CA . VAL B 1 150 ? -33.457 23.913 37.907 1.00 33.19 147 VAL B CA 1
ATOM 3267 C C . VAL B 1 150 ? -32.350 24.515 37.036 1.00 35.50 147 VAL B C 1
ATOM 3268 O O . VAL B 1 150 ? -32.623 25.048 35.960 1.00 28.36 147 VAL B O 1
ATOM 3272 N N . ASN B 1 151 ? -31.107 24.450 37.503 1.00 22.92 148 ASN B N 1
ATOM 3273 C CA . ASN B 1 151 ? -29.975 24.873 36.686 1.00 25.12 148 ASN B CA 1
ATOM 3274 C C . ASN B 1 151 ? -29.539 23.716 35.806 1.00 22.36 148 ASN B C 1
ATOM 3275 O O . ASN B 1 151 ? -29.353 22.603 36.304 1.00 25.23 148 ASN B O 1
ATOM 3280 N N . ILE B 1 152 ? -29.380 23.958 34.506 1.00 22.07 149 ILE B N 1
ATOM 3281 C CA . ILE B 1 152 ? -28.941 22.905 33.604 1.00 19.89 149 ILE B CA 1
ATOM 3282 C C . ILE B 1 152 ? -27.525 23.183 33.102 1.00 20.08 149 ILE B C 1
ATOM 3283 O O . ILE B 1 152 ? -27.208 24.299 32.668 1.00 19.75 149 ILE B O 1
ATOM 3288 N N . TRP B 1 153 ? -26.667 22.174 33.169 1.00 18.91 150 TRP B N 1
ATOM 3289 C CA . TRP B 1 153 ? -25.297 22.313 32.680 1.00 20.02 150 TRP B CA 1
ATOM 3290 C C . TRP B 1 153 ? -24.963 21.140 31.772 1.00 18.86 150 TRP B C 1
ATOM 3291 O O . TRP B 1 153 ? -25.255 19.998 32.106 1.00 18.97 150 TRP B O 1
ATOM 3302 N N . ILE B 1 154 ? -24.365 21.415 30.617 1.00 16.25 151 ILE B N 1
ATOM 3303 C CA . ILE B 1 154 ? -23.960 20.347 29.703 1.00 17.57 151 ILE B CA 1
ATOM 3304 C C . ILE B 1 154 ? -22.477 20.486 29.377 1.00 17.10 151 ILE B C 1
ATOM 3305 O O . ILE B 1 154 ? -22.029 21.580 29.030 1.00 17.16 151 ILE B O 1
ATOM 3310 N N . PRO B 1 155 ? -21.704 19.395 29.527 1.00 18.05 152 PRO B N 1
ATOM 3311 C CA . PRO B 1 155 ? -20.287 19.441 29.132 1.00 20.18 152 PRO B CA 1
ATOM 3312 C C . PRO B 1 155 ? -20.107 19.954 27.698 1.00 15.54 152 PRO B C 1
ATOM 3313 O O . PRO B 1 155 ? -20.770 19.468 26.761 1.00 16.45 152 PRO B O 1
ATOM 3317 N N A GLU B 1 156 ? -19.233 20.938 27.523 0.52 13.62 153 GLU B N 1
ATOM 3318 N N B GLU B 1 156 ? -19.233 20.941 27.532 0.48 13.62 153 GLU B N 1
ATOM 3319 C CA A GLU B 1 156 ? -18.970 21.467 26.189 0.52 15.17 153 GLU B CA 1
ATOM 3320 C CA B GLU B 1 156 ? -18.938 21.472 26.205 0.48 15.47 153 GLU B CA 1
ATOM 3321 C C A GLU B 1 156 ? -18.467 20.370 25.261 0.52 15.21 153 GLU B C 1
ATOM 3322 C C B GLU B 1 156 ? -18.462 20.375 25.268 0.48 15.20 153 GLU B C 1
ATOM 3323 O O A GLU B 1 156 ? -18.639 20.454 24.047 0.52 13.63 153 GLU B O 1
ATOM 3324 O O B GLU B 1 156 ? -18.649 20.462 24.056 0.48 13.66 153 GLU B O 1
ATOM 3335 N N . SER B 1 157 ? -17.853 19.339 25.832 1.00 14.75 154 SER B N 1
ATOM 3336 C CA . SER B 1 157 ? -17.342 18.233 25.025 1.00 17.35 154 SER B CA 1
ATOM 3337 C C . SER B 1 157 ? -18.452 17.424 24.367 1.00 21.19 154 SER B C 1
ATOM 3338 O O . SER B 1 157 ? -18.196 16.640 23.461 1.00 15.75 154 SER B O 1
ATOM 3349 N N . LEU B 1 159 ? -21.134 19.043 23.053 1.00 17.48 156 LEU B N 1
ATOM 3350 C CA . LEU B 1 159 ? -21.922 20.047 22.331 1.00 15.83 156 LEU B CA 1
ATOM 3351 C C . LEU B 1 159 ? -21.541 20.272 20.871 1.00 20.82 156 LEU B C 1
ATOM 3352 O O . LEU B 1 159 ? -22.319 20.856 20.111 1.00 23.48 156 LEU B O 1
ATOM 3357 N N . SER B 1 160 ? -20.356 19.829 20.460 1.00 22.21 157 SER B N 1
ATOM 3358 C CA . SER B 1 160 ? -19.941 20.095 19.082 1.00 21.88 157 SER B CA 1
ATOM 3359 C C . SER B 1 160 ? -18.807 19.204 18.612 1.00 20.80 157 SER B C 1
ATOM 3360 O O . SER B 1 160 ? -18.144 18.537 19.418 1.00 22.35 157 SER B O 1
ATOM 3363 N N . THR B 1 161 ? -18.573 19.235 17.305 1.00 18.02 158 THR B N 1
ATOM 3364 C CA . THR B 1 161 ? -17.471 18.498 16.684 1.00 21.26 158 THR B CA 1
ATOM 3365 C C . THR B 1 161 ? -16.100 19.139 16.930 1.00 22.35 158 THR B C 1
ATOM 3366 O O . THR B 1 161 ? -15.089 18.631 16.471 1.00 21.13 158 THR B O 1
ATOM 3370 N N . LYS B 1 162 ? -16.064 20.256 17.651 1.00 22.93 159 LYS B N 1
ATOM 3371 C CA . LYS B 1 162 ? -14.786 20.867 18.009 1.00 23.51 159 LYS B CA 1
ATOM 3372 C C . LYS B 1 162 ? -14.164 20.161 19.222 1.00 23.16 159 LYS B C 1
ATOM 3373 O O . LYS B 1 162 ? -12.980 20.326 19.507 1.00 20.67 159 LYS B O 1
ATOM 3379 N N . ALA B 1 163 ? -14.970 19.386 19.939 1.00 16.63 160 ALA B N 1
ATOM 3380 C CA . ALA B 1 163 ? -14.553 18.803 21.212 1.00 16.11 160 ALA B CA 1
ATOM 3381 C C . ALA B 1 163 ? -13.323 17.915 21.102 1.00 16.60 160 ALA B C 1
ATOM 3382 O O . ALA B 1 163 ? -13.188 17.115 20.173 1.00 16.98 160 ALA B O 1
ATOM 3384 N N . ASP B 1 164 ? -12.429 18.041 22.074 1.00 18.77 161 ASP B N 1
ATOM 3385 C CA . ASP B 1 164 ? -11.310 17.113 22.158 1.00 17.13 161 ASP B CA 1
ATOM 3386 C C . ASP B 1 164 ? -11.026 16.787 23.625 1.00 12.74 161 ASP B C 1
ATOM 3387 O O . ASP B 1 164 ? -11.833 17.117 24.514 1.00 13.00 161 ASP B O 1
ATOM 3392 N N . LEU B 1 165 ? -9.884 16.167 23.910 1.00 13.53 162 LEU B N 1
ATOM 3393 C CA . LEU B 1 165 ? -9.610 15.791 25.302 1.00 14.84 162 LEU B CA 1
ATOM 3394 C C . LEU B 1 165 ? -9.503 17.020 26.210 1.00 12.81 162 LEU B C 1
ATOM 3395 O O . LEU B 1 165 ? -9.978 17.001 27.348 1.00 13.79 162 LEU B O 1
ATOM 3400 N N . GLU B 1 166 ? -8.908 18.094 25.705 1.00 13.53 163 GLU B N 1
ATOM 3401 C CA . GLU B 1 166 ? -8.800 19.321 26.507 1.00 17.09 163 GLU B CA 1
ATOM 3402 C C . GLU B 1 166 ? -10.174 19.890 26.865 1.00 14.91 163 GLU B C 1
ATOM 3403 O O . GLU B 1 166 ? -10.349 20.443 27.952 1.00 16.14 163 GLU B O 1
ATOM 3409 N N . THR B 1 167 ? -11.150 19.763 25.961 1.00 12.26 164 THR B N 1
ATOM 3410 C CA . THR B 1 167 ? -12.531 20.181 26.278 1.00 18.05 164 THR B CA 1
ATOM 3411 C C . THR B 1 167 ? -13.103 19.381 27.458 1.00 15.60 164 THR B C 1
ATOM 3412 O O . THR B 1 167 ? -13.788 19.930 28.338 1.00 15.59 164 THR B O 1
ATOM 3416 N N . ASN B 1 168 ? -12.839 18.077 27.465 1.00 12.36 165 ASN B N 1
ATOM 3417 C CA . ASN B 1 168 ? -13.289 17.189 28.539 1.00 15.30 165 ASN B CA 1
ATOM 3418 C C . ASN B 1 168 ? -12.649 17.588 29.868 1.00 18.06 165 ASN B C 1
ATOM 3419 O O . ASN B 1 168 ? -13.315 17.590 30.915 1.00 15.58 165 ASN B O 1
ATOM 3424 N N . PHE B 1 169 ? -11.359 17.927 29.824 1.00 14.05 166 PHE B N 1
ATOM 3425 C CA . PHE B 1 169 ? -10.637 18.386 31.017 1.00 12.60 166 PHE B CA 1
ATOM 3426 C C . PHE B 1 169 ? -11.240 19.683 31.561 1.00 13.44 166 PHE B C 1
ATOM 3427 O O . PHE B 1 169 ? -11.458 19.807 32.764 1.00 16.77 166 PHE B O 1
ATOM 3435 N N A SER B 1 170 ? -11.492 20.634 30.669 0.54 13.38 167 SER B N 1
ATOM 3436 N N B SER B 1 170 ? -11.499 20.654 30.692 0.46 13.92 167 SER B N 1
ATOM 3437 C CA A SER B 1 170 ? -12.078 21.914 31.066 0.54 17.16 167 SER B CA 1
ATOM 3438 C CA B SER B 1 170 ? -12.065 21.918 31.167 0.46 17.05 167 SER B CA 1
ATOM 3439 C C A SER B 1 170 ? -13.485 21.728 31.628 0.54 17.78 167 SER B C 1
ATOM 3440 C C B SER B 1 170 ? -13.518 21.757 31.624 0.46 17.69 167 SER B C 1
ATOM 3441 O O A SER B 1 170 ? -13.897 22.434 32.547 0.54 16.22 167 SER B O 1
ATOM 3442 O O B SER B 1 170 ? -13.999 22.517 32.464 0.46 16.75 167 SER B O 1
ATOM 3447 N N . ASP B 1 171 ? -14.217 20.762 31.081 1.00 14.13 168 ASP B N 1
ATOM 3448 C CA . ASP B 1 171 ? -15.557 20.431 31.579 1.00 21.84 168 ASP B CA 1
ATOM 3449 C C . ASP B 1 171 ? -15.484 19.894 33.008 1.00 17.20 168 ASP B C 1
ATOM 3450 O O . ASP B 1 171 ? -16.301 20.258 33.868 1.00 15.41 168 ASP B O 1
ATOM 3463 N N A ILE B 1 173 ? -13.154 20.520 35.170 0.47 14.89 170 ILE B N 1
ATOM 3464 N N B ILE B 1 173 ? -13.144 20.512 35.161 0.53 14.72 170 ILE B N 1
ATOM 3465 C CA A ILE B 1 173 ? -12.821 21.634 36.055 0.47 14.10 170 ILE B CA 1
ATOM 3466 C CA B ILE B 1 173 ? -12.807 21.654 36.008 0.53 14.36 170 ILE B CA 1
ATOM 3467 C C A ILE B 1 173 ? -14.037 22.530 36.313 0.47 14.72 170 ILE B C 1
ATOM 3468 C C B ILE B 1 173 ? -14.048 22.494 36.310 0.53 14.27 170 ILE B C 1
ATOM 3469 O O A ILE B 1 173 ? -14.282 22.952 37.453 0.47 17.74 170 ILE B O 1
ATOM 3470 O O B ILE B 1 173 ? -14.312 22.852 37.469 0.53 18.28 170 ILE B O 1
ATOM 3479 N N . LYS B 1 174 ? -14.823 22.787 35.271 1.00 13.08 171 LYS B N 1
ATOM 3480 C CA . LYS B 1 174 ? -16.051 23.587 35.422 1.00 17.34 171 LYS B CA 1
ATOM 3481 C C . LYS B 1 174 ? -17.070 22.936 36.356 1.00 15.08 171 LYS B C 1
ATOM 3482 O O . LYS B 1 174 ? -17.694 23.603 37.196 1.00 15.88 171 LYS B O 1
ATOM 3488 N N . LEU B 1 175 ? -17.257 21.635 36.195 1.00 14.07 172 LEU B N 1
ATOM 3489 C CA . LEU B 1 175 ? -18.167 20.872 37.060 1.00 15.51 172 LEU B CA 1
ATOM 3490 C C . LEU B 1 175 ? -17.688 20.982 38.496 1.00 14.69 172 LEU B C 1
ATOM 3491 O O . LEU B 1 175 ? -18.479 21.212 39.429 1.00 16.23 172 LEU B O 1
ATOM 3496 N N . GLY B 1 176 ? -16.377 20.843 38.665 1.00 14.56 173 GLY B N 1
ATOM 3497 C CA . GLY B 1 176 ? -15.759 20.939 39.969 1.00 17.26 173 GLY B CA 1
ATOM 3498 C C . GLY B 1 176 ? -15.964 22.312 40.577 1.00 17.84 173 GLY B C 1
ATOM 3499 O O . GLY B 1 176 ? -16.202 22.421 41.776 1.00 19.39 173 GLY B O 1
ATOM 3500 N N . GLU B 1 177 ? -15.867 23.362 39.764 1.00 18.87 174 GLU B N 1
ATOM 3501 C CA . GLU B 1 177 ? -16.139 24.710 40.257 1.00 19.31 174 GLU B CA 1
ATOM 3502 C C . GLU B 1 177 ? -17.593 24.857 40.703 1.00 16.12 174 GLU B C 1
ATOM 3503 O O . GLU B 1 177 ? -17.870 25.425 41.764 1.00 18.16 174 GLU B O 1
ATOM 3509 N N . ILE B 1 178 ? -18.522 24.346 39.899 1.00 15.10 175 ILE B N 1
ATOM 3510 C CA . ILE B 1 178 ? -19.952 24.435 40.242 1.00 16.99 175 ILE B CA 1
ATOM 3511 C C . ILE B 1 178 ? -20.227 23.804 41.604 1.00 19.48 175 ILE B C 1
ATOM 3512 O O . ILE B 1 178 ? -21.009 24.332 42.395 1.00 19.22 175 ILE B O 1
ATOM 3517 N N . PHE B 1 179 ? -19.549 22.696 41.891 1.00 16.12 176 PHE B N 1
ATOM 3518 C CA . PHE B 1 179 ? -19.783 21.955 43.126 1.00 17.71 176 PHE B CA 1
ATOM 3519 C C . PHE B 1 179 ? -18.806 22.255 44.260 1.00 17.46 176 PHE B C 1
ATOM 3520 O O . PHE B 1 179 ? -18.804 21.552 45.269 1.00 20.09 176 PHE B O 1
ATOM 3528 N N . GLY B 1 180 ? -18.008 23.308 44.106 1.00 18.34 177 GLY B N 1
ATOM 3529 C CA . GLY B 1 180 ? -17.106 23.732 45.165 1.00 18.61 177 GLY B CA 1
ATOM 3530 C C . GLY B 1 180 ? -15.979 22.753 45.441 1.00 20.71 177 GLY B C 1
ATOM 3531 O O . GLY B 1 180 ? -15.441 22.728 46.549 1.00 22.00 177 GLY B O 1
ATOM 3532 N N . VAL B 1 181 ? -15.616 21.954 44.437 1.00 19.04 178 VAL B N 1
ATOM 3533 C CA . VAL B 1 181 ? -14.504 21.019 44.573 1.00 19.10 178 VAL B CA 1
ATOM 3534 C C . VAL B 1 181 ? -13.514 21.175 43.421 1.00 18.31 178 VAL B C 1
ATOM 3535 O O . VAL B 1 181 ? -13.012 20.188 42.860 1.00 19.12 178 VAL B O 1
ATOM 3539 N N . LYS B 1 182 ? -13.227 22.420 43.061 1.00 19.37 179 LYS B N 1
ATOM 3540 C CA . LYS B 1 182 ? -12.244 22.666 42.000 1.00 18.59 179 LYS B CA 1
ATOM 3541 C C . LYS B 1 182 ? -10.887 21.944 42.201 1.00 18.74 179 LYS B C 1
ATOM 3542 O O . LYS B 1 182 ? -10.359 21.356 41.246 1.00 20.17 179 LYS B O 1
ATOM 3548 N N . PRO B 1 183 ? -10.335 21.942 43.436 1.00 19.12 180 PRO B N 1
ATOM 3549 C CA . PRO B 1 183 ? -9.057 21.224 43.599 1.00 24.19 180 PRO B CA 1
ATOM 3550 C C . PRO B 1 183 ? -9.120 19.728 43.269 1.00 21.89 180 PRO B C 1
ATOM 3551 O O . PRO B 1 183 ? -8.172 19.186 42.688 1.00 20.39 180 PRO B O 1
ATOM 3555 N N . LYS B 1 184 ? -10.218 19.067 43.630 1.00 19.90 181 LYS B N 1
ATOM 3556 C CA . LYS B 1 184 ? -10.422 17.660 43.286 1.00 22.35 181 LYS B CA 1
ATOM 3557 C C . LYS B 1 184 ? -10.382 17.460 41.765 1.00 19.44 181 LYS B C 1
ATOM 3558 O O . LYS B 1 184 ? -9.789 16.499 41.260 1.00 18.97 181 LYS B O 1
ATOM 3564 N N . ALA B 1 185 ? -11.022 18.364 41.035 1.00 17.36 182 ALA B N 1
ATOM 3565 C CA . ALA B 1 185 ? -11.040 18.278 39.577 1.00 17.15 182 ALA B CA 1
ATOM 3566 C C . ALA B 1 185 ? -9.648 18.513 39.000 1.00 20.36 182 ALA B C 1
ATOM 3567 O O . ALA B 1 185 ? -9.230 17.832 38.060 1.00 16.32 182 ALA B O 1
ATOM 3569 N N . GLU B 1 186 ? -8.929 19.478 39.563 1.00 17.38 183 GLU B N 1
ATOM 3570 C CA . GLU B 1 186 ? -7.592 19.793 39.073 1.00 19.41 183 GLU B CA 1
ATOM 3571 C C . GLU B 1 186 ? -6.645 18.623 39.344 1.00 15.87 183 GLU B C 1
ATOM 3572 O O . GLU B 1 186 ? -5.752 18.332 38.547 1.00 17.27 183 GLU B O 1
ATOM 3578 N N . GLU B 1 187 ? -6.858 17.950 40.467 1.00 15.42 184 GLU B N 1
ATOM 3579 C CA . GLU B 1 187 ? -6.076 16.774 40.814 1.00 15.77 184 GLU B CA 1
ATOM 3580 C C . GLU B 1 187 ? -6.296 15.675 39.777 1.00 17.51 184 GLU B C 1
ATOM 3581 O O . GLU B 1 187 ? -5.342 15.038 39.329 1.00 17.29 184 GLU B O 1
ATOM 3587 N N . TRP B 1 188 ? -7.554 15.471 39.384 1.00 15.80 185 TRP B N 1
ATOM 3588 C CA . TRP B 1 188 ? -7.875 14.453 38.387 1.00 15.64 185 TRP B CA 1
ATOM 3589 C C . TRP B 1 188 ? -7.271 14.799 37.033 1.00 16.93 185 TRP B C 1
ATOM 3590 O O . TRP B 1 188 ? -6.656 13.946 36.394 1.00 14.30 185 TRP B O 1
ATOM 3601 N N . VAL B 1 189 ? -7.445 16.041 36.590 1.00 13.62 186 VAL B N 1
ATOM 3602 C CA . VAL B 1 189 ? -6.864 16.465 35.316 1.00 13.01 186 VAL B CA 1
ATOM 3603 C C . VAL B 1 189 ? -5.346 16.307 35.327 1.00 14.70 186 VAL B C 1
ATOM 3604 O O . VAL B 1 189 ? -4.762 15.807 34.357 1.00 11.33 186 VAL B O 1
ATOM 3608 N N . ALA B 1 190 ? -4.709 16.735 36.414 1.00 12.51 187 ALA B N 1
ATOM 3609 C CA . ALA B 1 190 ? -3.260 16.598 36.523 1.00 15.84 187 ALA B CA 1
ATOM 3610 C C . ALA B 1 190 ? -2.836 15.139 36.349 1.00 14.64 187 ALA B C 1
ATOM 3611 O O . ALA B 1 190 ? -1.900 14.840 35.607 1.00 14.60 187 ALA B O 1
ATOM 3613 N N . ASP B 1 191 ? -3.528 14.223 37.021 1.00 13.66 188 ASP B N 1
ATOM 3614 C CA . ASP B 1 191 ? -3.191 12.813 36.890 1.00 18.25 188 ASP B CA 1
ATOM 3615 C C . ASP B 1 191 ? -3.398 12.318 35.454 1.00 21.31 188 ASP B C 1
ATOM 3616 O O . ASP B 1 191 ? -2.581 11.552 34.929 1.00 17.98 188 ASP B O 1
ATOM 3621 N N . GLN B 1 192 ? -4.471 12.772 34.805 1.00 14.18 189 GLN B N 1
ATOM 3622 C CA . GLN B 1 192 ? -4.724 12.364 33.428 1.00 14.18 189 GLN B CA 1
ATOM 3623 C C . GLN B 1 192 ? -3.610 12.850 32.509 1.00 16.77 189 GLN B C 1
ATOM 3624 O O . GLN B 1 192 ? -3.194 12.115 31.617 1.00 11.61 189 GLN B O 1
ATOM 3630 N N . ARG B 1 193 ? -3.125 14.069 32.723 1.00 15.63 190 ARG B N 1
ATOM 3631 C CA . ARG B 1 193 ? -2.054 14.613 31.884 1.00 14.98 190 ARG B CA 1
ATOM 3632 C C . ARG B 1 193 ? -0.772 13.826 32.073 1.00 16.43 190 ARG B C 1
ATOM 3633 O O . ARG B 1 193 ? -0.021 13.591 31.110 1.00 16.39 190 ARG B O 1
ATOM 3641 N N . LYS B 1 194 ? -0.510 13.439 33.319 1.00 14.60 191 LYS B N 1
ATOM 3642 C CA . LYS B 1 194 ? 0.703 12.694 33.643 1.00 18.63 191 LYS B CA 1
ATOM 3643 C C . LYS B 1 194 ? 0.684 11.347 32.927 1.00 18.55 191 LYS B C 1
ATOM 3644 O O . LYS B 1 194 ? 1.674 10.942 32.319 1.00 15.09 191 LYS B O 1
ATOM 3650 N N . THR B 1 195 ? -0.454 10.662 32.972 1.00 16.56 192 THR B N 1
ATOM 3651 C CA . THR B 1 195 ? -0.565 9.371 32.306 1.00 20.47 192 THR B CA 1
ATOM 3652 C C . THR B 1 195 ? -0.510 9.510 30.783 1.00 15.12 192 THR B C 1
ATOM 3653 O O . THR B 1 195 ? 0.128 8.701 30.112 1.00 16.91 192 THR B O 1
ATOM 3657 N N . LEU B 1 196 ? -1.173 10.527 30.238 1.00 16.69 193 LEU B N 1
ATOM 3658 C CA . LEU B 1 196 ? -1.144 10.747 28.796 1.00 17.99 193 LEU B CA 1
ATOM 3659 C C . LEU B 1 196 ? 0.283 10.976 28.316 1.00 18.17 193 LEU B C 1
ATOM 3660 O O . LEU B 1 196 ? 0.684 10.444 27.280 1.00 15.94 193 LEU B O 1
ATOM 3665 N N . ALA B 1 197 ? 1.054 11.759 29.066 1.00 15.22 194 ALA B N 1
ATOM 3666 C CA . ALA B 1 197 ? 2.435 12.021 28.674 1.00 18.81 194 ALA B CA 1
ATOM 3667 C C . ALA B 1 197 ? 3.252 10.726 28.635 1.00 20.76 194 ALA B C 1
ATOM 3668 O O . ALA B 1 197 ? 4.092 10.544 27.745 1.00 16.97 194 ALA B O 1
ATOM 3670 N N . ALA B 1 198 ? 3.004 9.832 29.591 1.00 15.73 195 ALA B N 1
ATOM 3671 C CA . ALA B 1 198 ? 3.706 8.551 29.637 1.00 17.73 195 ALA B CA 1
ATOM 3672 C C . ALA B 1 198 ? 3.388 7.726 28.392 1.00 21.49 195 ALA B C 1
ATOM 3673 O O . ALA B 1 198 ? 4.288 7.132 27.788 1.00 21.00 195 ALA B O 1
ATOM 3675 N N . ILE B 1 199 ? 2.112 7.689 28.008 1.00 16.04 196 ILE B N 1
ATOM 3676 C CA . ILE B 1 199 ? 1.715 6.979 26.793 1.00 17.63 196 ILE B CA 1
ATOM 3677 C C . ILE B 1 199 ? 2.397 7.589 25.573 1.00 18.93 196 ILE B C 1
ATOM 3678 O O . ILE B 1 199 ? 3.008 6.885 24.764 1.00 18.13 196 ILE B O 1
ATOM 3683 N N . GLN B 1 200 ? 2.293 8.903 25.423 1.00 14.21 197 GLN B N 1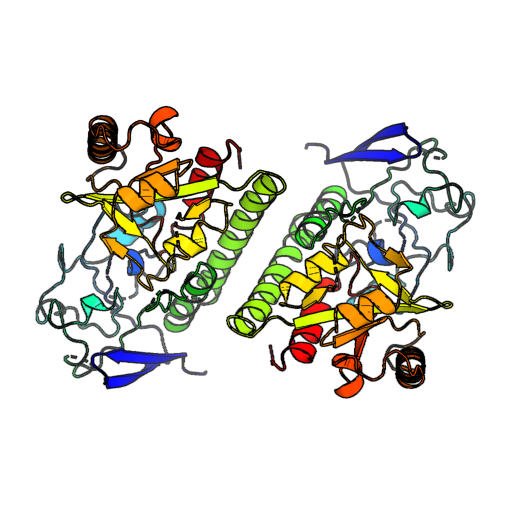
ATOM 3684 C CA . GLN B 1 200 ? 2.875 9.545 24.246 1.00 13.80 197 GLN B CA 1
ATOM 3685 C C . GLN B 1 200 ? 4.401 9.447 24.186 1.00 22.84 197 GLN B C 1
ATOM 3686 O O . GLN B 1 200 ? 4.981 9.345 23.102 1.00 23.99 197 GLN B O 1
ATOM 3692 N N . ASN B 1 201 ? 5.058 9.463 25.340 1.00 21.52 198 ASN B N 1
ATOM 3693 C CA . ASN B 1 201 ? 6.503 9.235 25.349 1.00 24.25 198 ASN B CA 1
ATOM 3694 C C . ASN B 1 201 ? 6.891 7.890 24.731 1.00 24.06 198 ASN B C 1
ATOM 3695 O O . ASN B 1 201 ? 7.886 7.798 24.006 1.00 23.89 198 ASN B O 1
ATOM 3700 N N . LYS B 1 202 ? 6.098 6.855 25.000 1.00 23.84 199 LYS B N 1
ATOM 3701 C CA . LYS B 1 202 ? 6.348 5.532 24.428 1.00 19.74 199 LYS B CA 1
ATOM 3702 C C . LYS B 1 202 ? 6.048 5.479 22.932 1.00 24.06 199 LYS B C 1
ATOM 3703 O O . LYS B 1 202 ? 6.547 4.606 22.232 1.00 24.68 199 LYS B O 1
ATOM 3709 N N . LEU B 1 203 ? 5.213 6.389 22.445 1.00 19.65 200 LEU B N 1
ATOM 3710 C CA . LEU B 1 203 ? 4.792 6.346 21.043 1.00 19.81 200 LEU B CA 1
ATOM 3711 C C . LEU B 1 203 ? 5.665 7.231 20.157 1.00 23.86 200 LEU B C 1
ATOM 3712 O O . LEU B 1 203 ? 5.504 7.242 18.934 1.00 24.32 200 LEU B O 1
ATOM 3717 N N . LYS B 1 204 ? 6.603 7.935 20.791 1.00 26.54 201 LYS B N 1
ATOM 3718 C CA . LYS B 1 204 ? 7.380 9.018 20.176 1.00 32.74 201 LYS B CA 1
ATOM 3719 C C . LYS B 1 204 ? 7.736 8.798 18.703 1.00 37.87 201 LYS B C 1
ATOM 3720 O O . LYS B 1 204 ? 7.214 9.486 17.822 1.00 42.02 201 LYS B O 1
ATOM 3726 N N . ASP B 1 205 ? 8.590 7.823 18.423 1.00 29.59 202 ASP B N 1
ATOM 3727 C CA . ASP B 1 205 ? 9.043 7.644 17.037 1.00 42.41 202 ASP B CA 1
ATOM 3728 C C . ASP B 1 205 ? 8.393 6.475 16.280 1.00 34.60 202 ASP B C 1
ATOM 3729 O O . ASP B 1 205 ? 8.964 5.957 15.322 1.00 36.42 202 ASP B O 1
ATOM 3734 N N . LEU B 1 206 ? 7.193 6.083 16.695 1.00 24.65 203 LEU B N 1
ATOM 3735 C CA . LEU B 1 206 ? 6.481 4.972 16.066 1.00 23.09 203 LEU B CA 1
ATOM 3736 C C . LEU B 1 206 ? 5.532 5.477 14.984 1.00 28.34 203 LEU B C 1
ATOM 3737 O O . LEU B 1 206 ? 4.947 6.552 15.120 1.00 20.62 203 LEU B O 1
ATOM 3742 N N . PRO B 1 207 ? 5.366 4.698 13.903 1.00 21.20 204 PRO B N 1
ATOM 3743 C CA . PRO B 1 207 ? 4.502 5.122 12.790 1.00 22.14 204 PRO B CA 1
ATOM 3744 C C . PRO B 1 207 ? 3.036 5.260 13.181 1.00 23.85 204 PRO B C 1
ATOM 3745 O O . PRO B 1 207 ? 2.551 4.508 14.028 1.00 21.83 204 PRO B O 1
ATOM 3749 N N . ARG B 1 208 ? 2.331 6.214 12.577 1.00 16.75 205 ARG B N 1
ATOM 3750 C CA . ARG B 1 208 ? 0.907 6.390 12.864 1.00 18.88 205 ARG B CA 1
ATOM 3751 C C . ARG B 1 208 ? 0.108 5.316 12.126 1.00 13.71 205 ARG B C 1
ATOM 3752 O O . ARG B 1 208 ? 0.546 4.808 11.097 1.00 14.48 205 ARG B O 1
ATOM 3760 N N . LYS B 1 209 ? -1.058 4.965 12.649 1.00 13.78 206 LYS B N 1
ATOM 3761 C CA . LYS B 1 209 ? -1.885 3.938 12.017 1.00 15.36 206 LYS B CA 1
ATOM 3762 C C . LYS B 1 209 ? -3.234 4.511 11.642 1.00 14.94 206 LYS B C 1
ATOM 3763 O O . LYS B 1 209 ? -3.753 5.393 12.328 1.00 21.82 206 LYS B O 1
ATOM 3769 N N . ARG B 1 210 ? -3.811 3.994 10.565 1.00 14.49 207 ARG B N 1
ATOM 3770 C CA . ARG B 1 210 ? -5.131 4.432 10.158 1.00 14.09 207 ARG B CA 1
ATOM 3771 C C . ARG B 1 210 ? -6.174 3.493 10.726 1.00 14.66 207 ARG B C 1
ATOM 3772 O O . ARG B 1 210 ? -6.026 2.264 10.666 1.00 15.94 207 ARG B O 1
ATOM 3780 N N . VAL B 1 211 ? -7.219 4.062 11.310 1.00 11.80 208 VAL B N 1
ATOM 3781 C CA . VAL B 1 211 ? -8.210 3.231 11.999 1.00 11.45 208 VAL B CA 1
ATOM 3782 C C . VAL B 1 211 ? -9.627 3.550 11.523 1.00 18.12 208 VAL B C 1
ATOM 3783 O O . VAL B 1 211 ? -9.897 4.640 11.021 1.00 14.32 208 VAL B O 1
ATOM 3787 N N . PHE B 1 212 ? -10.514 2.576 11.663 1.00 14.98 209 PHE B N 1
ATOM 3788 C CA . PHE B 1 212 ? -11.919 2.738 11.311 1.00 9.95 209 PHE B CA 1
ATOM 3789 C C . PHE B 1 212 ? -12.731 2.328 12.518 1.00 9.40 209 PHE B C 1
ATOM 3790 O O . PHE B 1 212 ? -12.481 1.265 13.105 1.00 12.23 209 PHE B O 1
ATOM 3798 N N . ILE B 1 213 ? -13.688 3.168 12.907 1.00 14.75 210 ILE B N 1
ATOM 3799 C CA . ILE B 1 213 ? -14.543 2.836 14.051 1.00 12.74 210 ILE B CA 1
ATOM 3800 C C . ILE B 1 213 ? -15.873 2.247 13.579 1.00 17.37 210 ILE B C 1
ATOM 3801 O O . ILE B 1 213 ? -16.630 2.888 12.844 1.00 18.13 210 ILE B O 1
ATOM 3806 N N . TYR B 1 214 ? -16.142 1.019 14.002 1.00 14.11 211 TYR B N 1
ATOM 3807 C CA . TYR B 1 214 ? -17.340 0.290 13.600 1.00 17.07 211 TYR B CA 1
ATOM 3808 C C . TYR B 1 214 ? -18.270 0.228 14.802 1.00 20.81 211 TYR B C 1
ATOM 3809 O O . TYR B 1 214 ? -18.031 -0.515 15.760 1.00 20.91 211 TYR B O 1
ATOM 3818 N N . ASP B 1 215 ? -19.324 1.032 14.769 1.00 16.12 212 ASP B N 1
ATOM 3819 C CA . ASP B 1 215 ? -20.308 0.993 15.841 1.00 16.12 212 ASP B CA 1
ATOM 3820 C C . ASP B 1 215 ? -21.261 -0.169 15.635 1.00 23.49 212 ASP B C 1
ATOM 3821 O O . ASP B 1 215 ? -21.572 -0.918 16.570 1.00 27.05 212 ASP B O 1
ATOM 3826 N N . SER B 1 216 ? -21.727 -0.299 14.399 1.00 24.46 213 SER B N 1
ATOM 3827 C CA . SER B 1 216 ? -22.750 -1.263 14.025 1.00 20.78 213 SER B CA 1
ATOM 3828 C C . SER B 1 216 ? -22.988 -1.104 12.525 1.00 22.13 213 SER B C 1
ATOM 3829 O O . SER B 1 216 ? -22.395 -0.234 11.884 1.00 23.92 213 SER B O 1
ATOM 3832 N N . GLU B 1 217 ? -23.856 -1.929 11.953 1.00 27.75 214 GLU B N 1
ATOM 3833 C CA . GLU B 1 217 ? -24.189 -1.754 10.543 1.00 21.69 214 GLU B CA 1
ATOM 3834 C C . GLU B 1 217 ? -25.645 -2.074 10.257 1.00 26.30 214 GLU B C 1
ATOM 3835 O O . GLU B 1 217 ? -26.290 -2.813 11.007 1.00 30.58 214 GLU B O 1
ATOM 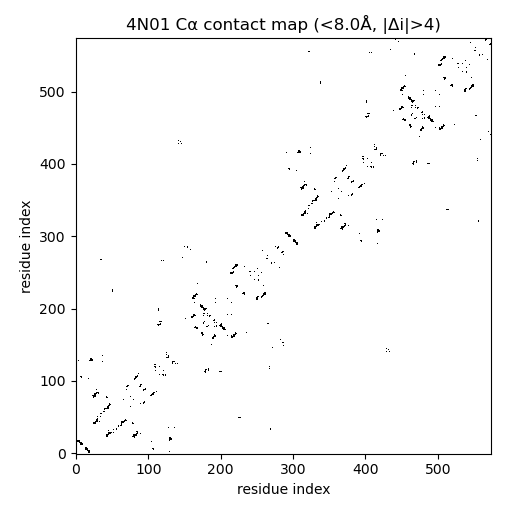3841 N N . ASP B 1 218 ? -26.158 -1.499 9.175 1.00 35.31 215 ASP B N 1
ATOM 3842 C CA . ASP B 1 218 ? -27.491 -1.815 8.672 1.00 48.92 215 ASP B CA 1
ATOM 3843 C C . ASP B 1 218 ? -27.426 -1.773 7.152 1.00 53.12 215 ASP B C 1
ATOM 3844 O O . ASP B 1 218 ? -28.009 -0.891 6.521 1.00 62.16 215 ASP B O 1
ATOM 3849 N N . GLY B 1 219 ? -26.698 -2.720 6.569 1.00 44.82 216 GLY B N 1
ATOM 3850 C CA . GLY B 1 219 ? -26.313 -2.630 5.173 1.00 38.27 216 GLY B CA 1
ATOM 3851 C C . GLY B 1 219 ? -25.055 -1.781 5.092 1.00 34.67 216 GLY B C 1
ATOM 3852 O O . GLY B 1 219 ? -24.014 -2.231 4.604 1.00 43.89 216 GLY B O 1
ATOM 3853 N N A GLN B 1 220 ? -25.136 -0.548 5.570 0.50 29.49 217 GLN B N 1
ATOM 3854 N N B GLN B 1 220 ? -25.177 -0.547 5.588 0.50 29.48 217 GLN B N 1
ATOM 3855 C CA A GLN B 1 220 ? -23.965 0.310 5.583 0.50 25.74 217 GLN B CA 1
ATOM 3856 C CA B GLN B 1 220 ? -24.087 0.425 5.684 0.50 25.75 217 GLN B CA 1
ATOM 3857 C C A GLN B 1 220 ? -23.524 0.552 7.018 0.50 23.65 217 GLN B C 1
ATOM 3858 C C B GLN B 1 220 ? -23.517 0.450 7.096 0.50 23.47 217 GLN B C 1
ATOM 3859 O O A GLN B 1 220 ? -24.353 0.575 7.929 0.50 24.64 217 GLN B O 1
ATOM 3860 O O B GLN B 1 220 ? -24.252 0.260 8.065 0.50 24.37 217 GLN B O 1
ATOM 3871 N N . PRO B 1 221 ? -22.211 0.716 7.226 1.00 21.17 218 PRO B N 1
ATOM 3872 C CA . PRO B 1 221 ? -21.664 0.839 8.579 1.00 23.77 218 PRO B CA 1
ATOM 3873 C C . PRO B 1 221 ? -22.016 2.197 9.198 1.00 22.04 218 PRO B C 1
ATOM 3874 O O . PRO B 1 221 ? -22.064 3.201 8.478 1.00 24.00 218 PRO B O 1
ATOM 3878 N N . PHE B 1 222 ? -22.290 2.219 10.501 1.00 18.55 219 PHE B N 1
ATOM 3879 C CA . PHE B 1 222 ? -22.442 3.464 11.251 1.00 16.96 219 PHE B CA 1
ATOM 3880 C C . PHE B 1 222 ? -21.101 3.747 11.923 1.00 16.50 219 PHE B C 1
ATOM 3881 O O . PHE B 1 222 ? -20.546 2.867 12.589 1.00 19.71 219 PHE B O 1
ATOM 3889 N N . THR B 1 223 ? -20.569 4.958 11.773 1.00 13.79 220 THR B N 1
ATOM 3890 C CA . THR B 1 223 ? -19.180 5.193 12.175 1.00 12.20 220 THR B CA 1
ATOM 3891 C C . THR B 1 223 ? -18.962 6.613 12.685 1.00 15.04 220 THR B C 1
ATOM 3892 O O . THR B 1 223 ? -19.858 7.452 12.610 1.00 15.42 220 THR B O 1
ATOM 3896 N N . ALA B 1 224 ? -17.767 6.878 13.207 1.00 13.97 221 ALA B N 1
ATOM 3897 C CA . ALA B 1 224 ? -17.426 8.203 13.708 1.00 15.10 221 ALA B CA 1
ATOM 3898 C C . ALA B 1 224 ? -16.726 9.005 12.620 1.00 16.81 221 ALA B C 1
ATOM 3899 O O . ALA B 1 224 ? -15.870 8.474 11.894 1.00 14.26 221 ALA B O 1
ATOM 3901 N N . PHE B 1 225 ? -17.076 10.283 12.492 1.00 18.55 222 PHE B N 1
ATOM 3902 C CA . PHE B 1 225 ? -16.418 11.138 11.489 1.00 19.34 222 PHE B CA 1
ATOM 3903 C C . PHE B 1 225 ? -15.529 12.213 12.126 1.00 19.60 222 PHE B C 1
ATOM 3904 O O . PHE B 1 225 ? -14.303 12.111 12.086 1.00 22.27 222 PHE B O 1
ATOM 3912 N N . GLU B 1 226 ? -16.139 13.239 12.706 1.00 14.53 223 GLU B N 1
ATOM 3913 C CA . GLU B 1 226 ? -15.356 14.325 13.311 1.00 16.44 223 GLU B CA 1
ATOM 3914 C C . GLU B 1 226 ? -15.677 14.482 14.791 1.00 18.87 223 GLU B C 1
ATOM 3915 O O . GLU B 1 226 ? -16.667 13.940 15.278 1.00 21.05 223 GLU B O 1
ATOM 3921 N N . GLY B 1 227 ? -14.844 15.228 15.513 1.00 15.45 224 GLY B N 1
ATOM 3922 C CA . GLY B 1 227 ? -15.141 15.520 16.901 1.00 18.53 224 GLY B CA 1
ATOM 3923 C C . GLY B 1 227 ? -14.384 14.641 17.880 1.00 15.18 224 GLY B C 1
ATOM 3924 O O . GLY B 1 227 ? -13.286 14.169 17.585 1.00 16.16 224 GLY B O 1
ATOM 3925 N N . TYR B 1 228 ? -14.981 14.419 19.047 1.00 12.77 225 TYR B N 1
ATOM 3926 C CA . TYR B 1 228 ? -14.253 13.873 20.185 1.00 12.49 225 TYR B CA 1
ATOM 3927 C C . TYR B 1 228 ? -13.510 12.581 19.899 1.00 15.39 225 TYR B C 1
ATOM 3928 O O . TYR B 1 228 ? -12.324 12.461 20.222 1.00 13.22 225 TYR B O 1
ATOM 3937 N N . THR B 1 229 ? -14.206 11.599 19.327 1.00 12.63 226 THR B N 1
ATOM 3938 C CA . THR B 1 229 ? -13.616 10.282 19.115 1.00 12.72 226 THR B CA 1
ATOM 3939 C C . THR B 1 229 ? -12.411 10.382 18.184 1.00 14.71 226 THR B C 1
ATOM 3940 O O . THR B 1 229 ? -11.354 9.788 18.441 1.00 11.96 226 THR B O 1
ATOM 3944 N N . THR B 1 230 ? -12.560 11.161 17.121 1.00 10.12 227 THR B N 1
ATOM 3945 C CA . THR B 1 230 ? -11.457 11.363 16.167 1.00 9.77 227 THR B CA 1
ATOM 3946 C C . THR B 1 230 ? -10.301 12.055 16.874 1.00 14.69 227 THR B C 1
ATOM 3947 O O . THR B 1 230 ? -9.148 11.642 16.770 1.00 12.51 227 THR B O 1
ATOM 3951 N N . ASN B 1 231 ? -10.618 13.095 17.635 1.00 13.92 228 ASN B N 1
ATOM 3952 C CA . ASN B 1 231 ? -9.580 13.911 18.250 1.00 10.90 228 ASN B CA 1
ATOM 3953 C C . ASN B 1 231 ? -8.781 13.208 19.345 1.00 15.69 228 ASN B C 1
ATOM 3954 O O . ASN B 1 231 ? -7.587 13.463 19.484 1.00 17.00 228 ASN B O 1
ATOM 3959 N N . ILE B 1 232 ? -9.422 12.340 20.124 1.00 10.82 229 ILE B N 1
ATOM 3960 C CA . ILE B 1 232 ? -8.696 11.646 21.191 1.00 11.55 229 ILE B CA 1
ATOM 3961 C C . ILE B 1 232 ? -7.828 10.531 20.618 1.00 11.41 229 ILE B C 1
ATOM 3962 O O . ILE B 1 232 ? -6.735 10.266 21.124 1.00 14.58 229 ILE B O 1
ATOM 3967 N N . LEU B 1 233 ? -8.307 9.884 19.557 1.00 11.80 230 LEU B N 1
ATOM 3968 C CA . LEU B 1 233 ? -7.533 8.821 18.913 1.00 9.03 230 LEU B CA 1
ATOM 3969 C C . LEU B 1 233 ? -6.254 9.365 18.267 1.00 11.25 230 LEU B C 1
ATOM 3970 O O . LEU B 1 233 ? -5.234 8.678 18.233 1.00 12.62 230 LEU B O 1
ATOM 3975 N N A LYS B 1 234 ? -6.295 10.607 17.786 0.47 11.26 231 LYS B N 1
ATOM 3976 N N B LYS B 1 234 ? -6.296 10.606 17.787 0.53 11.15 231 LYS B N 1
ATOM 3977 C CA A LYS B 1 234 ? -5.097 11.226 17.217 0.47 14.28 231 LYS B CA 1
ATOM 3978 C CA B LYS B 1 234 ? -5.100 11.216 17.210 0.53 14.17 231 LYS B CA 1
ATOM 3979 C C A LYS B 1 234 ? -3.984 11.357 18.250 0.47 14.20 231 LYS B C 1
ATOM 3980 C C B LYS B 1 234 ? -3.988 11.382 18.246 0.53 14.31 231 LYS B C 1
ATOM 3981 O O A LYS B 1 234 ? -2.807 11.409 17.899 0.47 13.95 231 LYS B O 1
ATOM 3982 O O B LYS B 1 234 ? -2.815 11.471 17.894 0.53 14.27 231 LYS B O 1
ATOM 3993 N N . LEU B 1 235 ? -4.356 11.416 19.523 1.00 11.99 232 LEU B N 1
ATOM 3994 C CA . LEU B 1 235 ? -3.356 11.577 20.587 1.00 12.80 232 LEU B CA 1
ATOM 3995 C C . LEU B 1 235 ? -2.444 10.360 20.707 1.00 13.01 232 LEU B C 1
ATOM 3996 O O . LEU B 1 235 ? -1.346 10.463 21.267 1.00 15.94 232 LEU B O 1
ATOM 4001 N N . ILE B 1 236 ? -2.901 9.212 20.209 1.00 13.98 233 ILE B N 1
ATOM 4002 C CA . ILE B 1 236 ? -2.090 7.992 20.253 1.00 14.39 233 ILE B CA 1
ATOM 4003 C C . ILE B 1 236 ? -1.712 7.496 18.856 1.00 16.38 233 ILE B C 1
ATOM 4004 O O . ILE B 1 236 ? -1.456 6.313 18.652 1.00 17.17 233 ILE B O 1
ATOM 4009 N N . GLY B 1 237 ? -1.687 8.410 17.891 1.00 15.04 234 GLY B N 1
ATOM 4010 C CA . GLY B 1 237 ? -1.233 8.064 16.565 1.00 15.26 234 GLY B CA 1
ATOM 4011 C C . GLY B 1 237 ? -2.193 7.147 15.834 1.00 16.52 234 GLY B C 1
ATOM 4012 O O . GLY B 1 237 ? -1.775 6.359 14.993 1.00 20.52 234 GLY B O 1
ATOM 4013 N N . ALA B 1 238 ? -3.477 7.234 16.167 1.00 14.13 235 ALA B N 1
ATOM 4014 C CA . ALA B 1 238 ? -4.488 6.449 15.459 1.00 11.67 235 ALA B CA 1
ATOM 4015 C C . ALA B 1 238 ? -5.377 7.415 14.693 1.00 21.06 235 ALA B C 1
ATOM 4016 O O . ALA B 1 238 ? -6.146 8.161 15.298 1.00 17.43 235 ALA B O 1
ATOM 4018 N N . ASP B 1 239 ? -5.252 7.430 13.369 1.00 13.89 236 ASP B N 1
ATOM 4019 C CA . ASP B 1 239 ? -5.999 8.394 12.563 1.00 16.05 236 ASP B CA 1
ATOM 4020 C C . ASP B 1 239 ? -7.271 7.819 11.954 1.00 16.92 236 ASP B C 1
ATOM 4021 O O . ASP B 1 239 ? -7.228 6.889 11.148 1.00 15.47 236 ASP B O 1
ATOM 4026 N N . ASN B 1 240 ? -8.396 8.404 12.333 1.00 14.10 237 ASN B N 1
ATOM 4027 C CA . ASN B 1 240 ? -9.704 7.966 11.865 1.00 15.39 237 ASN B CA 1
ATOM 4028 C C . ASN B 1 240 ? -9.832 8.195 10.361 1.00 19.03 237 ASN B C 1
ATOM 4029 O O . ASN B 1 240 ? -9.742 9.337 9.887 1.00 18.47 237 ASN B O 1
ATOM 4034 N N . VAL B 1 241 ? -10.024 7.119 9.600 1.00 16.43 238 VAL B N 1
ATOM 4035 C CA . VAL B 1 241 ? -10.046 7.251 8.141 1.00 15.83 238 VAL B CA 1
ATOM 4036 C C . VAL B 1 241 ? -11.306 7.932 7.620 1.00 18.46 238 VAL B C 1
ATOM 4037 O O . VAL B 1 241 ? -11.372 8.287 6.439 1.00 16.84 238 VAL B O 1
ATOM 4049 N N A SER B 1 243 ? -12.409 10.709 9.038 0.48 14.59 240 SER B N 1
ATOM 4050 N N B SER B 1 243 ? -12.418 10.717 9.041 0.52 14.35 240 SER B N 1
ATOM 4051 C CA A SER B 1 243 ? -12.185 12.128 9.303 0.48 18.65 240 SER B CA 1
ATOM 4052 C CA B SER B 1 243 ? -12.236 12.140 9.296 0.52 18.52 240 SER B CA 1
ATOM 4053 C C A SER B 1 243 ? -11.519 12.787 8.089 0.48 20.58 240 SER B C 1
ATOM 4054 C C B SER B 1 243 ? -11.536 12.786 8.096 0.52 20.68 240 SER B C 1
ATOM 4055 O O A SER B 1 243 ? -10.846 12.114 7.300 0.48 18.50 240 SER B O 1
ATOM 4056 O O B SER B 1 243 ? -10.859 12.102 7.322 0.52 18.85 240 SER B O 1
ATOM 4061 N N . GLY B 1 244 ? -11.723 14.090 7.920 1.00 16.92 241 GLY B N 1
ATOM 4062 C CA . GLY B 1 244 ? -11.132 14.808 6.798 1.00 20.13 241 GLY B CA 1
ATOM 4063 C C . GLY B 1 244 ? -11.866 14.623 5.482 1.00 20.87 241 GLY B C 1
ATOM 4064 O O . GLY B 1 244 ? -11.347 14.984 4.413 1.00 22.29 241 GLY B O 1
ATOM 4065 N N . LEU B 1 245 ? -13.076 14.068 5.548 1.00 18.08 242 LEU B N 1
ATOM 4066 C CA . LEU B 1 245 ? -13.878 13.802 4.341 1.00 16.57 242 LEU B CA 1
ATOM 4067 C C . LEU B 1 245 ? -15.002 14.827 4.156 1.00 22.20 242 LEU B C 1
ATOM 4068 O O . LEU B 1 245 ? -15.864 14.676 3.285 1.00 24.56 242 LEU B O 1
ATOM 4073 N N . GLY B 1 246 ? -15.000 15.867 4.984 1.00 24.68 243 GLY B N 1
ATOM 4074 C CA . GLY B 1 246 ? -16.011 16.902 4.877 1.00 31.65 243 GLY B CA 1
ATOM 4075 C C . GLY B 1 246 ? -17.352 16.580 5.520 1.00 30.31 243 GLY B C 1
ATOM 4076 O O . GLY B 1 246 ? -18.338 17.264 5.271 1.00 26.40 243 GLY B O 1
ATOM 4077 N N . VAL B 1 247 ? -17.400 15.544 6.349 1.00 24.35 244 VAL B N 1
ATOM 4078 C CA . VAL B 1 247 ? -18.636 15.206 7.045 1.00 18.52 244 VAL B CA 1
ATOM 4079 C C . VAL B 1 247 ? -18.574 15.765 8.464 1.00 23.23 244 VAL B C 1
ATOM 4080 O O . VAL B 1 247 ? -17.913 15.195 9.344 1.00 21.76 244 VAL B O 1
ATOM 4084 N N . ASP B 1 248 ? -19.252 16.885 8.693 1.00 20.09 245 ASP B N 1
ATOM 4085 C CA . ASP B 1 248 ? -19.144 17.566 9.990 1.00 22.22 245 ASP B CA 1
ATOM 4086 C C . ASP B 1 248 ? -20.143 16.981 10.992 1.00 24.35 245 ASP B C 1
ATOM 4087 O O . ASP B 1 248 ? -21.078 17.654 11.407 1.00 23.08 245 ASP B O 1
ATOM 4092 N N . LYS B 1 249 ? -19.936 15.720 11.364 1.00 23.04 246 LYS B N 1
ATOM 4093 C CA . LYS B 1 249 ? -20.847 15.005 12.256 1.00 21.62 246 LYS B CA 1
ATOM 4094 C C . LYS B 1 249 ? -20.049 14.104 13.178 1.00 15.71 246 LYS B C 1
ATOM 4095 O O . LYS B 1 249 ? -19.030 13.570 12.770 1.00 20.95 246 LYS B O 1
ATOM 4101 N N . THR B 1 250 ? -20.495 13.934 14.425 1.00 17.54 247 THR B N 1
ATOM 4102 C CA . THR B 1 250 ? -19.802 13.005 15.310 1.00 15.86 247 THR B CA 1
ATOM 4103 C C . THR B 1 250 ? -19.971 11.571 14.801 1.00 15.88 247 THR B C 1
ATOM 4104 O O . THR B 1 250 ? -19.008 10.806 14.753 1.00 19.42 247 THR B O 1
ATOM 4108 N N . TRP B 1 251 ? -21.201 11.217 14.430 1.00 15.64 248 TRP B N 1
ATOM 4109 C CA . TRP B 1 251 ? -21.525 9.853 14.001 1.00 15.55 248 TRP B CA 1
ATOM 4110 C C . TRP B 1 251 ? -22.537 9.880 12.864 1.00 22.75 248 TRP B C 1
ATOM 4111 O O . TRP B 1 251 ? -23.470 10.667 12.893 1.00 18.71 248 TRP B O 1
ATOM 4122 N N . ALA B 1 252 ? -22.371 9.004 11.878 1.00 16.37 249 ALA B N 1
ATOM 4123 C CA . ALA B 1 252 ? -23.334 8.935 10.784 1.00 21.26 249 ALA B CA 1
ATOM 4124 C C . ALA B 1 252 ? -23.115 7.654 10.021 1.00 17.34 249 ALA B C 1
ATOM 4125 O O . ALA B 1 252 ? -22.115 6.966 10.234 1.00 15.83 249 ALA B O 1
ATOM 4127 N N . LYS B 1 253 ? -24.036 7.348 9.117 1.00 18.84 250 LYS B N 1
ATOM 4128 C CA . LYS B 1 253 ? -23.842 6.230 8.209 1.00 18.66 250 LYS B CA 1
ATOM 4129 C C . LYS B 1 253 ? -22.720 6.551 7.242 1.00 21.61 250 LYS B C 1
ATOM 4130 O O . LYS B 1 253 ? -22.642 7.664 6.726 1.00 24.00 250 LYS B O 1
ATOM 4136 N N . GLY B 1 254 ? -21.853 5.576 7.003 1.00 23.57 251 GLY B N 1
ATOM 4137 C CA . GLY B 1 254 ? -20.814 5.705 5.997 1.00 25.69 251 GLY B CA 1
ATOM 4138 C C . GLY B 1 254 ? -21.059 4.687 4.894 1.00 30.11 251 GLY B C 1
ATOM 4139 O O . GLY B 1 254 ? -22.027 3.928 4.946 1.00 25.74 251 GLY B O 1
ATOM 4140 N N . SER B 1 255 ? -20.193 4.674 3.887 1.00 29.93 252 SER B N 1
ATOM 4141 C CA . SER B 1 255 ? -20.277 3.666 2.834 1.00 23.05 252 SER B CA 1
ATOM 4142 C C . SER B 1 255 ? -19.081 2.719 2.923 1.00 18.94 252 SER B C 1
ATOM 4143 O O . SER B 1 255 ? -17.957 3.162 3.175 1.00 18.04 252 SER B O 1
ATOM 4146 N N . TRP B 1 256 ? -19.313 1.420 2.729 1.00 19.95 253 TRP B N 1
ATOM 4147 C CA . TRP B 1 256 ? -18.211 0.463 2.707 1.00 17.28 253 TRP B CA 1
ATOM 4148 C C . TRP B 1 256 ? -17.174 0.803 1.627 1.00 20.23 253 TRP B C 1
ATOM 4149 O O . TRP B 1 256 ? -15.981 0.570 1.824 1.00 18.20 253 TRP B O 1
ATOM 4160 N N . GLU B 1 257 ? -17.629 1.342 0.498 1.00 16.68 254 GLU B N 1
ATOM 4161 C CA . GLU B 1 257 ? -16.701 1.762 -0.574 1.00 24.28 254 GLU B CA 1
ATOM 4162 C C . GLU B 1 257 ? -15.637 2.721 -0.040 1.00 19.27 254 GLU B C 1
ATOM 4163 O O . GLU B 1 257 ? -14.454 2.622 -0.392 1.00 20.38 254 GLU B O 1
ATOM 4169 N N . THR B 1 258 ? -16.054 3.626 0.837 1.00 17.33 255 THR B N 1
ATOM 4170 C CA . THR B 1 258 ? -15.128 4.596 1.408 1.00 16.40 255 THR B CA 1
ATOM 4171 C C . THR B 1 258 ? -14.123 3.931 2.346 1.00 17.10 255 THR B C 1
ATOM 4172 O O . THR B 1 258 ? -12.937 4.258 2.340 1.00 16.06 255 THR B O 1
ATOM 4176 N N . VAL B 1 259 ? -14.601 2.999 3.161 1.00 17.52 256 VAL B N 1
ATOM 4177 C CA . VAL B 1 259 ? -13.727 2.257 4.066 1.00 19.31 256 VAL B CA 1
ATOM 4178 C C . VAL B 1 259 ? -12.722 1.454 3.263 1.00 21.63 256 VAL B C 1
ATOM 4179 O O . VAL B 1 259 ? -11.527 1.436 3.572 1.00 14.48 256 VAL B O 1
ATOM 4183 N N . ILE B 1 260 ? -13.205 0.789 2.221 1.00 12.62 257 ILE B N 1
ATOM 4184 C CA . ILE B 1 260 ? -12.315 0.004 1.375 1.00 13.31 257 ILE B CA 1
ATOM 4185 C C . ILE B 1 260 ? -11.231 0.887 0.743 1.00 19.95 257 ILE B C 1
ATOM 4186 O O . ILE B 1 260 ? -10.047 0.523 0.744 1.00 20.94 257 ILE B O 1
ATOM 4191 N N . ALA B 1 261 ? -11.631 2.045 0.215 1.00 16.13 258 ALA B N 1
ATOM 4192 C CA . ALA B 1 261 ? -10.676 2.978 -0.402 1.00 16.66 258 ALA B CA 1
ATOM 4193 C C . ALA B 1 261 ? -9.619 3.428 0.620 1.00 15.86 258 ALA B C 1
ATOM 4194 O O . ALA B 1 261 ? -8.438 3.517 0.300 1.00 20.22 258 ALA B O 1
ATOM 4196 N N . GLN B 1 262 ? -10.054 3.699 1.844 1.00 15.42 259 GLN B N 1
ATOM 4197 C CA . GLN B 1 262 ? -9.155 4.196 2.892 1.00 14.32 259 GLN B CA 1
ATOM 4198 C C . GLN B 1 262 ? -8.242 3.111 3.471 1.00 17.01 259 GLN B C 1
ATOM 4199 O O . GLN B 1 262 ? -7.172 3.412 3.997 1.00 20.85 259 GLN B O 1
ATOM 4205 N N . ASN B 1 263 ? -8.692 1.863 3.395 1.00 16.13 260 ASN B N 1
ATOM 4206 C CA . ASN B 1 263 ? -7.892 0.699 3.796 1.00 12.67 260 ASN B CA 1
ATOM 4207 C C . ASN B 1 263 ? -7.268 0.819 5.186 1.00 13.01 260 ASN B C 1
ATOM 4208 O O . ASN B 1 263 ? -6.041 0.887 5.328 1.00 13.06 260 ASN B O 1
ATOM 4213 N N . PRO B 1 264 ? -8.110 0.843 6.227 1.00 11.79 261 PRO B N 1
ATOM 4214 C CA . PRO B 1 264 ? -7.576 1.020 7.576 1.00 14.61 261 PRO B CA 1
ATOM 4215 C C . PRO B 1 264 ? -6.691 -0.143 8.044 1.00 14.75 261 PRO B C 1
ATOM 4216 O O . PRO B 1 264 ? -6.877 -1.296 7.635 1.00 15.21 261 PRO B O 1
ATOM 4220 N N . ASP B 1 265 ? -5.709 0.188 8.876 1.00 11.75 262 ASP B N 1
ATOM 4221 C CA . ASP B 1 265 ? -4.854 -0.788 9.555 1.00 12.69 262 ASP B CA 1
ATOM 4222 C C . ASP B 1 265 ? -5.585 -1.541 10.671 1.00 17.13 262 ASP B C 1
ATOM 4223 O O . ASP B 1 265 ? -5.302 -2.718 10.926 1.00 13.35 262 ASP B O 1
ATOM 4228 N N . TYR B 1 266 ? -6.483 -0.849 11.368 1.00 13.84 263 TYR B N 1
ATOM 4229 C CA . TYR B 1 266 ? -7.193 -1.440 12.517 1.00 13.26 263 TYR B CA 1
ATOM 4230 C C . TYR B 1 266 ? -8.662 -1.088 12.431 1.00 17.24 263 TYR B C 1
ATOM 4231 O O . TYR B 1 266 ? -9.021 -0.006 11.970 1.00 13.43 263 TYR B O 1
ATOM 4240 N N . ILE B 1 267 ? -9.516 -2.003 12.867 1.00 12.79 264 ILE B N 1
ATOM 4241 C CA . ILE B 1 267 ? -10.935 -1.708 13.001 1.00 10.91 264 ILE B CA 1
ATOM 4242 C C . ILE B 1 267 ? -11.291 -1.772 14.480 1.00 12.15 264 ILE B C 1
ATOM 4243 O O . ILE B 1 267 ? -11.123 -2.809 15.129 1.00 14.43 264 ILE B O 1
ATOM 4248 N N . ILE B 1 268 ? -11.754 -0.647 15.011 1.00 11.88 265 ILE B N 1
ATOM 4249 C CA . ILE B 1 268 ? -12.151 -0.548 16.405 1.00 14.82 265 ILE B CA 1
ATOM 4250 C C . ILE B 1 268 ? -13.653 -0.739 16.487 1.00 15.20 265 ILE B C 1
ATOM 4251 O O . ILE B 1 268 ? -14.414 -0.016 15.846 1.00 15.95 265 ILE B O 1
ATOM 4256 N N . ILE B 1 269 ? -14.078 -1.707 17.295 1.00 15.97 266 ILE B N 1
ATOM 4257 C CA . ILE B 1 269 ? -15.458 -2.159 17.297 1.00 13.53 266 ILE B CA 1
ATOM 4258 C C . ILE B 1 269 ? -16.101 -1.880 18.649 1.00 15.97 266 ILE B C 1
ATOM 4259 O O . ILE B 1 269 ? -15.585 -2.314 19.686 1.00 17.44 266 ILE B O 1
ATOM 4264 N N . ALA B 1 270 ? -17.228 -1.173 18.645 1.00 15.09 267 ALA B N 1
ATOM 4265 C CA . ALA B 1 270 ? -17.960 -0.910 19.876 1.00 18.09 267 ALA B CA 1
ATOM 4266 C C . ALA B 1 270 ? -18.700 -2.169 20.312 1.00 18.74 267 ALA B C 1
ATOM 4267 O O . ALA B 1 270 ? -19.472 -2.743 19.540 1.00 21.20 267 ALA B O 1
ATOM 4269 N N . ASP B 1 271 ? -18.472 -2.593 21.552 1.00 23.15 268 ASP B N 1
ATOM 4270 C CA . ASP B 1 271 ? -19.147 -3.763 22.116 1.00 22.11 268 ASP B CA 1
ATOM 4271 C C . ASP B 1 271 ? -20.332 -3.312 22.969 1.00 23.71 268 ASP B C 1
ATOM 4272 O O . ASP B 1 271 ? -20.159 -2.599 23.959 1.00 23.37 268 ASP B O 1
ATOM 4277 N N . TYR B 1 272 ? -21.539 -3.734 22.592 1.00 21.18 269 TYR B N 1
ATOM 4278 C CA . TYR B 1 272 ? -22.754 -3.316 23.295 1.00 26.08 269 TYR B CA 1
ATOM 4279 C C . TYR B 1 272 ? -23.340 -4.364 24.249 1.00 29.83 269 TYR B C 1
ATOM 4280 O O . TYR B 1 272 ? -24.519 -4.293 24.597 1.00 34.50 269 TYR B O 1
ATOM 4289 N N . GLY B 1 273 ? -22.525 -5.315 24.696 1.00 36.25 270 GLY B N 1
ATOM 4290 C CA . GLY B 1 273 ? -23.009 -6.350 25.600 1.00 35.56 270 GLY B CA 1
ATOM 4291 C C . GLY B 1 273 ? -23.093 -5.925 27.056 1.00 42.74 270 GLY B C 1
ATOM 4292 O O . GLY B 1 273 ? -22.577 -4.870 27.428 1.00 46.98 270 GLY B O 1
ATOM 4293 N N . ASN B 1 274 ? -23.729 -6.761 27.880 1.00 53.21 271 ASN B N 1
ATOM 4294 C CA . ASN B 1 274 ? -23.973 -6.466 29.299 1.00 64.12 271 ASN B CA 1
ATOM 4295 C C . ASN B 1 274 ? -22.732 -6.451 30.193 1.00 66.29 271 ASN B C 1
ATOM 4296 O O . ASN B 1 274 ? -22.476 -5.474 30.900 1.00 73.67 271 ASN B O 1
ATOM 4301 N N A SER B 1 275 ? -21.970 -7.539 30.164 0.63 61.29 272 SER B N 1
ATOM 4302 N N B SER B 1 275 ? -21.976 -7.544 30.168 0.37 61.09 272 SER B N 1
ATOM 4303 C CA A SER B 1 275 ? -20.800 -7.676 31.026 0.63 58.62 272 SER B CA 1
ATOM 4304 C CA B SER B 1 275 ? -20.797 -7.687 31.015 0.37 58.30 272 SER B CA 1
ATOM 4305 C C A SER B 1 275 ? -19.487 -7.621 30.240 0.63 59.92 272 SER B C 1
ATOM 4306 C C B SER B 1 275 ? -19.506 -7.553 30.207 0.37 59.49 272 SER B C 1
ATOM 4307 O O A SER B 1 275 ? -19.396 -8.145 29.123 0.63 56.59 272 SER B O 1
ATOM 4308 O O B SER B 1 275 ? -19.446 -7.967 29.045 0.37 56.44 272 SER B O 1
ATOM 4313 N N . ILE B 1 276 ? -18.474 -6.983 30.826 1.00 67.30 273 ILE B N 1
ATOM 4314 C CA . ILE B 1 276 ? -17.158 -6.869 30.185 1.00 71.76 273 ILE B CA 1
ATOM 4315 C C . ILE B 1 276 ? -16.498 -8.246 30.111 1.00 71.33 273 ILE B C 1
ATOM 4316 O O . ILE B 1 276 ? -15.606 -8.487 29.290 1.00 69.61 273 ILE B O 1
ATOM 4321 N N . ARG B 1 277 ? -16.967 -9.150 30.970 1.00 69.26 274 ARG B N 1
ATOM 4322 C CA . ARG B 1 277 ? -16.549 -10.545 30.959 1.00 65.77 274 ARG B CA 1
ATOM 4323 C C . ARG B 1 277 ? -17.154 -11.274 29.757 1.00 61.54 274 ARG B C 1
ATOM 4324 O O . ARG B 1 277 ? -16.866 -12.449 29.518 1.00 65.54 274 ARG B O 1
ATOM 4332 N N . ASN B 1 278 ? -17.992 -10.566 29.002 1.00 50.09 275 ASN B N 1
ATOM 4333 C CA . ASN B 1 278 ? -18.606 -11.125 27.806 1.00 46.09 275 ASN B CA 1
ATOM 4334 C C . ASN B 1 278 ? -18.295 -10.265 26.584 1.00 37.63 275 ASN B C 1
ATOM 4335 O O . ASN B 1 278 ? -18.611 -9.071 26.547 1.00 36.01 275 ASN B O 1
ATOM 4340 N N . ASP B 1 279 ? -17.666 -10.866 25.582 1.00 31.58 276 ASP B N 1
ATOM 4341 C CA . ASP B 1 279 ? -17.383 -10.141 24.354 1.00 30.79 276 ASP B CA 1
ATOM 4342 C C . ASP B 1 279 ? 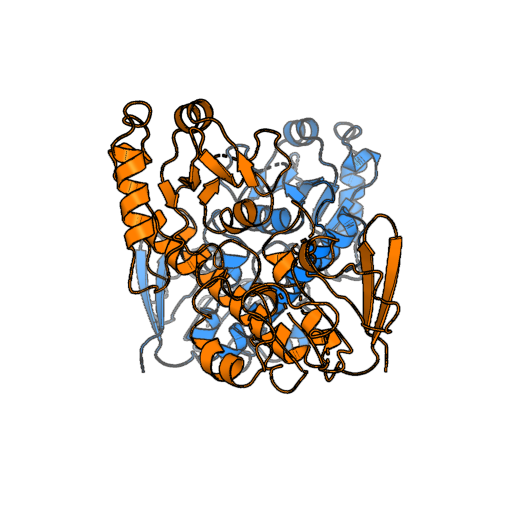-18.158 -10.725 23.176 1.00 28.81 276 ASP B C 1
ATOM 4343 O O . ASP B 1 279 ? -17.714 -10.632 22.032 1.00 23.13 276 ASP B O 1
ATOM 4348 N N . ASP B 1 280 ? -19.315 -11.322 23.455 1.00 25.43 277 ASP B N 1
ATOM 4349 C CA . ASP B 1 280 ? -20.131 -11.894 22.382 1.00 28.77 277 ASP B CA 1
ATOM 4350 C C . ASP B 1 280 ? -20.439 -10.886 21.279 1.00 25.46 277 ASP B C 1
ATOM 4351 O O . ASP B 1 280 ? -20.309 -11.204 20.105 1.00 24.82 277 ASP B O 1
ATOM 4356 N N . ASP B 1 281 ? -20.833 -9.669 21.651 1.00 22.56 278 ASP B N 1
ATOM 4357 C CA . ASP B 1 281 ? -21.166 -8.653 20.651 1.00 21.11 278 ASP B CA 1
ATOM 4358 C C . ASP B 1 281 ? -19.956 -8.325 19.781 1.00 24.63 278 ASP B C 1
ATOM 4359 O O . ASP B 1 281 ? -20.060 -8.209 18.563 1.00 24.56 278 ASP B O 1
ATOM 4364 N N . PHE B 1 282 ? -18.808 -8.169 20.424 1.00 21.06 279 PHE B N 1
ATOM 4365 C CA . PHE B 1 282 ? -17.556 -7.926 19.727 1.00 18.77 279 PHE B CA 1
ATOM 4366 C C . PHE B 1 282 ? -17.290 -9.053 18.732 1.00 20.15 279 PHE B C 1
ATOM 4367 O O . PHE B 1 282 ? -17.024 -8.805 17.555 1.00 18.46 279 PHE B O 1
ATOM 4375 N N . GLN B 1 283 ? -17.389 -10.295 19.194 1.00 18.18 280 GLN B N 1
ATOM 4376 C CA . GLN B 1 283 ? -17.069 -11.422 18.326 1.00 18.57 280 GLN B CA 1
ATOM 4377 C C . GLN B 1 283 ? -18.044 -11.565 17.159 1.00 25.31 280 GLN B C 1
ATOM 4378 O O . GLN B 1 283 ? -17.635 -11.926 16.054 1.00 21.99 280 GLN B O 1
ATOM 4384 N N . GLN B 1 284 ? -19.328 -11.307 17.403 1.00 25.34 281 GLN B N 1
ATOM 4385 C CA . GLN B 1 284 ? -20.332 -11.400 16.341 1.00 26.82 281 GLN B CA 1
ATOM 4386 C C . GLN B 1 284 ? -20.109 -10.358 15.258 1.00 26.51 281 GLN B C 1
ATOM 4387 O O . GLN B 1 284 ? -20.357 -10.619 14.079 1.00 23.45 281 GLN B O 1
ATOM 4393 N N . LYS B 1 285 ? -19.676 -9.168 15.665 1.00 16.77 282 LYS B N 1
ATOM 4394 C CA . LYS B 1 285 ? -19.379 -8.103 14.709 1.00 15.97 282 LYS B CA 1
ATOM 4395 C C . LYS B 1 285 ? -18.127 -8.428 13.899 1.00 20.70 282 LYS B C 1
ATOM 4396 O O . LYS B 1 285 ? -18.075 -8.165 12.696 1.00 18.68 282 LYS B O 1
ATOM 4402 N N . ILE B 1 286 ? -17.122 -9.007 14.552 1.00 20.19 283 ILE B N 1
ATOM 4403 C CA . ILE B 1 286 ? -15.957 -9.523 13.826 1.00 19.65 283 ILE B CA 1
ATOM 4404 C C . ILE B 1 286 ? -16.360 -10.539 12.756 1.00 22.25 283 ILE B C 1
ATOM 4405 O O . ILE B 1 286 ? -15.917 -10.456 11.607 1.00 21.97 283 ILE B O 1
ATOM 4410 N N . GLU B 1 287 ? -17.193 -11.504 13.127 1.00 16.67 284 GLU B N 1
ATOM 4411 C CA . GLU B 1 287 ? -17.594 -12.541 12.182 1.00 23.93 284 GLU B CA 1
ATOM 4412 C C . GLU B 1 287 ? -18.419 -11.948 11.031 1.00 25.39 284 GLU B C 1
ATOM 4413 O O . GLU B 1 287 ? -18.346 -12.417 9.894 1.00 23.41 284 GLU B O 1
ATOM 4419 N N . LYS B 1 288 ? -19.186 -10.905 11.334 1.00 20.78 285 LYS B N 1
ATOM 4420 C CA . LYS B 1 288 ? -19.988 -10.228 10.320 1.00 21.40 285 LYS B CA 1
ATOM 4421 C C . LYS B 1 288 ? -19.121 -9.501 9.291 1.00 24.07 285 LYS B C 1
ATOM 4422 O O . LYS B 1 288 ? -19.460 -9.454 8.105 1.00 19.78 285 LYS B O 1
ATOM 4428 N N . ILE B 1 289 ? -18.008 -8.932 9.751 1.00 14.77 286 ILE B N 1
ATOM 4429 C CA . ILE B 1 289 ? -17.075 -8.244 8.866 1.00 19.91 286 ILE B CA 1
ATOM 4430 C C . ILE B 1 289 ? -16.321 -9.285 8.036 1.00 19.15 286 ILE B C 1
ATOM 4431 O O . ILE B 1 289 ? -16.155 -9.139 6.817 1.00 21.60 286 ILE B O 1
ATOM 4436 N N . LYS B 1 290 ? -15.877 -10.349 8.698 1.00 16.21 287 LYS B N 1
ATOM 4437 C CA . LYS B 1 290 ? -15.147 -11.429 8.028 1.00 19.61 287 LYS B CA 1
ATOM 4438 C C . LYS B 1 290 ? -15.971 -12.137 6.968 1.00 27.38 287 LYS B C 1
ATOM 4439 O O . LYS B 1 290 ? -15.422 -12.630 5.988 1.00 26.05 287 LYS B O 1
ATOM 4445 N N . ALA B 1 291 ? -17.286 -12.184 7.155 1.00 22.08 288 ALA B N 1
ATOM 4446 C CA . ALA B 1 291 ? -18.151 -12.895 6.217 1.00 28.18 288 ALA B CA 1
ATOM 4447 C C . ALA B 1 291 ? -18.540 -12.033 5.020 1.00 27.64 288 ALA B C 1
ATOM 4448 O O . ALA B 1 291 ? -19.185 -12.512 4.083 1.00 24.72 288 ALA B O 1
ATOM 4450 N N . ASN B 1 292 ? -18.139 -10.765 5.044 1.00 21.70 289 ASN B N 1
ATOM 4451 C CA . ASN B 1 292 ? -18.487 -9.827 3.981 1.00 19.41 289 ASN B CA 1
ATOM 4452 C C . ASN B 1 292 ? -17.406 -9.843 2.901 1.00 23.81 289 ASN B C 1
ATOM 4453 O O . ASN B 1 292 ? -16.298 -9.332 3.116 1.00 17.48 289 ASN B O 1
ATOM 4458 N N . PRO B 1 293 ? -17.726 -10.424 1.737 1.00 23.74 290 PRO B N 1
ATOM 4459 C CA . PRO B 1 293 ? -16.754 -10.602 0.652 1.00 22.26 290 PRO B CA 1
ATOM 4460 C C . PRO B 1 293 ? -16.174 -9.280 0.171 1.00 22.05 290 PRO B C 1
ATOM 4461 O O . PRO B 1 293 ? -15.030 -9.250 -0.279 1.00 27.66 290 PRO B O 1
ATOM 4465 N N . GLN B 1 294 ? -16.939 -8.196 0.269 1.00 22.02 291 GLN B N 1
ATOM 4466 C CA . GLN B 1 294 ? -16.464 -6.905 -0.226 1.00 22.12 291 GLN B CA 1
ATOM 4467 C C . GLN B 1 294 ? -15.272 -6.381 0.582 1.00 19.33 291 GLN B C 1
ATOM 4468 O O . GLN B 1 294 ? -14.509 -5.542 0.098 1.00 21.59 291 GLN B O 1
ATOM 4474 N N . LEU B 1 295 ? -15.092 -6.907 1.787 1.00 18.57 292 LEU B N 1
ATOM 4475 C CA . LEU B 1 295 ? -14.176 -6.301 2.759 1.00 16.87 292 LEU B CA 1
ATOM 4476 C C . LEU B 1 295 ? -12.881 -7.084 2.921 1.00 23.78 292 LEU B C 1
ATOM 4477 O O . LEU B 1 295 ? -11.998 -6.697 3.695 1.00 20.77 292 LEU B O 1
ATOM 4482 N N A GLN B 1 296 ? -12.747 -8.169 2.170 0.57 25.24 293 GLN B N 1
ATOM 4483 N N B GLN B 1 296 ? -12.763 -8.179 2.180 0.43 25.38 293 GLN B N 1
ATOM 4484 C CA A GLN B 1 296 ? -11.710 -9.158 2.456 0.57 27.74 293 GLN B CA 1
ATOM 4485 C CA B GLN B 1 296 ? -11.709 -9.151 2.446 0.43 27.66 293 GLN B CA 1
ATOM 4486 C C A GLN B 1 296 ? -10.277 -8.722 2.148 0.57 31.05 293 GLN B C 1
ATOM 4487 C C B GLN B 1 296 ? -10.278 -8.713 2.154 0.43 31.05 293 GLN B C 1
ATOM 4488 O O A GLN B 1 296 ? -9.333 -9.346 2.625 0.57 36.76 293 GLN B O 1
ATOM 4489 O O B GLN B 1 296 ? -9.338 -9.328 2.648 0.43 36.07 293 GLN B O 1
ATOM 4500 N N . ASP B 1 297 ? -10.109 -7.663 1.362 1.00 26.31 294 ASP B N 1
ATOM 4501 C CA . ASP B 1 297 ? -8.767 -7.169 1.046 1.00 31.76 294 ASP B CA 1
ATOM 4502 C C . ASP B 1 297 ? -8.320 -5.982 1.898 1.00 23.54 294 ASP B C 1
ATOM 4503 O O . ASP B 1 297 ? -7.209 -5.487 1.736 1.00 24.12 294 ASP B O 1
ATOM 4508 N N . ILE B 1 298 ? -9.176 -5.534 2.809 1.00 16.12 295 ILE B N 1
ATOM 4509 C CA . ILE B 1 298 ? -8.809 -4.447 3.713 1.00 19.26 295 ILE B CA 1
ATOM 4510 C C . ILE B 1 298 ? -7.703 -4.947 4.644 1.00 23.18 295 ILE B C 1
ATOM 4511 O O . ILE B 1 298 ? -7.775 -6.065 5.156 1.00 17.86 295 ILE B O 1
ATOM 4516 N N . THR B 1 299 ? -6.672 -4.135 4.850 1.00 17.40 296 THR B N 1
ATOM 4517 C CA . THR B 1 299 ? -5.534 -4.545 5.676 1.00 18.42 296 THR B CA 1
ATOM 4518 C C . THR B 1 299 ? -5.955 -5.050 7.064 1.00 17.08 296 THR B C 1
ATOM 4519 O O . THR B 1 299 ? -5.541 -6.136 7.477 1.00 16.55 296 THR B O 1
ATOM 4523 N N . ALA B 1 300 ? -6.782 -4.282 7.774 1.00 13.27 297 ALA B N 1
ATOM 4524 C CA . ALA B 1 300 ? -7.264 -4.715 9.079 1.00 14.08 297 ALA B CA 1
ATOM 4525 C C . ALA B 1 300 ? -7.913 -6.100 9.036 1.00 17.22 297 ALA B C 1
ATOM 4526 O O . ALA B 1 300 ? -7.697 -6.928 9.926 1.00 16.61 297 ALA B O 1
ATOM 4528 N N . VAL B 1 301 ? -8.715 -6.351 8.008 1.00 12.21 298 VAL B N 1
ATOM 4529 C CA . VAL B 1 301 ? -9.386 -7.635 7.884 1.00 13.92 298 VAL B CA 1
ATOM 4530 C C . VAL B 1 301 ? -8.414 -8.773 7.607 1.00 17.26 298 VAL B C 1
ATOM 4531 O O . VAL B 1 301 ? -8.457 -9.803 8.285 1.00 20.08 298 VAL B O 1
ATOM 4535 N N . LYS B 1 302 ? -7.532 -8.589 6.627 1.00 17.15 299 LYS B N 1
ATOM 4536 C CA . LYS B 1 302 ? -6.537 -9.608 6.293 1.00 19.21 299 LYS B CA 1
ATOM 4537 C C . LYS B 1 302 ? -5.620 -9.918 7.473 1.00 17.65 299 LYS B C 1
ATOM 4538 O O . LYS B 1 302 ? -5.194 -11.052 7.640 1.00 22.04 299 LYS B O 1
ATOM 4544 N N . GLU B 1 303 ? -5.324 -8.912 8.292 1.00 16.65 300 GLU B N 1
ATOM 4545 C CA . GLU B 1 303 ? -4.384 -9.098 9.401 1.00 18.27 300 GLU B CA 1
ATOM 4546 C C . GLU B 1 303 ? -5.062 -9.403 10.738 1.00 18.02 300 GLU B C 1
ATOM 4547 O O . GLU B 1 303 ? -4.386 -9.632 11.737 1.00 18.18 300 GLU B O 1
ATOM 4553 N N . GLY B 1 304 ? -6.390 -9.405 10.749 1.00 14.66 301 GLY B N 1
ATOM 4554 C CA . GLY B 1 304 ? -7.144 -9.682 11.963 1.00 15.51 301 GLY B CA 1
ATOM 4555 C C . GLY B 1 304 ? -6.946 -8.610 13.018 1.00 19.26 301 GLY B C 1
ATOM 4556 O O . GLY B 1 304 ? -6.856 -8.896 14.211 1.00 17.93 301 GLY B O 1
ATOM 4557 N N . HIS B 1 305 ? -6.874 -7.360 12.578 1.00 13.03 302 HIS B N 1
ATOM 4558 C CA . HIS B 1 305 ? -6.656 -6.239 13.489 1.00 11.32 302 HIS B CA 1
ATOM 4559 C C . HIS B 1 305 ? -7.972 -5.643 13.988 1.00 14.22 302 HIS B C 1
ATOM 4560 O O . HIS B 1 305 ? -8.366 -4.536 13.600 1.00 15.37 302 HIS B O 1
ATOM 4567 N N . PHE B 1 306 ? -8.638 -6.381 14.869 1.00 11.33 303 PHE B N 1
ATOM 4568 C CA . PHE B 1 306 ? -9.912 -5.975 15.447 1.00 12.80 303 PHE B CA 1
ATOM 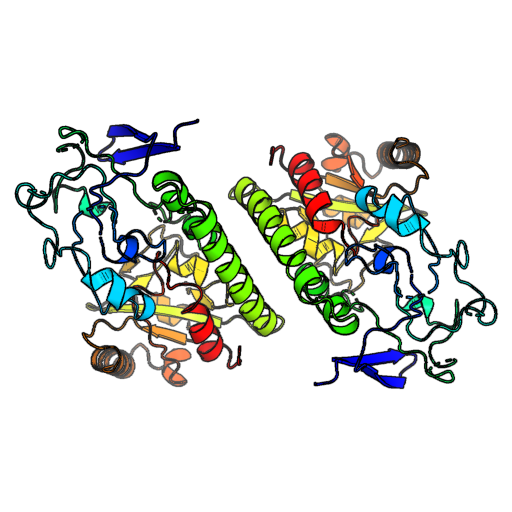4569 C C . PHE B 1 306 ? -9.713 -5.628 16.910 1.00 12.67 303 PHE B C 1
ATOM 4570 O O . PHE B 1 306 ? -9.168 -6.419 17.680 1.00 17.91 303 PHE B O 1
ATOM 4578 N N . ILE B 1 307 ? -10.169 -4.446 17.299 1.00 9.72 304 ILE B N 1
ATOM 4579 C CA . ILE B 1 307 ? -9.922 -3.945 18.638 1.00 13.79 304 ILE B CA 1
ATOM 4580 C C . ILE B 1 307 ? -11.239 -3.601 19.330 1.00 15.76 304 ILE B C 1
ATOM 4581 O O . ILE B 1 307 ? -12.091 -2.925 18.767 1.00 15.81 304 ILE B O 1
ATOM 4586 N N A ARG B 1 308 ? -11.395 -4.087 20.557 0.46 14.24 305 ARG B N 1
ATOM 4587 N N B ARG B 1 308 ? -11.398 -4.089 20.554 0.54 14.01 305 ARG B N 1
ATOM 4588 C CA A ARG B 1 308 ? -12.640 -3.925 21.299 0.46 16.71 305 ARG B CA 1
ATOM 4589 C CA B ARG B 1 308 ? -12.643 -3.937 21.300 0.54 16.78 305 ARG B CA 1
ATOM 4590 C C A ARG B 1 308 ? -12.656 -2.663 22.162 0.46 16.43 305 ARG B C 1
ATOM 4591 C C B ARG B 1 308 ? -12.657 -2.668 22.157 0.54 16.45 305 ARG B C 1
ATOM 4592 O O A ARG B 1 308 ? -11.720 -2.413 22.921 0.46 17.78 305 ARG B O 1
ATOM 4593 O O B ARG B 1 308 ? -11.711 -2.413 22.902 0.54 17.77 305 ARG B O 1
ATOM 4608 N N . VAL B 1 309 ? -13.718 -1.869 22.048 1.00 13.66 306 VAL B N 1
ATOM 4609 C CA . VAL B 1 309 ? -13.936 -0.748 22.992 1.00 14.53 306 VAL B CA 1
ATOM 4610 C C . VAL B 1 309 ? -15.378 -0.726 23.488 1.00 19.78 306 VAL B C 1
ATOM 4611 O O . VAL B 1 309 ? -16.263 -1.324 22.880 1.00 20.15 306 VAL B O 1
ATOM 4615 N N . LYS B 1 310 ? -15.607 -0.033 24.598 1.00 18.85 307 LYS B N 1
ATOM 4616 C CA . LYS B 1 310 ? -16.950 0.358 24.994 1.00 21.24 307 LYS B CA 1
ATOM 4617 C C . LYS B 1 310 ? -17.143 1.795 24.538 1.00 19.24 307 LYS B C 1
ATOM 4618 O O . LYS B 1 310 ? -16.205 2.587 24.576 1.00 18.93 307 LYS B O 1
ATOM 4624 N N . LEU B 1 311 ? -18.353 2.143 24.125 1.00 16.18 308 LEU B N 1
ATOM 4625 C CA . LEU B 1 311 ? -18.617 3.508 23.663 1.00 16.81 308 LEU B CA 1
ATOM 4626 C C . LEU B 1 311 ? -18.268 4.564 24.731 1.00 19.75 308 LEU B C 1
ATOM 4627 O O . LEU B 1 311 ? -17.859 5.675 24.399 1.00 17.84 308 LEU B O 1
ATOM 4632 N N A SER B 1 312 ? -18.412 4.193 26.002 0.61 20.00 309 SER B N 1
ATOM 4633 N N B SER B 1 312 ? -18.419 4.203 26.004 0.39 19.69 309 SER B N 1
ATOM 4634 C CA A SER B 1 312 ? -18.086 5.072 27.123 0.61 17.61 309 SER B CA 1
ATOM 4635 C CA B SER B 1 312 ? -18.081 5.104 27.107 0.39 18.18 309 SER B CA 1
ATOM 4636 C C A SER B 1 312 ? -16.615 5.467 27.147 0.61 20.30 309 SER B C 1
ATOM 4637 C C B SER B 1 312 ? -16.610 5.499 27.106 0.39 19.89 309 SER B C 1
ATOM 4638 O O A SER B 1 312 ? -16.245 6.474 27.752 0.61 19.06 309 SER B O 1
ATOM 4639 O O B SER B 1 312 ? -16.239 6.545 27.638 0.39 19.94 309 SER B O 1
ATOM 4644 N N . GLU B 1 313 ? -15.780 4.660 26.495 1.00 17.82 310 GLU B N 1
ATOM 4645 C CA . GLU B 1 313 ? -14.327 4.857 26.495 1.00 16.22 310 GLU B CA 1
ATOM 4646 C C . GLU B 1 313 ? -13.829 5.832 25.437 1.00 16.56 310 GLU B C 1
ATOM 4647 O O . GLU B 1 313 ? -12.752 6.403 25.587 1.00 18.11 310 GLU B O 1
ATOM 4653 N N . ILE B 1 314 ? -14.613 6.012 24.375 1.00 12.96 311 ILE B N 1
ATOM 4654 C CA . ILE B 1 314 ? -14.207 6.855 23.248 1.00 14.35 311 ILE B CA 1
ATOM 4655 C C . ILE B 1 314 ? -15.132 8.059 23.068 1.00 15.01 311 ILE B C 1
ATOM 4656 O O . ILE B 1 314 ? -15.093 8.739 22.050 1.00 15.76 311 ILE B O 1
ATOM 4661 N N . THR B 1 315 ? -15.985 8.295 24.061 1.00 16.40 312 THR B N 1
ATOM 4662 C CA . THR B 1 315 ? -16.818 9.488 24.099 1.00 15.10 312 THR B CA 1
ATOM 4663 C C . THR B 1 315 ? -16.529 10.203 25.425 1.00 19.82 312 THR B C 1
ATOM 4664 O O . THR B 1 315 ? -15.857 9.633 26.291 1.00 16.84 312 THR B O 1
ATOM 4668 N N . PRO B 1 316 ? -17.015 11.450 25.594 1.00 14.09 313 PRO B N 1
ATOM 4669 C CA . PRO B 1 316 ? -16.564 12.197 26.778 1.00 16.27 313 PRO B CA 1
ATOM 4670 C C . PRO B 1 316 ? -16.981 11.528 28.100 1.00 16.03 313 PRO B C 1
ATOM 4671 O O . PRO B 1 316 ? -17.998 10.837 28.149 1.00 18.84 313 PRO B O 1
ATOM 4675 N N . GLY B 1 317 ? -16.196 11.733 29.153 1.00 15.41 314 GLY B N 1
ATOM 4676 C CA . GLY B 1 317 ? -16.447 11.052 30.415 1.00 16.21 314 GLY B CA 1
ATOM 4677 C C . GLY B 1 317 ? -15.174 11.060 31.231 1.00 15.59 314 GLY B C 1
ATOM 4678 O O . GLY B 1 317 ? -14.427 12.034 31.189 1.00 19.51 314 GLY B O 1
ATOM 4679 N N . VAL B 1 318 ? -14.902 9.973 31.946 1.00 15.54 315 VAL B N 1
ATOM 4680 C CA . VAL B 1 318 ? -13.731 9.932 32.824 1.00 15.87 315 VAL B CA 1
ATOM 4681 C C . VAL B 1 318 ? -12.804 8.785 32.434 1.00 15.99 315 VAL B C 1
ATOM 4682 O O . VAL B 1 318 ? -11.810 8.532 33.111 1.00 19.39 315 VAL B O 1
ATOM 4686 N N . ARG B 1 319 ? -13.133 8.097 31.342 1.00 17.64 316 ARG B N 1
ATOM 4687 C CA . ARG B 1 319 ? -12.413 6.880 30.984 1.00 15.19 316 ARG B CA 1
ATOM 4688 C C . ARG B 1 319 ? -11.402 7.056 29.871 1.00 18.38 316 ARG B C 1
ATOM 4689 O O . ARG B 1 319 ? -10.712 6.099 29.521 1.00 16.93 316 ARG B O 1
ATOM 4697 N N . THR B 1 320 ? -11.340 8.235 29.269 1.00 14.56 317 THR B N 1
ATOM 4698 C CA . THR B 1 320 ? -10.603 8.347 28.012 1.00 15.35 317 THR B CA 1
ATOM 4699 C C . THR B 1 320 ? -9.111 7.999 28.092 1.00 13.61 317 THR B C 1
ATOM 4700 O O . THR B 1 320 ? -8.611 7.209 27.295 1.00 15.24 317 THR B O 1
ATOM 4704 N N . VAL B 1 321 ? -8.385 8.608 29.020 1.00 12.39 318 VAL B N 1
ATOM 4705 C CA . VAL B 1 321 ? -6.946 8.363 29.066 1.00 16.10 318 VAL B CA 1
ATOM 4706 C C . VAL B 1 321 ? -6.650 6.907 29.432 1.00 17.34 318 VAL B C 1
ATOM 4707 O O . VAL B 1 321 ? -5.740 6.296 28.867 1.00 15.06 318 VAL B O 1
ATOM 4711 N N A ASP B 1 322 ? -7.423 6.348 30.360 0.50 15.23 319 ASP B N 1
ATOM 4712 N N B ASP B 1 322 ? -7.436 6.355 30.355 0.50 15.12 319 ASP B N 1
ATOM 4713 C CA A ASP B 1 322 ? -7.259 4.942 30.718 0.50 14.26 319 ASP B CA 1
ATOM 4714 C CA B ASP B 1 322 ? -7.309 4.946 30.724 0.50 17.44 319 ASP B CA 1
ATOM 4715 C C A ASP B 1 322 ? -7.483 4.037 29.501 0.50 18.45 319 ASP B C 1
ATOM 4716 C C B ASP B 1 322 ? -7.491 4.044 29.508 0.50 18.43 319 ASP B C 1
ATOM 4717 O O A ASP B 1 322 ? -6.750 3.070 29.296 0.50 16.92 319 ASP B O 1
ATOM 4718 O O B ASP B 1 322 ? -6.737 3.090 29.309 0.50 16.95 319 ASP B O 1
ATOM 4727 N N . ALA B 1 323 ? -8.488 4.357 28.686 1.00 19.04 320 ALA B N 1
ATOM 4728 C CA . ALA B 1 323 ? -8.753 3.582 27.475 1.00 20.53 320 ALA B CA 1
ATOM 4729 C C . ALA B 1 323 ? -7.662 3.807 26.419 1.00 19.66 320 ALA B C 1
ATOM 4730 O O . ALA B 1 323 ? -7.251 2.870 25.724 1.00 16.10 320 ALA B O 1
ATOM 4732 N N . LEU B 1 324 ? -7.184 5.038 26.304 1.00 15.72 321 LEU B N 1
ATOM 4733 C CA . LEU B 1 324 ? -6.117 5.339 25.349 1.00 13.85 321 LEU B CA 1
ATOM 4734 C C . LEU B 1 324 ? -4.832 4.570 25.664 1.00 19.87 321 LEU B C 1
ATOM 4735 O O . LEU B 1 324 ? -4.089 4.187 24.757 1.00 15.44 321 LEU B O 1
ATOM 4740 N N . LYS B 1 325 ? -4.576 4.330 26.946 1.00 15.12 322 LYS B N 1
ATOM 4741 C CA . LYS B 1 325 ? -3.425 3.527 27.347 1.00 19.64 322 LYS B CA 1
ATOM 4742 C C . LYS B 1 325 ? -3.518 2.117 26.757 1.00 23.66 322 LYS B C 1
ATOM 4743 O O . LYS B 1 325 ? -2.562 1.610 26.162 1.00 17.53 322 LYS B O 1
ATOM 4749 N N . ARG B 1 326 ? -4.677 1.486 26.921 1.00 16.02 323 ARG B N 1
ATOM 4750 C CA . ARG B 1 326 ? -4.881 0.131 26.408 1.00 18.40 323 ARG B CA 1
ATOM 4751 C C . ARG B 1 326 ? -4.815 0.113 24.881 1.00 16.83 323 ARG B C 1
ATOM 4752 O O . ARG B 1 326 ? -4.191 -0.777 24.282 1.00 16.63 323 ARG B O 1
ATOM 4760 N N . LEU B 1 327 ? -5.460 1.099 24.258 1.00 14.88 324 LEU B N 1
ATOM 4761 C CA . LEU B 1 327 ? -5.551 1.148 22.800 1.00 18.08 324 LEU B CA 1
ATOM 4762 C C . LEU B 1 327 ? -4.164 1.363 22.223 1.00 15.89 324 LEU B C 1
ATOM 4763 O O . LEU B 1 327 ? -3.816 0.759 21.212 1.00 15.79 324 LEU B O 1
ATOM 4768 N N . ALA B 1 328 ? -3.366 2.203 22.881 1.00 13.17 325 ALA B N 1
ATOM 4769 C CA . ALA B 1 328 ? -1.999 2.460 22.436 1.00 17.18 325 ALA B CA 1
ATOM 4770 C C . ALA B 1 328 ? -1.184 1.181 22.443 1.00 18.64 325 ALA B C 1
ATOM 4771 O O . ALA B 1 328 ? -0.373 0.940 21.542 1.00 15.52 325 ALA B O 1
ATOM 4773 N N . GLU B 1 329 ? -1.401 0.356 23.462 1.00 16.00 326 GLU B N 1
ATOM 4774 C CA . GLU B 1 329 ? -0.661 -0.888 23.593 1.00 20.66 326 GLU B CA 1
ATOM 4775 C C . GLU B 1 329 ? -1.107 -1.870 22.523 1.00 22.51 326 GLU B C 1
ATOM 4776 O O . GLU B 1 329 ? -0.282 -2.548 21.916 1.00 22.38 326 GLU B O 1
ATOM 4782 N N . GLU B 1 330 ? -2.407 -1.920 22.260 1.00 17.82 327 GLU B N 1
ATOM 4783 C CA . GLU B 1 330 ? -2.916 -2.862 21.265 1.00 18.95 327 GLU B CA 1
ATOM 4784 C C . GLU B 1 330 ? -2.584 -2.468 19.821 1.00 23.52 327 GLU B C 1
ATOM 4785 O O . GLU B 1 330 ? -2.309 -3.331 18.987 1.00 25.19 327 GLU B O 1
ATOM 4791 N N . ILE B 1 331 ? -2.590 -1.171 19.528 1.00 17.87 328 ILE B N 1
ATOM 4792 C CA . ILE B 1 331 ? -2.341 -0.695 18.160 1.00 16.24 328 ILE B CA 1
ATOM 4793 C C . ILE B 1 331 ? -0.856 -0.634 17.822 1.00 24.94 328 ILE B C 1
ATOM 4794 O O . ILE B 1 331 ? -0.444 -1.005 16.720 1.00 24.98 328 ILE B O 1
ATOM 4799 N N . HIS B 1 332 ? -0.048 -0.195 18.782 1.00 16.37 329 HIS B N 1
ATOM 4800 C CA . HIS B 1 332 ? 1.383 0.016 18.549 1.00 17.27 329 HIS B CA 1
ATOM 4801 C C . HIS B 1 332 ? 2.291 -1.041 19.173 1.00 24.29 329 HIS B C 1
ATOM 4802 O O . HIS B 1 332 ? 3.504 -1.010 18.961 1.00 25.40 329 HIS B O 1
ATOM 4809 N N . GLY B 1 333 ? 1.725 -1.962 19.949 1.00 21.63 330 GLY B N 1
ATOM 4810 C CA . GLY B 1 333 ? 2.528 -3.023 20.550 1.00 25.21 330 GLY B CA 1
ATOM 4811 C C . GLY B 1 333 ? 3.539 -2.568 21.596 1.00 27.32 330 GLY B C 1
ATOM 4812 O O . GLY B 1 333 ? 4.570 -3.210 21.782 1.00 42.68 330 GLY B O 1
ATOM 4813 N N . ILE B 1 334 ? 3.246 -1.470 22.283 1.00 31.23 331 ILE B N 1
ATOM 4814 C CA . ILE B 1 334 ? 4.091 -1.005 23.379 1.00 34.57 331 ILE B CA 1
ATOM 4815 C C . ILE B 1 334 ? 3.596 -1.526 24.730 1.00 30.56 331 ILE B C 1
ATOM 4816 O O . ILE B 1 334 ? 2.499 -2.084 24.836 1.00 29.62 331 ILE B O 1
ATOM 4821 N N . LYS B 1 335 ? 4.408 -1.324 25.761 1.00 33.93 332 LYS B N 1
ATOM 4822 C CA . LYS B 1 335 ? 3.956 -1.485 27.137 1.00 39.51 332 LYS B CA 1
ATOM 4823 C C . LYS B 1 335 ? 4.104 -0.142 27.846 1.00 37.22 332 LYS B C 1
ATOM 4824 O O . LYS B 1 335 ? 5.174 0.465 27.792 1.00 46.24 332 LYS B O 1
ATOM 4830 N N . VAL B 1 336 ? 3.039 0.336 28.487 1.00 43.65 333 VAL B N 1
ATOM 4831 C CA . VAL B 1 336 ? 3.138 1.539 29.317 1.00 46.00 333 VAL B CA 1
ATOM 4832 C C . VAL B 1 336 ? 3.151 1.155 30.795 1.00 43.87 333 VAL B C 1
ATOM 4833 O O . VAL B 1 336 ? 3.996 1.618 31.562 1.00 51.04 333 VAL B O 1
#

Solvent-accessible surface area: 27224 Å² total

Foldseek 3Di:
DDWQKDWDADPNDIDIDTDPAAAQAEEEQLQVVLCLLVCLRRAEYEQDQADRDVVRVVSVVSYHHQYVHAHAPVSCVRLGQEYEYPPCCQDPVHNPVVVVVSNHHYDYQPLVFLVREVVSLLVSCSNCVNHVNSVSSVVLSVVLVVLLVVLLVQQPPFAAFEEWEFEDDDPFTKGAAGGYLQRLCVSLRYHYLHPPPDGDGIDTDHVVSVQVSQGQAYEYAARDHDPVDRPSQVVVLVVQLVDPVNCPRNCNVVVRYHYDHPSQRRRHSNPSVVSQVVSCSPRVDHD/DDWQKDWDDDPNDIDIDIDPAAAQAEEEALQVVLCLLVCLRRAEYEQDQADRPVVNVVSVVSYHHQYVHAHAPVSCVRLGQEYEYPSVCQDPVHNPPVVVVSNHHYDYQPLVFLVREVVSLLVSCSSCVNHVNSVSSVVLSVVLVVLLVVLCVQQPPPAAFEEWEFADDDLFTKGAAGGYLQRLCVSLRYHYLHPPPDGDGIDTDHVVSCQVSQGQAYEYAARDHDPVDRPSQVVVLVVQQVDPVNCPRNCNVVVRYHYDHPSQRRRHSNPSVVSQVVSCSPRVDHD

CATH classification: 3.40.50.1980 (+1 more: 3.40.50.1980)

Sequence (574 aa):
GTSVTWSETFDGTKTDFAVKSAPTHAVSSQATTELQLGLDDKAGTAFKEEEEIYPPLQAAYDKVKVLSDKWPSYEVFSVKPDFATGWPDSFSKRAIPADKISQKVNIWIPESLSTKADLETNFSSDIIKLGEIFGVKPKAEEEWVADQRKTLAAIQNKLKDLPRKRVFIYDSEDGGQQPFTAFEGYTTNILKLIGADNVSSGLGVDKTWAKGSSWETVIAQNPDYIIIADYGNSSIRNDDDFQQKIEKIKANPQLQQDITAVKEGHFIRVKLSSEITPGVRTVDALKRLAEEIHGIKVGTSVTWSETFDGTKTDFAVKSAPTHAVSSQATTELQLGLDDKAGTAFKEEEIYPPLQAAYDKVKVLSDKWPSYEVFSVKPDFATTGWPDSFSKRAIPADKISQKVNIWIPEESLSTKADLETNFSSDIIKLGEIFGVKPKAEEWVADQRKTLAAIQNKLKDLPRKRVFIYDSEDGQQPFTAFEGYTTNILKKLIGADNVSSGLGVDKTWAKGSWETVIAQNPDYIIIADYGNSSIRNDDDFQQKIEKIKANPQLQQDITAVKEGHFIRRVKLSSEITPGVRTVDDALKRLAEEIHGIKV